Protein AF-A0A3D4GZ70-F1 (afdb_monomer)

Sequence (634 aa):
SQYVESSCAQCHSGVVDLPRADRLNRGVHLIRTLGCHGCHKISKPTLSNLRKVGPDLRKVSGKLDRDWILKWVRDPRGFRPTTKMPKIFDLPNVNSPEDISRNTAAVSAITTYLLKKSDSPEYDAPPLNGDVDRGATLVGKVGCKGCHVVGKDDKVGREFGLRNFGPNLNDVGSKLSAGWLYAWLRNPTDYYPETRMPNLRLTSQESADITAYLLTLRNTEFEERRPAEVDRTVRDEMVFEYLKGRLPVKSAQDKLAEMTDADRDLWLGEKIIGRQGCYGCHLISGFEDATPIGTELTEWGSKDVDKLDFALNPTNIPKTRHDWIYTKLRHPRVFDEGKVKLYDEKLRMPQFNLTVEDAQAVITALLSLKKSHAGIGAQKNLTPEEGEIEKGRWLVYDRNCEGCHIIEGHGGSIREPLIAAYGNDGIPASDAVGFTPPILNGEGKKVQPDWFFNFLKAPAPIRPWLDTRMPTFGLVDQEAIDLVTYFARLDKQQFPYQTLAEKTLSSKEMRGAEILYSEEVYNCFTCHQQGEIKPKGDPASWAPDLTLARSRLKPEWVKAWLWDPQKIQPGTKMPTFFGDEMTYLPEEMAQYLKLPEGAKPEDGILMLPTDVVIEALTDYIVYGLHQGRLSSSR

pLDDT: mean 90.82, std 8.34, range [27.81, 98.81]

Solvent-accessible surface area (backbone atoms only — not comparable to full-atom values): 34898 Å² total; per-residue (Å²): 116,99,55,58,50,19,56,52,49,37,25,46,60,76,61,75,69,56,90,95,26,65,49,27,37,48,7,49,51,46,42,59,68,61,25,49,50,29,31,19,49,31,83,42,87,92,53,40,96,67,78,60,62,42,68,70,36,41,48,36,42,42,54,44,58,71,70,59,46,39,45,40,65,47,39,38,51,79,79,34,80,87,54,74,65,53,42,66,50,74,38,89,76,39,54,49,77,67,37,45,51,47,45,38,28,47,38,50,10,36,44,46,28,45,48,72,56,20,46,66,58,85,56,64,70,56,95,48,89,42,43,44,68,58,9,51,51,44,46,43,40,40,45,52,44,18,28,24,30,61,62,92,85,43,77,57,75,54,86,86,31,55,34,43,66,38,68,67,46,60,37,40,31,67,57,49,49,61,15,50,47,24,48,42,52,62,42,35,45,82,81,35,72,88,54,79,64,52,35,64,80,52,52,74,62,56,27,21,8,35,34,43,28,42,50,68,30,58,45,64,73,64,67,71,56,74,75,77,78,62,56,61,66,57,41,51,51,54,48,39,56,63,35,43,76,79,36,61,66,67,59,20,50,53,53,54,70,72,45,49,74,68,52,50,34,37,52,42,7,50,52,46,40,63,71,63,34,53,54,26,27,24,50,42,68,95,40,84,86,62,75,58,76,43,69,73,44,46,40,49,38,56,62,59,59,89,78,53,86,63,57,76,41,91,81,68,68,59,96,43,65,64,50,48,46,44,43,46,53,63,45,45,40,62,66,46,53,95,58,91,68,57,84,87,70,51,79,67,68,53,40,65,71,57,52,74,68,56,42,53,12,35,44,19,31,46,49,29,22,41,74,75,62,48,59,80,92,60,36,54,75,70,49,74,67,54,48,42,36,32,53,17,54,47,50,39,59,72,68,46,46,35,8,42,22,28,46,90,88,41,62,27,64,24,43,63,60,35,25,53,47,40,38,74,76,72,39,54,63,82,58,26,57,69,62,42,68,61,69,51,64,58,44,30,53,36,40,30,58,70,41,50,35,50,36,56,55,58,58,70,82,66,55,82,86,43,66,47,48,76,57,34,68,72,56,53,70,66,57,32,49,35,42,45,48,16,38,17,53,79,51,74,42,83,72,88,79,73,79,79,78,91,63,84,72,50,76,50,45,48,51,36,31,54,51,50,45,27,84,90,65,62,32,51,54,57,29,25,21,53,74,92,46,71,40,72,78,64,70,82,63,52,42,57,45,46,71,47,29,50,62,37,42,30,66,72,35,48,38,50,42,54,49,40,28,51,82,78,40,74,88,53,88,63,72,69,82,49,91,56,72,60,39,82,42,59,36,75,51,66,80,27,54,85,69,60,92,89,60,63,62,55,98,66,32,24,65,40,54,32,68,56,57,41,48,46,51,34,45,30,46,48,43,32,58,80,70,47,76,83,62,80,78,132

Structure (mmCIF, N/CA/C/O backbone):
data_AF-A0A3D4GZ70-F1
#
_entry.id   AF-A0A3D4GZ70-F1
#
loop_
_atom_site.group_PDB
_atom_site.id
_atom_site.type_symbol
_atom_site.label_atom_id
_atom_site.label_alt_id
_atom_site.label_comp_id
_atom_site.label_asym_id
_atom_site.label_entity_id
_atom_site.label_seq_id
_atom_site.pdbx_PDB_ins_code
_atom_site.Cartn_x
_atom_site.Cartn_y
_atom_site.Cartn_z
_atom_site.occupancy
_atom_site.B_iso_or_equiv
_atom_site.auth_seq_id
_atom_site.auth_comp_id
_atom_site.auth_asym_id
_atom_site.auth_atom_id
_atom_site.pdbx_PDB_model_num
ATOM 1 N N . SER A 1 1 ? 25.210 -7.400 21.731 1.00 70.62 1 SER A N 1
ATOM 2 C CA . SER A 1 1 ? 24.000 -6.847 22.384 1.00 70.62 1 SER A CA 1
ATOM 3 C C . SER A 1 1 ? 22.797 -7.081 21.478 1.00 70.62 1 SER A C 1
ATOM 5 O O . SER A 1 1 ? 22.917 -6.815 20.290 1.00 70.62 1 SER A O 1
ATOM 7 N N . GLN A 1 2 ? 21.671 -7.583 22.004 1.00 83.94 2 GLN A N 1
ATOM 8 C CA . GLN A 1 2 ? 20.464 -7.958 21.234 1.00 83.94 2 GLN A CA 1
ATOM 9 C C . GLN A 1 2 ? 19.834 -6.796 20.443 1.00 83.94 2 GLN A C 1
ATOM 11 O O . GLN A 1 2 ? 19.241 -7.024 19.392 1.00 83.94 2 GLN A O 1
ATOM 16 N N . TYR A 1 3 ? 19.986 -5.560 20.927 1.00 91.75 3 TYR A N 1
ATOM 17 C CA . TYR A 1 3 ? 19.380 -4.354 20.344 1.00 91.75 3 TYR A CA 1
ATOM 18 C C . TYR A 1 3 ? 20.433 -3.352 19.860 1.00 91.75 3 TYR A C 1
ATOM 20 O O . TYR A 1 3 ? 20.199 -2.142 19.891 1.00 91.75 3 TYR A O 1
ATOM 28 N N . VAL A 1 4 ? 21.613 -3.837 19.457 1.00 92.31 4 VAL A N 1
ATOM 29 C CA . VAL A 1 4 ? 22.719 -2.973 19.011 1.00 92.31 4 VAL A CA 1
ATOM 30 C C . VAL A 1 4 ? 22.303 -2.069 17.849 1.00 92.31 4 VAL A C 1
ATOM 32 O O . VAL A 1 4 ? 22.623 -0.890 17.872 1.00 92.31 4 VAL A O 1
ATOM 35 N N . GLU A 1 5 ? 21.481 -2.564 16.920 1.00 94.00 5 GLU A N 1
ATOM 36 C CA . GLU A 1 5 ? 20.998 -1.795 15.765 1.00 94.00 5 GLU A CA 1
ATOM 37 C C . GLU A 1 5 ? 20.200 -0.536 16.152 1.00 94.00 5 GLU A C 1
ATOM 39 O O . GLU A 1 5 ? 20.142 0.420 15.385 1.00 94.00 5 GLU A O 1
ATOM 44 N N . SER A 1 6 ? 19.640 -0.461 17.367 1.00 92.19 6 SER A N 1
ATOM 45 C CA . SER A 1 6 ? 18.952 0.751 17.844 1.00 92.19 6 SER A CA 1
ATOM 46 C C . SER A 1 6 ? 19.870 1.981 17.928 1.00 92.19 6 SER A C 1
ATOM 48 O O . SER A 1 6 ? 19.386 3.116 17.918 1.00 92.19 6 SER A O 1
ATOM 50 N N . SER A 1 7 ? 21.195 1.797 18.003 1.00 90.25 7 SER A N 1
ATOM 51 C CA . SER A 1 7 ? 22.150 2.908 17.981 1.00 90.25 7 SER A CA 1
ATOM 52 C C . SER A 1 7 ? 22.396 3.463 16.576 1.00 90.25 7 SER A C 1
ATOM 54 O O . SER A 1 7 ? 22.785 4.623 16.465 1.00 90.25 7 SER A O 1
ATOM 56 N N . CYS A 1 8 ? 22.117 2.707 15.509 1.00 89.44 8 CYS A N 1
ATOM 57 C CA . CYS A 1 8 ? 22.367 3.141 14.131 1.00 89.44 8 CYS A CA 1
ATOM 58 C C . CYS A 1 8 ? 21.580 4.415 13.784 1.00 89.44 8 CYS A C 1
ATOM 60 O O . CYS A 1 8 ? 22.113 5.332 13.159 1.00 89.44 8 CYS A O 1
ATOM 62 N N . ALA A 1 9 ? 20.343 4.531 14.280 1.00 85.44 9 ALA A N 1
ATOM 63 C CA . ALA A 1 9 ? 19.499 5.709 14.068 1.00 85.44 9 ALA A CA 1
ATOM 64 C C . ALA A 1 9 ? 20.021 6.988 14.756 1.00 85.44 9 ALA A C 1
ATOM 66 O O . ALA A 1 9 ? 19.536 8.074 14.451 1.00 85.44 9 ALA A O 1
ATOM 67 N N . GLN A 1 10 ? 20.988 6.880 15.679 1.00 83.62 10 GLN A N 1
ATOM 68 C CA . GLN A 1 10 ? 21.595 8.048 16.337 1.00 83.62 10 GLN A CA 1
ATOM 69 C C . GLN A 1 10 ? 22.520 8.829 15.407 1.00 83.62 10 GLN A C 1
ATOM 71 O O . GLN A 1 10 ? 22.707 10.027 15.607 1.00 83.62 10 GLN A O 1
ATOM 76 N N . CYS A 1 11 ? 23.102 8.138 14.424 1.00 85.38 11 CYS A N 1
ATOM 77 C CA . CYS A 1 11 ? 24.017 8.710 13.445 1.00 85.38 11 CYS A CA 1
ATOM 78 C C . CYS A 1 11 ? 23.359 8.821 12.069 1.00 85.38 11 CYS A C 1
ATOM 80 O O . CYS A 1 11 ? 23.639 9.766 11.350 1.00 85.38 11 CYS A O 1
ATOM 82 N N . HIS A 1 12 ? 22.479 7.893 11.696 1.00 85.69 12 HIS A N 1
ATOM 83 C CA . HIS A 1 12 ? 21.907 7.831 10.350 1.00 85.69 12 HIS A CA 1
ATOM 84 C C . HIS A 1 12 ? 20.434 8.252 10.296 1.00 85.69 12 HIS A C 1
ATOM 86 O O . HIS A 1 12 ? 19.595 7.587 9.685 1.00 85.69 12 HIS A O 1
ATOM 92 N N . SER A 1 13 ? 20.092 9.351 10.965 1.00 76.69 13 SER A N 1
ATOM 93 C CA . SER A 1 13 ? 18.744 9.911 10.881 1.00 76.69 13 SER A CA 1
ATOM 94 C C . SER A 1 13 ? 18.429 10.369 9.455 1.00 76.69 13 SER A C 1
ATOM 96 O O . SER A 1 13 ? 19.241 11.050 8.838 1.00 76.69 13 SER A O 1
ATOM 98 N N . GLY A 1 14 ? 17.235 10.042 8.957 1.00 75.94 14 GLY A N 1
ATOM 99 C CA . GLY A 1 14 ? 16.766 10.475 7.634 1.00 75.94 14 GLY A CA 1
ATOM 100 C C . GLY A 1 14 ? 16.970 9.456 6.512 1.00 75.94 14 GLY A C 1
ATOM 101 O O . GLY A 1 14 ? 16.408 9.648 5.443 1.00 75.94 14 GLY A O 1
ATOM 102 N N . VAL A 1 15 ? 17.688 8.361 6.768 1.00 85.25 15 VAL A N 1
ATOM 103 C CA . VAL A 1 15 ? 17.777 7.221 5.846 1.00 85.25 15 VAL A CA 1
ATOM 104 C C . VAL A 1 15 ? 16.525 6.345 5.980 1.00 85.25 15 VAL A C 1
ATOM 106 O O . VAL A 1 15 ? 16.067 6.092 7.099 1.00 85.25 15 VAL A O 1
ATOM 109 N N . VAL A 1 16 ? 15.959 5.902 4.855 1.00 84.19 16 VAL A N 1
ATOM 110 C CA . VAL A 1 16 ? 14.771 5.038 4.800 1.00 84.19 16 VAL A CA 1
ATOM 111 C C . VAL A 1 16 ? 15.103 3.644 5.315 1.00 84.19 16 VAL A C 1
ATOM 113 O O . VAL A 1 16 ? 14.432 3.200 6.249 1.00 84.19 16 VAL A O 1
ATOM 116 N N . ASP A 1 17 ? 16.153 3.026 4.763 1.00 86.31 17 ASP A N 1
ATOM 117 C CA . ASP A 1 17 ? 16.671 1.714 5.154 1.00 86.31 17 ASP A CA 1
ATOM 118 C C . ASP A 1 17 ? 18.193 1.739 5.320 1.00 86.31 17 ASP A C 1
ATOM 120 O O . ASP A 1 17 ? 18.951 2.152 4.443 1.00 86.31 17 ASP A O 1
ATOM 124 N N . LEU A 1 18 ? 18.657 1.286 6.482 1.00 88.81 18 LEU A N 1
ATOM 125 C CA . LEU A 1 18 ? 20.065 1.264 6.848 1.00 88.81 18 LEU A CA 1
ATOM 126 C C . LEU A 1 18 ? 20.709 -0.070 6.463 1.00 88.81 18 LEU A C 1
ATOM 128 O O . LEU A 1 18 ? 20.289 -1.110 6.982 1.00 88.81 18 LEU A O 1
ATOM 132 N N . PRO A 1 19 ? 21.757 -0.077 5.620 1.00 86.44 19 PRO A N 1
ATOM 133 C CA . PRO A 1 19 ? 22.454 -1.308 5.277 1.00 86.44 19 PRO A CA 1
ATOM 134 C C . PRO A 1 19 ? 22.942 -2.043 6.530 1.00 86.44 19 PRO A C 1
ATOM 136 O O . PRO A 1 19 ? 23.590 -1.441 7.390 1.00 86.44 19 PRO A O 1
ATOM 139 N N . ARG A 1 20 ? 22.680 -3.355 6.605 1.00 89.25 20 ARG A N 1
ATOM 140 C CA . ARG A 1 20 ? 23.048 -4.245 7.728 1.00 89.25 20 ARG A CA 1
ATOM 141 C C . ARG A 1 20 ? 22.323 -3.971 9.056 1.00 89.25 20 ARG A C 1
ATOM 143 O O . ARG A 1 20 ? 22.747 -4.493 10.084 1.00 89.25 20 ARG A O 1
ATOM 150 N N . ALA A 1 21 ? 21.244 -3.187 9.053 1.00 93.50 21 ALA A N 1
ATOM 151 C CA . ALA A 1 21 ? 20.387 -2.965 10.221 1.00 93.50 21 ALA A CA 1
ATOM 152 C C . ALA A 1 21 ? 18.969 -3.518 9.988 1.00 93.50 21 ALA A C 1
ATOM 154 O O . ALA A 1 21 ? 17.963 -2.827 10.171 1.00 93.50 21 ALA A O 1
ATOM 155 N N . ASP A 1 22 ? 18.890 -4.774 9.543 1.00 92.06 22 ASP A N 1
ATOM 156 C CA . ASP A 1 22 ? 17.653 -5.409 9.079 1.00 92.06 22 ASP A CA 1
ATOM 157 C C . ASP A 1 22 ? 16.546 -5.419 10.142 1.00 92.06 22 ASP A C 1
ATOM 159 O O . ASP A 1 22 ? 15.360 -5.293 9.818 1.00 92.06 22 ASP A O 1
ATOM 163 N N . ARG A 1 23 ? 16.901 -5.550 11.427 1.00 94.56 23 ARG A N 1
ATOM 164 C CA . ARG A 1 23 ? 15.934 -5.549 12.530 1.00 94.56 23 ARG A CA 1
ATOM 165 C C . ARG A 1 23 ? 15.423 -4.139 12.810 1.00 94.56 23 ARG A C 1
ATOM 167 O O . ARG A 1 23 ? 14.224 -3.985 13.050 1.00 94.56 23 ARG A O 1
ATOM 174 N N . LEU A 1 24 ? 16.285 -3.122 12.761 1.00 94.31 24 LEU A N 1
ATOM 175 C CA . LEU A 1 24 ? 15.859 -1.723 12.862 1.00 94.31 24 LEU A CA 1
ATOM 176 C C . LEU A 1 24 ? 14.953 -1.335 11.686 1.00 94.31 24 LEU A C 1
ATOM 178 O O . LEU A 1 24 ? 13.853 -0.833 11.927 1.00 94.31 24 LEU A O 1
ATOM 182 N N . ASN A 1 25 ? 15.368 -1.620 10.449 1.00 92.06 25 ASN A N 1
ATOM 183 C CA . ASN A 1 25 ? 14.595 -1.333 9.234 1.00 92.06 25 ASN A CA 1
ATOM 184 C C . ASN A 1 25 ? 13.218 -1.995 9.303 1.00 92.06 25 ASN A C 1
ATOM 186 O O . ASN A 1 25 ? 12.185 -1.338 9.158 1.00 92.06 25 ASN A O 1
ATOM 190 N N . ARG A 1 26 ? 13.179 -3.283 9.676 1.00 93.00 26 ARG A N 1
ATOM 191 C CA . ARG A 1 26 ? 11.924 -4.005 9.909 1.00 93.00 26 ARG A CA 1
ATOM 192 C C . ARG A 1 26 ? 11.058 -3.336 10.976 1.00 93.00 26 ARG A C 1
ATOM 194 O O . ARG A 1 26 ? 9.847 -3.240 10.798 1.00 93.00 26 ARG A O 1
ATOM 201 N N . GLY A 1 27 ? 11.644 -2.899 12.086 1.00 95.00 27 GLY A N 1
ATOM 202 C CA . GLY A 1 27 ? 10.909 -2.249 13.169 1.00 95.00 27 GLY A CA 1
ATOM 203 C C . GLY A 1 27 ? 10.261 -0.941 12.729 1.00 95.00 27 GLY A C 1
ATOM 204 O O . GLY A 1 27 ? 9.082 -0.712 12.996 1.00 95.00 27 GLY A O 1
ATOM 205 N N . VAL A 1 28 ? 11.011 -0.110 12.004 1.00 93.06 28 VAL A N 1
ATOM 206 C CA . VAL A 1 28 ? 10.516 1.149 11.435 1.00 93.06 28 VAL A CA 1
ATOM 207 C C . VAL A 1 28 ? 9.411 0.875 10.408 1.00 93.06 28 VAL A C 1
ATOM 209 O O . VAL A 1 28 ? 8.348 1.495 10.472 1.00 93.06 28 VAL A O 1
ATOM 212 N N . HIS A 1 29 ? 9.604 -0.110 9.526 1.00 91.50 29 HIS A N 1
ATOM 213 C CA . HIS A 1 29 ? 8.597 -0.580 8.568 1.00 91.50 29 HIS A CA 1
ATOM 214 C C . HIS A 1 29 ? 7.284 -1.002 9.243 1.00 91.50 29 HIS A C 1
ATOM 216 O O . HIS A 1 29 ? 6.197 -0.605 8.816 1.00 91.50 29 HIS A O 1
ATOM 222 N N . LEU A 1 30 ? 7.367 -1.766 10.334 1.00 94.19 30 LEU A N 1
ATOM 223 C CA . LEU A 1 30 ? 6.199 -2.208 11.099 1.00 94.19 30 LEU A CA 1
ATOM 224 C C . LEU A 1 30 ? 5.475 -1.039 11.772 1.00 94.19 30 LEU A C 1
ATOM 226 O O . LEU A 1 30 ? 4.253 -0.966 11.684 1.00 94.19 30 LEU A O 1
ATOM 230 N N . ILE A 1 31 ? 6.201 -0.093 12.381 1.00 95.19 31 ILE A N 1
ATOM 231 C CA . ILE A 1 31 ? 5.607 1.115 12.984 1.00 95.19 31 ILE A CA 1
ATOM 232 C C . ILE A 1 31 ? 4.776 1.890 11.948 1.00 95.19 31 ILE A C 1
ATOM 234 O O . ILE A 1 31 ? 3.675 2.352 12.263 1.00 95.19 31 ILE A O 1
ATOM 238 N N . ARG A 1 32 ? 5.274 1.996 10.708 1.00 91.69 32 ARG A N 1
ATOM 239 C CA . ARG A 1 32 ? 4.561 2.627 9.586 1.00 91.69 32 ARG A CA 1
ATOM 240 C C . ARG A 1 32 ? 3.368 1.795 9.131 1.00 91.69 32 ARG A C 1
ATOM 242 O O . ARG A 1 32 ? 2.266 2.311 9.018 1.00 91.69 32 ARG A O 1
ATOM 249 N N . THR A 1 33 ? 3.572 0.505 8.877 1.00 91.06 33 THR A N 1
ATOM 250 C CA . THR A 1 33 ? 2.557 -0.379 8.281 1.00 91.06 33 THR A CA 1
ATOM 251 C C . THR A 1 33 ? 1.383 -0.653 9.219 1.00 91.06 33 THR A C 1
ATOM 253 O O . THR A 1 33 ? 0.248 -0.777 8.760 1.00 91.06 33 THR A O 1
ATOM 256 N N . LEU A 1 34 ? 1.641 -0.728 10.525 1.00 94.12 34 LEU A N 1
ATOM 257 C CA . LEU A 1 34 ? 0.624 -0.940 11.557 1.00 94.12 34 LEU A CA 1
ATOM 258 C C . LEU A 1 34 ? -0.022 0.370 12.028 1.00 94.12 34 LEU A C 1
ATOM 260 O O . LEU A 1 34 ? -0.960 0.336 12.820 1.00 94.12 34 LEU A O 1
ATOM 264 N N . GLY A 1 35 ? 0.466 1.521 11.552 1.00 94.56 35 GLY A N 1
ATOM 265 C CA . GLY A 1 35 ? -0.107 2.829 11.860 1.00 94.56 35 GLY A CA 1
ATOM 266 C C . GLY A 1 35 ? 0.099 3.272 13.302 1.00 94.56 35 GLY A C 1
ATOM 267 O O . GLY A 1 35 ? -0.734 4.002 13.837 1.00 94.56 35 GLY A O 1
ATOM 268 N N . CYS A 1 36 ? 1.196 2.870 13.955 1.00 95.62 36 CYS A N 1
ATOM 269 C CA . CYS A 1 36 ? 1.465 3.280 15.337 1.00 95.62 36 CYS A CA 1
ATOM 270 C C . CYS A 1 36 ? 1.480 4.813 15.477 1.00 95.62 36 CYS A C 1
ATOM 272 O O . CYS A 1 36 ? 0.998 5.335 16.480 1.00 95.62 36 CYS A O 1
ATOM 274 N N . HIS A 1 37 ? 1.956 5.522 14.446 1.00 94.12 37 HIS A N 1
ATOM 275 C CA . HIS A 1 37 ? 1.979 6.987 14.363 1.00 94.12 37 HIS A CA 1
ATOM 276 C C . HIS A 1 37 ? 0.583 7.646 14.360 1.00 94.12 37 HIS A C 1
ATOM 278 O O . HIS A 1 37 ? 0.464 8.841 14.616 1.00 94.12 37 HIS A O 1
ATOM 284 N N . GLY A 1 38 ? -0.479 6.895 14.047 1.00 93.88 38 GLY A N 1
ATOM 285 C CA . GLY A 1 38 ? -1.851 7.405 14.027 1.00 93.88 38 GLY A CA 1
ATOM 286 C C . GLY A 1 38 ? -2.426 7.612 15.428 1.00 93.88 38 GLY A C 1
ATOM 287 O O . GLY A 1 38 ? -3.172 8.558 15.671 1.00 93.88 38 GLY A O 1
ATOM 288 N N . CYS A 1 39 ? -2.039 6.749 16.371 1.00 95.25 39 CYS A N 1
ATOM 289 C CA . CYS A 1 39 ? -2.419 6.872 17.779 1.00 95.25 39 CYS A CA 1
ATOM 290 C C . CYS A 1 39 ? -1.331 7.548 18.613 1.00 95.25 39 CYS A C 1
ATOM 292 O O . CYS A 1 39 ? -1.647 8.250 19.566 1.00 95.25 39 CYS A O 1
ATOM 294 N N . HIS A 1 40 ? -0.060 7.332 18.280 1.00 96.19 40 HIS A N 1
ATOM 295 C CA . HIS A 1 40 ? 1.080 7.871 19.005 1.00 96.19 40 HIS A CA 1
ATOM 296 C C . HIS A 1 40 ? 1.749 8.976 18.199 1.00 96.19 40 HIS A C 1
ATOM 298 O O . HIS A 1 40 ? 2.177 8.742 17.076 1.00 96.19 40 HIS A O 1
ATOM 304 N N . LYS A 1 41 ? 1.942 10.156 18.787 1.00 94.94 41 LYS A N 1
ATOM 305 C CA . LYS A 1 41 ? 2.763 11.191 18.150 1.00 94.94 41 LYS A CA 1
ATOM 306 C C . LYS A 1 41 ? 4.222 10.723 18.052 1.00 94.94 41 LYS A C 1
ATOM 308 O O . LYS A 1 41 ? 4.809 10.324 19.062 1.00 94.94 41 LYS A O 1
ATOM 313 N N . ILE A 1 42 ? 4.802 10.778 16.851 1.00 93.69 42 ILE A N 1
ATOM 314 C CA . ILE A 1 42 ? 6.212 10.451 16.586 1.00 93.69 42 ILE A CA 1
ATOM 315 C C . ILE A 1 42 ? 6.819 11.539 15.699 1.00 93.69 42 ILE A C 1
ATOM 317 O O . ILE A 1 42 ? 6.652 11.537 14.482 1.00 93.69 42 ILE A O 1
ATOM 321 N N . SER A 1 43 ? 7.548 12.473 16.305 1.00 90.06 43 SER A N 1
ATOM 322 C CA . SER A 1 43 ? 8.142 13.610 15.589 1.00 90.06 43 SER A CA 1
ATOM 323 C C . SER A 1 43 ? 9.527 13.245 15.040 1.00 90.06 43 SER A C 1
ATOM 325 O O . SER A 1 43 ? 10.549 13.741 15.512 1.00 90.06 43 SER A O 1
ATOM 327 N N . LYS A 1 44 ? 9.576 12.312 14.081 1.00 85.69 44 LYS A N 1
ATOM 328 C CA . LYS A 1 44 ? 10.800 11.931 13.351 1.00 85.69 44 LYS A CA 1
ATOM 329 C C . LYS A 1 44 ? 10.543 12.000 11.842 1.00 85.69 44 LYS A C 1
ATOM 331 O O . LYS A 1 44 ? 9.475 11.549 11.437 1.00 85.69 44 LYS A O 1
ATOM 336 N N . PRO A 1 45 ? 11.510 12.452 11.016 1.00 78.75 45 PRO A N 1
ATOM 337 C CA . PRO A 1 45 ? 11.289 12.711 9.588 1.00 78.75 45 PRO A CA 1
ATOM 338 C C . PRO A 1 45 ? 10.603 11.576 8.823 1.00 78.75 45 PRO A C 1
ATOM 340 O O . PRO A 1 45 ? 9.726 11.822 8.008 1.00 78.75 45 PRO A O 1
ATOM 343 N N . THR A 1 46 ? 10.951 10.324 9.127 1.00 79.44 46 THR A N 1
ATOM 344 C CA . THR A 1 46 ? 10.445 9.155 8.397 1.00 79.44 46 THR A CA 1
ATOM 345 C C . THR A 1 46 ? 9.222 8.482 9.049 1.00 79.44 46 THR A C 1
ATOM 347 O O . THR A 1 46 ? 8.808 7.401 8.622 1.00 79.44 46 THR A O 1
ATOM 350 N N . LEU A 1 47 ? 8.664 9.083 10.111 1.00 87.56 47 LEU A N 1
ATOM 351 C CA . LEU A 1 47 ? 7.517 8.580 10.888 1.00 87.56 47 LEU A CA 1
ATOM 352 C C . LEU A 1 47 ? 6.450 9.653 11.190 1.00 87.56 47 LEU A C 1
ATOM 354 O O . LEU A 1 47 ? 5.426 9.336 11.794 1.00 87.56 47 LEU A O 1
ATOM 358 N N . SER A 1 48 ? 6.674 10.902 10.778 1.00 86.50 48 SER A N 1
ATOM 359 C CA . SER A 1 48 ? 5.735 12.021 10.914 1.00 86.50 48 SER A CA 1
ATOM 360 C C . SER A 1 48 ? 4.918 12.240 9.641 1.00 86.50 48 SER A C 1
ATOM 362 O O . SER A 1 48 ? 5.400 11.952 8.551 1.00 86.50 48 SER A O 1
ATOM 364 N N . ASN A 1 49 ? 3.716 12.816 9.773 1.00 83.94 49 ASN A N 1
ATOM 365 C CA . ASN A 1 49 ? 2.855 13.229 8.649 1.00 83.94 49 ASN A CA 1
ATOM 366 C C . ASN A 1 49 ? 2.540 12.109 7.642 1.00 83.94 49 ASN A C 1
ATOM 368 O O . ASN A 1 49 ? 2.353 12.350 6.453 1.00 83.94 49 ASN A O 1
ATOM 372 N N . LEU A 1 50 ? 2.486 10.869 8.123 1.00 88.31 50 LEU A N 1
ATOM 373 C CA . LEU A 1 50 ? 2.131 9.712 7.314 1.00 88.31 50 LEU A CA 1
ATOM 374 C C . LEU A 1 50 ? 0.611 9.607 7.168 1.00 88.31 50 LEU A C 1
ATOM 376 O O . LEU A 1 50 ? -0.131 9.857 8.124 1.00 88.31 50 LEU A O 1
ATOM 380 N N . ARG A 1 51 ? 0.153 9.171 5.989 1.00 89.00 51 ARG A N 1
ATOM 381 C CA . ARG A 1 51 ? -1.269 8.901 5.739 1.00 89.00 51 ARG A CA 1
ATOM 382 C C . ARG A 1 51 ? -1.825 7.884 6.737 1.00 89.00 51 ARG A C 1
ATOM 384 O O . ARG A 1 51 ? -1.110 7.010 7.235 1.00 89.00 51 ARG A O 1
ATOM 391 N N . LYS A 1 52 ? -3.133 7.935 6.967 1.00 91.81 52 LYS A N 1
ATOM 392 C CA . LYS A 1 52 ? -3.827 6.934 7.782 1.00 91.81 52 LYS A CA 1
ATOM 393 C C . LYS A 1 52 ? -3.756 5.552 7.111 1.00 91.81 52 LYS A C 1
ATOM 395 O O . LYS A 1 52 ? -3.976 5.417 5.909 1.00 91.81 52 LYS A O 1
ATOM 400 N N . VAL A 1 53 ? -3.410 4.515 7.879 1.00 92.69 53 VAL A N 1
ATOM 401 C CA . VAL A 1 53 ? -3.153 3.165 7.329 1.00 92.69 53 VAL A CA 1
ATOM 402 C C . VAL A 1 53 ? -4.417 2.359 7.041 1.00 92.69 53 VAL A C 1
ATOM 404 O O . VAL A 1 53 ? -4.400 1.467 6.192 1.00 92.69 53 VAL A O 1
ATOM 407 N N . GLY A 1 54 ? -5.500 2.644 7.757 1.00 93.88 54 GLY A N 1
ATOM 408 C CA . GLY A 1 54 ? -6.797 2.010 7.588 1.00 93.88 54 GLY A CA 1
ATOM 409 C C . GLY A 1 54 ? -7.556 2.576 6.383 1.00 93.88 54 GLY A C 1
ATOM 410 O O . GLY A 1 54 ? -7.266 3.678 5.921 1.00 93.88 54 GLY A O 1
ATOM 411 N N . PRO A 1 55 ? -8.527 1.820 5.843 1.00 93.50 55 PRO A N 1
ATOM 412 C CA . PRO A 1 55 ? -9.383 2.293 4.760 1.00 93.50 55 PRO A CA 1
ATOM 413 C C . PRO A 1 55 ? -10.225 3.503 5.172 1.00 93.50 55 PRO A C 1
ATOM 415 O O . PRO A 1 55 ? -10.593 3.644 6.342 1.00 93.50 55 PRO A O 1
ATOM 418 N N . ASP A 1 56 ? -10.594 4.308 4.176 1.00 95.75 56 ASP A N 1
ATOM 419 C CA . ASP A 1 56 ? -11.599 5.359 4.307 1.00 95.75 56 ASP A CA 1
ATOM 420 C C . ASP A 1 56 ? -12.982 4.755 4.605 1.00 95.75 56 ASP A C 1
ATOM 422 O O . ASP A 1 56 ? -13.483 3.904 3.854 1.00 95.75 56 ASP A O 1
ATOM 426 N N . LEU A 1 57 ? -13.570 5.163 5.733 1.00 97.44 57 LEU A N 1
ATOM 427 C CA . LEU A 1 57 ? -14.868 4.691 6.213 1.00 97.44 57 LEU A CA 1
ATOM 428 C C . LEU A 1 57 ? -15.999 5.687 5.932 1.00 97.44 57 LEU A C 1
ATOM 430 O O . LEU A 1 57 ? -17.152 5.373 6.215 1.00 97.44 57 LEU A O 1
ATOM 434 N N . ARG A 1 58 ? -15.713 6.850 5.330 1.00 97.12 58 ARG A N 1
ATOM 435 C CA . ARG A 1 58 ? -16.730 7.869 5.017 1.00 97.12 58 ARG A CA 1
ATOM 436 C C . ARG A 1 58 ? -17.784 7.395 4.015 1.00 97.12 58 ARG A C 1
ATOM 438 O O . ARG A 1 58 ? -18.855 7.974 3.976 1.00 97.12 58 ARG A O 1
ATOM 445 N N . LYS A 1 59 ? -17.517 6.328 3.251 1.00 97.00 59 LYS A N 1
ATOM 446 C CA . LYS A 1 59 ? -18.448 5.713 2.279 1.00 97.00 59 LYS A CA 1
ATOM 447 C C . LYS A 1 59 ? -18.821 4.261 2.620 1.00 97.00 59 LYS A C 1
ATOM 449 O O . LYS A 1 59 ? -19.175 3.477 1.740 1.00 97.00 59 LYS A O 1
ATOM 454 N N . VAL A 1 60 ? -18.642 3.844 3.879 1.00 97.06 60 VAL A N 1
ATOM 455 C CA . VAL A 1 60 ? -18.684 2.418 4.242 1.00 97.06 60 VAL A CA 1
ATOM 456 C C . VAL A 1 60 ? -20.064 1.775 4.067 1.00 97.06 60 VAL A C 1
ATOM 458 O O . VAL A 1 60 ? -20.113 0.596 3.716 1.00 97.06 60 VAL A O 1
ATOM 461 N N . SER A 1 61 ? -21.166 2.519 4.231 1.00 96.00 61 SER A N 1
ATOM 462 C CA . SER A 1 61 ? -22.522 1.978 4.040 1.00 96.00 61 SER A CA 1
ATOM 463 C C . SER A 1 61 ? -22.823 1.575 2.597 1.00 96.00 61 SER A C 1
ATOM 465 O O . SER A 1 61 ? -23.583 0.638 2.388 1.00 96.00 61 SER A O 1
ATOM 467 N N . GLY A 1 62 ? -22.189 2.210 1.603 1.00 94.62 62 GLY A N 1
ATOM 468 C CA . GLY A 1 62 ? -22.289 1.787 0.198 1.00 94.62 62 GLY A CA 1
ATOM 469 C C . GLY A 1 62 ? -21.476 0.527 -0.130 1.00 94.62 62 GLY A C 1
ATOM 470 O O . GLY A 1 62 ? -21.529 0.021 -1.248 1.00 94.62 62 GLY A O 1
ATOM 471 N N . LYS A 1 63 ? -20.678 0.022 0.820 1.00 95.69 63 LYS A N 1
ATOM 472 C CA . LYS A 1 63 ? -19.742 -1.091 0.609 1.00 95.69 63 LYS A CA 1
ATOM 473 C C . LYS A 1 63 ? -20.062 -2.329 1.437 1.00 95.69 63 LYS A C 1
ATOM 475 O O . LYS A 1 63 ? -19.835 -3.436 0.957 1.00 95.69 63 LYS A O 1
ATOM 480 N N . LEU A 1 64 ? -20.454 -2.147 2.696 1.00 96.06 64 LEU A N 1
ATOM 481 C CA . LEU A 1 64 ? -20.556 -3.217 3.687 1.00 96.06 64 LEU A CA 1
ATOM 482 C C . LEU A 1 64 ? -21.898 -3.149 4.403 1.00 96.06 64 LEU A C 1
ATOM 484 O O . LEU A 1 64 ? -22.351 -2.069 4.782 1.00 96.06 64 LEU A O 1
ATOM 488 N N . ASP A 1 65 ? -22.487 -4.312 4.650 1.00 93.62 65 ASP A N 1
ATOM 489 C CA . ASP A 1 65 ? -23.683 -4.426 5.470 1.00 93.62 65 ASP A CA 1
ATOM 490 C C . ASP A 1 65 ? -23.362 -4.377 6.978 1.00 93.62 65 ASP A C 1
ATOM 492 O O . ASP A 1 65 ? -22.215 -4.497 7.428 1.00 93.62 65 ASP A O 1
ATOM 496 N N . ARG A 1 66 ? -24.415 -4.186 7.780 1.00 96.25 66 ARG A N 1
ATOM 497 C CA . ARG A 1 66 ? -24.323 -4.083 9.241 1.00 96.25 66 ARG A CA 1
ATOM 498 C C . ARG A 1 66 ? -23.742 -5.341 9.884 1.00 96.25 66 ARG A C 1
ATOM 500 O O . ARG A 1 66 ? -22.924 -5.219 10.794 1.00 96.25 66 ARG A O 1
ATOM 507 N N . ASP A 1 67 ? -24.182 -6.516 9.449 1.00 96.38 67 ASP A N 1
ATOM 508 C CA . ASP A 1 67 ? -23.811 -7.801 10.042 1.00 96.38 67 ASP A CA 1
ATOM 509 C C . ASP A 1 67 ? -22.306 -8.060 9.883 1.00 96.38 67 ASP A C 1
ATOM 511 O O . ASP A 1 67 ? -21.607 -8.363 10.856 1.00 96.38 67 ASP A O 1
ATOM 515 N N . TRP A 1 68 ? -21.778 -7.797 8.686 1.00 96.75 68 TRP A N 1
ATOM 516 C CA . TRP A 1 68 ? -20.352 -7.889 8.404 1.00 96.75 68 TRP A CA 1
ATOM 517 C C . TRP A 1 68 ? -19.528 -6.941 9.288 1.00 96.75 68 TRP A C 1
ATOM 519 O O . TRP A 1 68 ? -18.514 -7.352 9.861 1.00 96.75 68 TRP A O 1
ATOM 529 N N . ILE A 1 69 ? -19.954 -5.677 9.442 1.00 97.69 69 ILE A N 1
ATOM 530 C CA . ILE A 1 69 ? -19.231 -4.690 10.265 1.00 97.69 69 ILE A CA 1
ATOM 531 C C . ILE A 1 69 ? -19.220 -5.111 11.741 1.00 97.69 69 ILE A C 1
ATOM 533 O O . ILE A 1 69 ? -18.163 -5.035 12.371 1.00 97.69 69 ILE A O 1
ATOM 537 N N . LEU A 1 70 ? -20.341 -5.608 12.280 1.00 98.00 70 LEU A N 1
ATOM 538 C CA . LEU A 1 70 ? -20.422 -6.099 13.664 1.00 98.00 70 LEU A CA 1
ATOM 539 C C . LEU A 1 70 ? -19.382 -7.197 13.927 1.00 98.00 70 LEU A C 1
ATOM 541 O O . LEU A 1 70 ? -18.627 -7.130 14.901 1.00 98.00 70 LEU A O 1
ATOM 545 N N . LYS A 1 71 ? -19.307 -8.188 13.033 1.00 97.12 71 LYS A N 1
ATOM 546 C CA . LYS A 1 71 ? -18.347 -9.296 13.127 1.00 97.12 71 LYS A CA 1
ATOM 547 C C . LYS A 1 71 ? -16.906 -8.801 12.999 1.00 97.12 71 LYS A C 1
ATOM 549 O O . LYS A 1 71 ? -16.059 -9.150 13.819 1.00 97.12 71 LYS A O 1
ATOM 554 N N . TRP A 1 72 ? -16.634 -7.953 12.004 1.00 96.81 72 TRP A N 1
ATOM 555 C CA . TRP A 1 72 ? -15.291 -7.443 11.727 1.00 96.81 72 TRP A CA 1
ATOM 556 C C . TRP A 1 72 ? -14.740 -6.571 12.854 1.00 96.81 72 TRP A C 1
ATOM 558 O O . TRP A 1 72 ? -13.584 -6.725 13.230 1.00 96.81 72 TRP A O 1
ATOM 568 N N . VAL A 1 73 ? -15.541 -5.651 13.399 1.00 97.50 73 VAL A N 1
ATOM 569 C CA . VAL A 1 73 ? -15.097 -4.750 14.475 1.00 97.50 73 VAL A CA 1
ATOM 570 C C . VAL A 1 73 ? -14.822 -5.531 15.763 1.00 97.50 73 VAL A C 1
ATOM 572 O O . VAL A 1 73 ? -13.895 -5.181 16.498 1.00 97.50 73 VAL A O 1
ATOM 575 N N . ARG A 1 74 ? -15.583 -6.602 16.026 1.00 96.44 74 ARG A N 1
ATOM 576 C CA . ARG A 1 74 ? -15.376 -7.464 17.194 1.00 96.44 74 ARG A CA 1
ATOM 577 C C . ARG A 1 74 ? -14.133 -8.344 17.063 1.00 96.44 74 ARG A C 1
ATOM 579 O O . ARG A 1 74 ? -13.296 -8.347 17.966 1.00 96.44 74 ARG A O 1
ATOM 586 N N . ASP A 1 75 ? -14.006 -9.068 15.950 1.00 95.31 75 ASP A N 1
ATOM 587 C CA . ASP A 1 75 ? -12.896 -9.993 15.704 1.00 95.31 75 ASP A CA 1
ATOM 588 C C . ASP A 1 75 ? -12.403 -9.957 14.242 1.00 95.31 75 ASP A C 1
ATOM 590 O O . ASP A 1 75 ? -12.778 -10.798 13.418 1.00 95.31 75 ASP A O 1
ATOM 594 N N . PRO A 1 76 ? -11.502 -9.014 13.903 1.00 95.38 76 PRO A N 1
ATOM 595 C CA . PRO A 1 76 ? -10.957 -8.904 12.551 1.00 95.38 76 PRO A CA 1
ATOM 596 C C . PRO A 1 76 ? -10.221 -10.168 12.080 1.00 95.38 76 PRO A C 1
ATOM 598 O O . PRO A 1 76 ? -10.240 -10.500 10.891 1.00 95.38 76 PRO A O 1
ATOM 601 N N . ARG A 1 77 ? -9.543 -10.875 12.998 1.00 92.75 77 ARG A N 1
ATOM 602 C CA . ARG A 1 77 ? -8.736 -12.061 12.667 1.00 92.75 77 ARG A CA 1
ATOM 603 C C . ARG A 1 77 ? -9.570 -13.319 12.492 1.00 92.75 77 ARG A C 1
ATOM 605 O O . ARG A 1 77 ? -9.140 -14.196 11.750 1.00 92.75 77 ARG A O 1
ATOM 612 N N . GLY A 1 78 ? -10.768 -13.351 13.069 1.00 91.38 78 GLY A N 1
ATOM 613 C CA . GLY A 1 78 ? -11.776 -14.369 12.788 1.00 91.38 78 GLY A CA 1
ATOM 614 C C . GLY A 1 78 ? -12.266 -14.378 11.334 1.00 91.38 78 GLY A C 1
ATOM 615 O O . GLY A 1 78 ? -12.827 -15.388 10.918 1.00 91.38 78 GLY A O 1
ATOM 616 N N . PHE A 1 79 ? -12.047 -13.294 10.574 1.00 92.56 79 PHE A N 1
ATOM 617 C CA . PHE A 1 79 ? -12.262 -13.232 9.119 1.00 92.56 79 PHE A CA 1
ATOM 618 C C . PHE A 1 79 ? -10.948 -13.289 8.334 1.00 92.56 79 PHE A C 1
ATOM 620 O O . PHE A 1 79 ? -10.839 -14.003 7.347 1.00 92.56 79 PHE A O 1
ATOM 627 N N . ARG A 1 80 ? -9.937 -12.511 8.747 1.00 90.75 80 ARG A N 1
ATOM 628 C CA . ARG A 1 80 ? -8.650 -12.409 8.040 1.00 90.75 80 ARG A CA 1
ATOM 629 C C . ARG A 1 80 ? -7.481 -12.599 9.000 1.00 90.75 80 ARG A C 1
ATOM 631 O O . ARG A 1 80 ? -7.079 -11.624 9.640 1.00 90.75 80 ARG A O 1
ATOM 638 N N . PRO A 1 81 ? -6.859 -13.789 9.041 1.00 87.12 81 PRO A N 1
ATOM 639 C CA . PRO A 1 81 ? -5.761 -14.076 9.966 1.00 87.12 81 PRO A CA 1
ATOM 640 C C . PRO A 1 81 ? -4.582 -13.094 9.872 1.00 87.12 81 PRO A C 1
ATOM 642 O O . PRO A 1 81 ? -4.010 -12.722 10.894 1.00 87.12 81 PRO A O 1
ATOM 645 N N . THR A 1 82 ? -4.263 -12.616 8.663 1.00 86.69 82 THR A N 1
ATOM 646 C CA . THR A 1 82 ? -3.132 -11.710 8.378 1.00 86.69 82 THR A CA 1
ATOM 647 C C . THR A 1 82 ? -3.511 -10.222 8.359 1.00 86.69 82 THR A C 1
ATOM 649 O O . THR A 1 82 ? -2.777 -9.391 7.815 1.00 86.69 82 THR A O 1
ATOM 652 N N . THR A 1 83 ? -4.681 -9.855 8.897 1.00 90.81 83 THR A N 1
ATOM 653 C CA . THR A 1 83 ? -5.143 -8.459 8.916 1.00 90.81 83 THR A CA 1
ATOM 654 C C . THR A 1 83 ? -4.249 -7.549 9.760 1.00 90.81 83 THR A C 1
ATOM 656 O O . THR A 1 83 ? -3.785 -7.915 10.841 1.00 90.81 83 THR A O 1
ATOM 659 N N . LYS A 1 84 ? -4.079 -6.312 9.278 1.00 92.44 84 LYS A N 1
ATOM 660 C CA . LYS A 1 84 ? -3.418 -5.208 9.992 1.00 92.44 84 LYS A CA 1
ATOM 661 C C . LYS A 1 84 ? -4.342 -4.541 11.025 1.00 92.44 84 LYS A C 1
ATOM 663 O O . LYS A 1 84 ? -3.852 -3.807 11.875 1.00 92.44 84 LYS A O 1
ATOM 668 N N . MET A 1 85 ? -5.659 -4.779 10.958 1.00 95.19 85 MET A N 1
ATOM 669 C CA . MET A 1 85 ? -6.623 -4.260 11.938 1.00 95.19 85 MET A CA 1
ATOM 670 C C . MET A 1 85 ? -6.441 -4.996 13.276 1.00 95.19 85 MET A C 1
ATOM 672 O O . MET A 1 85 ? -6.644 -6.212 13.318 1.00 95.19 85 MET A O 1
ATOM 676 N N . PRO A 1 86 ? -6.057 -4.309 14.364 1.00 95.88 86 PRO A N 1
ATOM 677 C CA . PRO A 1 86 ? -5.785 -4.974 15.630 1.00 95.88 86 PRO A CA 1
ATOM 678 C C . PRO A 1 86 ? -7.083 -5.345 16.359 1.00 95.88 86 PRO A C 1
ATOM 680 O O . PRO A 1 86 ? -8.136 -4.746 16.137 1.00 95.88 86 PRO A O 1
ATOM 683 N N . LYS A 1 87 ? -7.002 -6.311 17.280 1.00 96.56 87 LYS A N 1
ATOM 684 C CA . LYS A 1 87 ? -8.128 -6.670 18.154 1.00 96.56 87 LYS A CA 1
ATOM 685 C C . LYS A 1 87 ? -8.271 -5.628 19.266 1.00 96.56 87 LYS A C 1
ATOM 687 O O . LYS A 1 87 ? -7.293 -5.316 19.948 1.00 96.56 87 LYS A O 1
ATOM 692 N N . ILE A 1 88 ? -9.475 -5.085 19.441 1.00 95.88 88 ILE A N 1
ATOM 693 C CA . ILE A 1 88 ? -9.770 -4.025 20.425 1.00 95.88 88 ILE A CA 1
ATOM 694 C C . ILE A 1 88 ? -10.595 -4.569 21.598 1.00 95.88 88 ILE A C 1
ATOM 696 O O . ILE A 1 88 ? -10.314 -4.234 22.752 1.00 95.88 88 ILE A O 1
ATOM 700 N N . PHE A 1 89 ? -11.595 -5.395 21.287 1.00 96.00 89 PHE A N 1
ATOM 701 C CA . PHE A 1 89 ? -12.580 -5.934 22.224 1.00 96.00 89 PHE A CA 1
ATOM 702 C C . PHE A 1 89 ? -12.218 -7.342 22.688 1.00 96.00 89 PHE A C 1
ATOM 704 O O . PHE A 1 89 ? -11.373 -8.003 22.081 1.00 96.00 89 PHE A O 1
ATOM 711 N N . ASP A 1 90 ? -12.857 -7.788 23.772 1.00 94.50 90 ASP A N 1
ATOM 712 C CA . ASP A 1 90 ? -12.694 -9.130 24.346 1.00 94.50 90 ASP A CA 1
ATOM 713 C C . ASP A 1 90 ? -11.214 -9.465 24.648 1.00 94.50 90 ASP A C 1
ATOM 715 O O . ASP A 1 90 ? -10.732 -10.582 24.445 1.00 94.50 90 ASP A O 1
ATOM 719 N N . LEU A 1 91 ? -10.458 -8.443 25.068 1.00 95.19 91 LEU A N 1
ATOM 720 C CA . LEU A 1 91 ? -9.086 -8.555 25.570 1.00 95.19 91 LEU A CA 1
ATOM 721 C C . LEU A 1 91 ? -9.102 -8.797 27.086 1.00 95.19 91 LEU A C 1
ATOM 723 O O . LEU A 1 91 ? -10.086 -8.442 27.727 1.00 95.19 91 LEU A O 1
ATOM 727 N N . PRO A 1 92 ? -8.019 -9.317 27.698 1.00 92.94 92 PRO A N 1
ATOM 728 C CA . PRO A 1 92 ? -8.049 -9.795 29.086 1.00 92.94 92 PRO A CA 1
ATOM 729 C C . PRO A 1 92 ? -8.613 -8.813 30.126 1.00 92.94 92 PRO A C 1
ATOM 731 O O . PRO A 1 92 ? -9.303 -9.238 31.045 1.00 92.94 92 PRO A O 1
ATOM 734 N N . ASN A 1 93 ? -8.383 -7.501 29.971 1.00 93.62 93 ASN A N 1
ATOM 735 C CA . ASN A 1 93 ? -8.897 -6.494 30.908 1.00 93.62 93 ASN A CA 1
ATOM 736 C C . ASN A 1 93 ? -10.394 -6.164 30.728 1.00 93.62 93 ASN A C 1
ATOM 738 O O . ASN A 1 93 ? -10.978 -5.512 31.588 1.00 93.62 93 ASN A O 1
ATOM 742 N N . VAL A 1 94 ? -11.014 -6.593 29.629 1.00 93.69 94 VAL A N 1
ATOM 743 C CA . VAL A 1 94 ? -12.409 -6.318 29.240 1.00 93.69 94 VAL A CA 1
ATOM 744 C C . VAL A 1 94 ? -13.100 -7.592 28.727 1.00 93.69 94 VAL A C 1
ATOM 746 O O . VAL A 1 94 ? -13.712 -7.581 27.661 1.00 93.69 94 VAL A O 1
ATOM 749 N N . ASN A 1 95 ? -12.970 -8.704 29.460 1.00 93.81 95 ASN A N 1
ATOM 750 C CA . ASN A 1 95 ? -13.488 -10.022 29.056 1.00 93.81 95 ASN A CA 1
ATOM 751 C C . ASN A 1 95 ? -14.329 -10.735 30.138 1.00 93.81 95 ASN A C 1
ATOM 753 O O . ASN A 1 95 ? -14.601 -11.927 30.025 1.00 93.81 95 ASN A O 1
ATOM 757 N N . SER A 1 96 ? -14.729 -10.040 31.208 1.00 93.38 96 SER A N 1
ATOM 758 C CA . SER A 1 96 ? -15.745 -10.578 32.128 1.00 93.38 96 SER A CA 1
ATOM 759 C C . SER A 1 96 ? -17.109 -10.685 31.421 1.00 93.38 96 SER A C 1
ATOM 761 O O . SER A 1 96 ? -17.311 -9.993 30.423 1.00 93.38 96 SER A O 1
ATOM 763 N N . PRO A 1 97 ? -18.077 -11.482 31.916 1.00 93.75 97 PRO A N 1
ATOM 764 C CA . PRO A 1 97 ? -19.416 -11.548 31.317 1.00 93.75 97 PRO A CA 1
ATOM 765 C C . PRO A 1 97 ? -20.069 -10.171 31.122 1.00 93.75 97 PRO A C 1
ATOM 767 O O . PRO A 1 97 ? -20.665 -9.897 30.082 1.00 93.75 97 PRO A O 1
ATOM 770 N N . GLU A 1 98 ? -19.884 -9.266 32.082 1.00 92.62 98 GLU A N 1
ATOM 771 C CA . GLU A 1 98 ? -20.414 -7.907 31.996 1.00 92.62 98 GLU A CA 1
ATOM 772 C C . GLU A 1 98 ? -19.642 -7.037 30.994 1.00 92.62 98 GLU A C 1
ATOM 774 O O . GLU A 1 98 ? -20.244 -6.297 30.215 1.00 92.62 98 GLU A O 1
ATOM 779 N N . ASP A 1 99 ? -18.309 -7.159 30.942 1.00 94.50 99 ASP A N 1
ATOM 780 C CA . ASP A 1 99 ? -17.507 -6.488 29.912 1.00 94.50 99 ASP A CA 1
ATOM 781 C C . ASP A 1 99 ? -17.847 -7.003 28.504 1.00 94.50 99 ASP A C 1
ATOM 783 O O . ASP A 1 99 ? -17.871 -6.217 27.564 1.00 94.50 99 ASP A O 1
ATOM 787 N N . ILE A 1 100 ? -18.149 -8.294 28.337 1.00 95.69 100 ILE A N 1
ATOM 788 C CA . ILE A 1 100 ? -18.577 -8.882 27.058 1.00 95.69 100 ILE A CA 1
ATOM 789 C C . ILE A 1 100 ? -19.899 -8.254 26.598 1.00 95.69 100 ILE A C 1
ATOM 791 O O . ILE A 1 100 ? -20.049 -7.947 25.409 1.00 95.69 100 ILE A O 1
ATOM 795 N N . SER A 1 101 ? -20.840 -8.012 27.518 1.00 96.62 101 SER A N 1
ATOM 796 C CA . SER A 1 101 ? -22.083 -7.294 27.208 1.00 96.62 101 SER A CA 1
ATOM 797 C C . SER A 1 101 ? -21.803 -5.837 26.807 1.00 96.62 101 SER A C 1
ATOM 799 O O . SER A 1 101 ? -22.243 -5.389 25.744 1.00 96.62 101 SER A O 1
ATOM 801 N N . ARG A 1 102 ? -20.939 -5.129 27.556 1.00 96.69 102 ARG A N 1
ATOM 802 C CA . ARG A 1 102 ? -20.485 -3.766 27.204 1.00 96.69 102 ARG A CA 1
ATOM 803 C C . ARG A 1 102 ? -19.784 -3.708 25.846 1.00 96.69 102 ARG A C 1
ATOM 805 O O . ARG A 1 102 ? -20.038 -2.797 25.060 1.00 96.69 102 ARG A O 1
ATOM 812 N N . ASN A 1 103 ? -18.928 -4.679 25.537 1.00 96.88 103 ASN A N 1
ATOM 813 C CA . ASN A 1 103 ? -18.250 -4.793 24.247 1.00 96.88 103 ASN A CA 1
ATOM 814 C C . ASN A 1 103 ? -19.265 -4.993 23.115 1.00 96.88 103 ASN A C 1
ATOM 816 O O . ASN A 1 103 ? -19.124 -4.390 22.056 1.00 96.88 103 ASN A O 1
ATOM 820 N N . THR A 1 104 ? -20.313 -5.789 23.343 1.00 98.00 104 THR A N 1
ATOM 821 C CA . THR A 1 104 ? -21.388 -6.010 22.363 1.00 98.00 104 THR A CA 1
ATOM 822 C C . THR A 1 104 ? -22.142 -4.714 22.063 1.00 98.00 104 THR A C 1
ATOM 824 O O . THR A 1 104 ? -22.280 -4.341 20.895 1.00 98.00 104 THR A O 1
ATOM 827 N N . ALA A 1 105 ? -22.541 -3.970 23.100 1.00 98.06 105 ALA A N 1
ATOM 828 C CA . ALA A 1 105 ? -23.155 -2.652 22.945 1.00 98.06 105 ALA A CA 1
ATOM 829 C C . ALA A 1 105 ? -22.211 -1.660 22.238 1.00 98.06 105 ALA A C 1
ATOM 831 O O . ALA A 1 105 ? -22.626 -0.966 21.311 1.00 98.06 105 ALA A O 1
ATOM 832 N N . ALA A 1 106 ? -20.924 -1.642 22.600 1.00 98.00 106 ALA A N 1
ATOM 833 C CA . ALA A 1 106 ? -19.911 -0.784 21.988 1.00 98.00 106 ALA A CA 1
ATOM 834 C C . ALA A 1 106 ? -19.718 -1.064 20.486 1.00 98.00 106 ALA A C 1
ATOM 836 O O . ALA A 1 106 ? -19.704 -0.132 19.683 1.00 98.00 106 ALA A O 1
ATOM 837 N N . VAL A 1 107 ? -19.592 -2.337 20.097 1.00 98.44 107 VAL A N 1
ATOM 838 C CA . VAL A 1 107 ? -19.452 -2.765 18.694 1.00 98.44 107 VAL A CA 1
ATOM 839 C C . VAL A 1 107 ? -20.698 -2.398 17.885 1.00 98.44 107 VAL A C 1
ATOM 841 O O . VAL A 1 107 ? -20.581 -1.869 16.774 1.00 98.44 107 VAL A O 1
ATOM 844 N N . SER A 1 108 ? -21.889 -2.618 18.450 1.00 98.56 108 SER A N 1
ATOM 845 C CA . SER A 1 108 ? -23.153 -2.231 17.817 1.00 98.56 108 SER A CA 1
ATOM 846 C C . SER A 1 108 ? -23.259 -0.722 17.616 1.00 98.56 108 SER A C 1
ATOM 848 O O . SER A 1 108 ? -23.588 -0.269 16.519 1.00 98.56 108 SER A O 1
ATOM 850 N N . ALA A 1 109 ? -22.896 0.059 18.632 1.00 98.69 109 ALA A N 1
ATOM 851 C CA . ALA A 1 109 ? -22.931 1.513 18.590 1.00 98.69 109 ALA A CA 1
ATOM 852 C C . ALA A 1 109 ? -21.925 2.091 17.576 1.00 98.69 109 ALA A C 1
ATOM 854 O O . ALA A 1 109 ? -22.296 2.944 16.769 1.00 98.69 109 ALA A O 1
ATOM 855 N N . ILE A 1 110 ? -20.682 1.581 17.533 1.00 98.75 110 ILE A N 1
ATOM 856 C CA . ILE A 1 110 ? -19.704 1.931 16.481 1.00 98.75 110 ILE A CA 1
ATOM 857 C C . ILE A 1 110 ? -20.307 1.664 15.101 1.00 98.75 110 ILE A C 1
ATOM 859 O O . ILE A 1 110 ? -20.259 2.528 14.231 1.00 98.75 110 ILE A O 1
ATOM 863 N N . THR A 1 111 ? -20.885 0.478 14.903 1.00 98.62 111 THR A N 1
ATOM 864 C CA . THR A 1 111 ? -21.469 0.083 13.616 1.00 98.62 111 THR A CA 1
ATOM 865 C C . THR A 1 111 ? -22.607 1.018 13.211 1.00 98.62 111 THR A C 1
ATOM 867 O O . THR A 1 111 ? -22.656 1.472 12.069 1.00 98.62 111 THR A O 1
ATOM 870 N N . THR A 1 112 ? -23.493 1.361 14.151 1.00 98.50 112 THR A N 1
ATOM 871 C CA . THR A 1 112 ? -24.566 2.337 13.933 1.00 98.50 112 THR A CA 1
ATOM 872 C C . THR A 1 112 ? -24.008 3.700 13.532 1.00 98.50 112 THR A C 1
ATOM 874 O O . THR A 1 112 ? -24.484 4.275 12.555 1.00 98.50 112 THR A O 1
ATOM 877 N N . TYR A 1 113 ? -22.984 4.202 14.227 1.00 98.75 113 TYR A N 1
ATOM 878 C CA . TYR A 1 113 ? -22.364 5.482 13.884 1.00 98.75 113 TYR A CA 1
ATOM 879 C C . TYR A 1 113 ? -21.762 5.465 12.480 1.00 98.75 113 TYR A C 1
ATOM 881 O O . TYR A 1 113 ? -22.063 6.347 11.680 1.00 98.75 113 TYR A O 1
ATOM 889 N N . LEU A 1 114 ? -20.959 4.443 12.167 1.00 98.44 114 LEU A N 1
ATOM 890 C CA . LEU A 1 114 ? -20.301 4.311 10.869 1.00 98.44 114 LEU A CA 1
ATOM 891 C C . LEU A 1 114 ? -21.312 4.301 9.720 1.00 98.44 114 LEU A C 1
ATOM 893 O O . LEU A 1 114 ? -21.128 5.046 8.768 1.00 98.44 114 LEU A O 1
ATOM 897 N N . LEU A 1 115 ? -22.393 3.524 9.836 1.00 97.94 115 LEU A N 1
ATOM 898 C CA . LEU A 1 115 ? -23.428 3.445 8.801 1.00 97.94 115 LEU A CA 1
ATOM 899 C C . LEU A 1 115 ? -24.266 4.723 8.692 1.00 97.94 115 LEU A C 1
ATOM 901 O O . LEU A 1 115 ? -24.686 5.093 7.602 1.00 97.94 115 LEU A O 1
ATOM 905 N N . LYS A 1 116 ? -24.547 5.396 9.814 1.00 97.50 116 LYS A N 1
ATOM 906 C CA . LYS A 1 116 ? -25.405 6.590 9.826 1.00 97.50 116 LYS A CA 1
ATOM 907 C C . LYS A 1 116 ? -24.671 7.855 9.378 1.00 97.50 116 LYS A C 1
ATOM 909 O O . LYS A 1 116 ? -25.323 8.802 8.943 1.00 97.50 116 LYS A O 1
ATOM 914 N N . LYS A 1 117 ? -23.346 7.896 9.542 1.00 97.62 117 LYS A N 1
ATOM 915 C CA . LYS A 1 117 ? -22.488 9.043 9.203 1.00 97.62 117 LYS A CA 1
ATOM 916 C C . LYS A 1 117 ? -21.709 8.866 7.902 1.00 97.62 117 LYS A C 1
ATOM 918 O O . LYS A 1 117 ? -20.975 9.781 7.529 1.00 97.62 117 LYS A O 1
ATOM 923 N N . SER A 1 118 ? -21.848 7.727 7.228 1.00 96.44 118 SER A N 1
ATOM 924 C CA . SER A 1 118 ? -21.259 7.518 5.912 1.00 96.44 118 SER A CA 1
ATOM 925 C C . SER A 1 118 ? -22.192 7.934 4.783 1.00 96.44 118 SER A C 1
ATOM 927 O O . SER A 1 118 ? -23.407 7.756 4.864 1.00 96.44 118 SER A O 1
ATOM 929 N N . ASP A 1 119 ? -21.594 8.396 3.693 1.00 95.94 119 ASP A N 1
ATOM 930 C CA . ASP A 1 119 ? -22.248 8.436 2.395 1.00 95.94 119 ASP A CA 1
ATOM 931 C C . ASP A 1 119 ? -22.550 7.006 1.939 1.00 95.94 119 ASP A C 1
ATOM 933 O O . ASP A 1 119 ? -21.773 6.074 2.182 1.00 95.94 119 ASP A O 1
ATOM 937 N N . SER A 1 120 ? -23.662 6.841 1.227 1.00 93.75 120 SER A N 1
ATOM 938 C CA . SER A 1 120 ? -24.131 5.539 0.759 1.00 93.75 120 SER A CA 1
ATOM 939 C C . SER A 1 120 ? -24.217 5.498 -0.767 1.00 93.75 120 SER A C 1
ATOM 941 O O . SER A 1 120 ? -25.320 5.466 -1.306 1.00 93.75 120 SER A O 1
ATOM 943 N N . PRO A 1 121 ? -23.076 5.553 -1.482 1.00 94.81 121 PRO A N 1
ATOM 944 C CA . PRO A 1 121 ? -23.084 5.418 -2.932 1.00 94.81 121 PRO A CA 1
ATOM 945 C C . PRO A 1 121 ? -23.645 4.053 -3.339 1.00 94.81 121 PRO A C 1
ATOM 947 O O . PRO A 1 121 ? -23.343 3.036 -2.709 1.00 94.81 121 PRO A O 1
ATOM 950 N N . GLU A 1 122 ? -24.434 4.043 -4.407 1.00 94.44 122 GLU A N 1
ATOM 951 C CA . GLU A 1 122 ? -24.937 2.823 -5.030 1.00 94.44 122 GLU A CA 1
ATOM 952 C C . GLU A 1 122 ? -23.972 2.348 -6.119 1.00 94.44 122 GLU A C 1
ATOM 954 O O . GLU A 1 122 ? -23.292 3.147 -6.768 1.00 94.44 122 GLU A O 1
ATOM 959 N N . TYR A 1 123 ? -23.898 1.029 -6.296 1.00 94.94 123 TYR A N 1
ATOM 960 C CA . TYR A 1 123 ? -23.033 0.397 -7.283 1.00 94.94 123 TYR A CA 1
ATOM 961 C C . TYR A 1 123 ? -23.843 -0.571 -8.129 1.00 94.94 123 TYR A C 1
ATOM 963 O O . TYR A 1 123 ? -24.269 -1.621 -7.639 1.00 94.94 123 TYR A O 1
ATOM 971 N N . ASP A 1 124 ? -24.009 -0.222 -9.401 1.00 95.12 124 ASP A N 1
ATOM 972 C CA . ASP A 1 124 ? -24.701 -1.057 -10.374 1.00 95.12 124 ASP A CA 1
ATOM 973 C C . ASP A 1 124 ? -24.012 -2.410 -10.547 1.00 95.12 124 ASP A C 1
ATOM 975 O O . ASP A 1 124 ? -22.796 -2.550 -10.378 1.00 95.12 124 ASP A O 1
ATOM 979 N N . ALA A 1 125 ? -24.796 -3.419 -10.923 1.00 94.50 125 ALA A N 1
ATOM 980 C CA . ALA A 1 125 ? -24.247 -4.709 -11.308 1.00 94.50 125 ALA A CA 1
ATOM 981 C C . ALA A 1 125 ? -23.245 -4.551 -12.471 1.00 94.50 125 ALA A C 1
ATOM 983 O O . ALA A 1 125 ? -23.402 -3.652 -13.304 1.00 94.50 125 ALA A O 1
ATOM 984 N N . PRO A 1 126 ? -22.226 -5.429 -12.567 1.00 95.69 126 PRO A N 1
ATOM 985 C CA . PRO A 1 126 ? -21.316 -5.417 -13.704 1.00 95.69 126 PRO A CA 1
ATOM 986 C C . PRO A 1 126 ? -22.105 -5.460 -15.026 1.00 95.69 126 PRO A C 1
ATOM 988 O O . PRO A 1 126 ? -22.995 -6.298 -15.170 1.00 95.69 126 PRO A O 1
ATOM 991 N N . PRO A 1 127 ? -21.786 -4.599 -16.008 1.00 92.44 127 PRO A N 1
ATOM 992 C CA . PRO A 1 127 ? -22.541 -4.510 -17.261 1.00 92.44 127 PRO A CA 1
ATOM 993 C C . PRO A 1 127 ? -22.331 -5.721 -18.183 1.00 92.44 127 PRO A C 1
ATOM 995 O O . PRO A 1 127 ? -23.004 -5.844 -19.203 1.00 92.44 127 PRO A O 1
ATOM 998 N N . LEU A 1 128 ? -21.371 -6.590 -17.857 1.00 94.44 128 LEU A N 1
ATOM 999 C CA . LEU A 1 128 ? -20.989 -7.773 -18.618 1.00 94.44 128 LEU A CA 1
ATOM 1000 C C . LEU A 1 128 ? -20.948 -8.982 -17.683 1.00 94.44 128 LEU A C 1
ATOM 1002 O O . LEU A 1 128 ? -20.575 -8.857 -16.514 1.00 94.44 128 LEU A O 1
ATOM 1006 N N . ASN A 1 129 ? -21.267 -10.159 -18.219 1.00 94.69 129 ASN A N 1
ATOM 1007 C CA . ASN A 1 129 ? -21.094 -11.413 -17.494 1.00 94.69 129 ASN A CA 1
ATOM 1008 C C . ASN A 1 129 ? -19.605 -11.755 -17.404 1.00 94.69 129 ASN A C 1
ATOM 1010 O O . ASN A 1 129 ? -18.905 -11.768 -18.419 1.00 94.69 129 ASN A O 1
ATOM 1014 N N . GLY A 1 130 ? -19.137 -12.028 -16.189 1.00 97.25 130 GLY A N 1
ATOM 1015 C CA . GLY A 1 130 ? -17.766 -12.450 -15.938 1.00 97.25 130 GLY A CA 1
ATOM 1016 C C . GLY A 1 130 ? -17.584 -13.960 -16.074 1.00 97.25 130 GLY A C 1
ATOM 1017 O O . GLY A 1 130 ? -18.479 -14.737 -15.748 1.00 97.25 130 GLY A O 1
ATOM 1018 N N . ASP A 1 131 ? -16.401 -14.362 -16.516 1.00 98.44 131 ASP A N 1
ATOM 1019 C CA . ASP A 1 131 ? -15.935 -15.747 -16.566 1.00 98.44 131 ASP A CA 1
ATOM 1020 C C . ASP A 1 131 ? -14.940 -16.011 -15.431 1.00 98.44 131 ASP A C 1
ATOM 1022 O O . ASP A 1 131 ? -13.956 -15.286 -15.261 1.00 98.44 131 ASP A O 1
ATOM 1026 N N . VAL A 1 132 ? -15.218 -17.045 -14.637 1.00 98.06 132 VAL A N 1
ATOM 1027 C CA . VAL A 1 132 ? -14.451 -17.384 -13.432 1.00 98.06 132 VAL A CA 1
ATOM 1028 C C . VAL A 1 132 ? -13.036 -17.860 -13.772 1.00 98.06 132 VAL A C 1
ATOM 1030 O O . VAL A 1 132 ? -12.087 -17.449 -13.102 1.00 98.06 132 VAL A O 1
ATOM 1033 N N . ASP A 1 133 ? -12.867 -18.672 -14.815 1.00 96.88 133 ASP A N 1
ATOM 1034 C CA . ASP A 1 133 ? -11.573 -19.261 -15.174 1.00 96.88 133 ASP A CA 1
ATOM 1035 C C . ASP A 1 133 ? -10.659 -18.211 -15.817 1.00 96.88 133 ASP A C 1
ATOM 1037 O O . ASP A 1 133 ? -9.469 -18.098 -15.482 1.00 96.88 133 ASP A O 1
ATOM 1041 N N . ARG A 1 134 ? -11.229 -17.345 -16.668 1.00 97.12 134 ARG A N 1
ATOM 1042 C CA . ARG A 1 134 ? -10.503 -16.165 -17.162 1.00 97.12 134 ARG A CA 1
ATOM 1043 C C . ARG A 1 134 ? -10.153 -15.214 -16.025 1.00 97.12 134 ARG A C 1
ATOM 1045 O O . ARG A 1 134 ? -9.032 -14.715 -15.980 1.00 97.12 134 ARG A O 1
ATOM 1052 N N . GLY A 1 135 ? -11.066 -14.995 -15.079 1.00 97.62 135 GLY A N 1
ATOM 1053 C CA . GLY A 1 135 ? -10.826 -14.165 -13.900 1.00 97.62 135 GLY A CA 1
ATOM 1054 C C . GLY A 1 135 ? -9.659 -14.667 -13.051 1.00 97.62 135 GLY A C 1
ATOM 1055 O O . GLY A 1 135 ? -8.788 -13.879 -12.673 1.00 97.62 135 GLY A O 1
ATOM 1056 N N . ALA A 1 136 ? -9.592 -15.979 -12.812 1.00 95.81 136 ALA A N 1
ATOM 1057 C CA . ALA A 1 136 ? -8.487 -16.621 -12.104 1.00 95.81 136 ALA A CA 1
ATOM 1058 C C . ALA A 1 136 ? -7.149 -16.423 -12.835 1.00 95.81 136 ALA A C 1
ATOM 1060 O O . ALA A 1 136 ? -6.147 -16.042 -12.220 1.00 95.81 136 ALA A O 1
ATOM 1061 N N . THR A 1 137 ? -7.151 -16.610 -14.159 1.00 95.56 137 THR A N 1
ATOM 1062 C CA . THR A 1 137 ? -5.976 -16.400 -15.019 1.00 95.56 137 THR A CA 1
ATOM 1063 C C . THR A 1 137 ? -5.499 -14.949 -14.963 1.00 95.56 137 THR A C 1
ATOM 1065 O O . THR A 1 137 ? -4.318 -14.685 -14.720 1.00 95.56 137 THR A O 1
ATOM 1068 N N . LEU A 1 138 ? -6.419 -13.991 -15.107 1.00 96.75 138 LEU A N 1
ATOM 1069 C CA . LEU A 1 138 ? -6.117 -12.562 -15.053 1.00 96.75 138 LEU A CA 1
ATOM 1070 C C . LEU A 1 138 ? -5.497 -12.177 -13.708 1.00 96.75 138 LEU A C 1
ATOM 1072 O O . LEU A 1 138 ? -4.445 -11.541 -13.692 1.00 96.75 138 LEU A O 1
ATOM 1076 N N . VAL A 1 139 ? -6.066 -12.616 -12.579 1.00 96.12 139 VAL A N 1
ATOM 1077 C CA . VAL A 1 139 ? -5.493 -12.358 -11.244 1.00 96.12 139 VAL A CA 1
ATOM 1078 C C . VAL A 1 139 ? -4.046 -12.856 -11.129 1.00 96.12 139 VAL A C 1
ATOM 1080 O O . VAL A 1 139 ? -3.218 -12.203 -10.485 1.00 96.12 139 VAL A O 1
ATOM 1083 N N . GLY A 1 140 ? -3.723 -13.986 -11.761 1.00 94.12 140 GLY A N 1
ATOM 1084 C CA . GLY A 1 140 ? -2.369 -14.536 -11.797 1.00 94.12 140 GLY A CA 1
ATOM 1085 C C . GLY A 1 140 ? -1.374 -13.699 -12.605 1.00 94.12 140 GLY A C 1
ATOM 1086 O O . GLY A 1 140 ? -0.201 -13.645 -12.233 1.00 94.12 140 GLY A O 1
ATOM 1087 N N . LYS A 1 141 ? -1.828 -13.019 -13.665 1.00 94.44 141 LYS A N 1
ATOM 1088 C CA . LYS A 1 141 ? -0.936 -12.451 -14.687 1.00 94.44 141 LYS A CA 1
ATOM 1089 C C . LYS A 1 141 ? -0.912 -10.930 -14.791 1.00 94.44 141 LYS A C 1
ATOM 1091 O O . LYS A 1 141 ? 0.144 -10.367 -15.072 1.00 94.44 141 LYS A O 1
ATOM 1096 N N . VAL A 1 142 ? -2.016 -10.230 -14.520 1.00 95.44 142 VAL A N 1
ATOM 1097 C CA . VAL A 1 142 ? -2.108 -8.776 -14.786 1.00 95.44 142 VAL A CA 1
ATOM 1098 C C . VAL A 1 142 ? -1.378 -7.899 -13.764 1.00 95.44 142 VAL A C 1
ATOM 1100 O O . VAL A 1 142 ? -1.148 -6.718 -14.021 1.00 95.44 142 VAL A O 1
ATOM 1103 N N . GLY A 1 143 ? -0.979 -8.468 -12.621 1.00 94.50 143 GLY A N 1
ATOM 1104 C CA . GLY A 1 143 ? -0.193 -7.772 -11.594 1.00 94.50 143 GLY A CA 1
ATOM 1105 C C . GLY A 1 143 ? -0.725 -7.893 -10.163 1.00 94.50 143 GLY A C 1
ATOM 1106 O O . GLY A 1 143 ? -0.035 -7.489 -9.227 1.00 94.50 143 GLY A O 1
ATOM 1107 N N . CYS A 1 144 ? -1.919 -8.465 -9.951 1.00 95.38 144 CYS A N 1
ATOM 1108 C CA . CYS A 1 144 ? -2.568 -8.503 -8.632 1.00 95.38 144 CYS A CA 1
ATOM 1109 C C . CYS A 1 144 ? -1.677 -9.143 -7.553 1.00 95.38 144 CYS A C 1
ATOM 1111 O O . CYS A 1 144 ? -1.575 -8.622 -6.440 1.00 95.38 144 CYS A O 1
ATOM 1113 N N . LYS A 1 145 ? -0.970 -10.228 -7.900 1.00 93.88 145 LYS A N 1
ATOM 1114 C CA . LYS A 1 145 ? -0.112 -10.989 -6.975 1.00 93.88 145 LYS A CA 1
ATOM 1115 C C . LYS A 1 145 ? 1.180 -10.285 -6.532 1.00 93.88 145 LYS A C 1
ATOM 1117 O O . LYS A 1 145 ? 1.875 -10.810 -5.661 1.00 93.88 145 LYS A O 1
ATOM 1122 N N . GLY A 1 146 ? 1.485 -9.101 -7.074 1.00 92.81 146 GLY A N 1
ATOM 1123 C CA . GLY A 1 146 ? 2.585 -8.254 -6.593 1.00 92.81 146 GLY A CA 1
ATOM 1124 C C . GLY A 1 146 ? 2.272 -7.541 -5.276 1.00 92.81 146 GLY A C 1
ATOM 1125 O O . GLY A 1 146 ? 3.185 -7.232 -4.516 1.00 92.81 146 GLY A O 1
ATOM 1126 N N . CYS A 1 147 ? 0.985 -7.333 -4.978 1.00 93.75 147 CYS A N 1
ATOM 1127 C CA . CYS A 1 147 ? 0.521 -6.688 -3.745 1.00 93.75 147 CYS A CA 1
ATOM 1128 C C . CYS A 1 147 ? -0.427 -7.565 -2.923 1.00 93.75 147 CYS A C 1
ATOM 1130 O O . CYS A 1 147 ? -0.567 -7.319 -1.725 1.00 93.75 147 CYS A O 1
ATOM 1132 N N . HIS A 1 148 ? -1.109 -8.519 -3.560 1.00 94.19 148 HIS A N 1
ATOM 1133 C CA . HIS A 1 148 ? -2.134 -9.355 -2.949 1.00 94.19 148 HIS A CA 1
ATOM 1134 C C . HIS A 1 148 ? -1.729 -10.828 -2.900 1.00 94.19 148 HIS A C 1
ATOM 1136 O O . HIS A 1 148 ? -1.034 -11.347 -3.775 1.00 94.19 148 HIS A O 1
ATOM 1142 N N . VAL A 1 149 ? -2.268 -11.512 -1.899 1.00 92.38 149 VAL A N 1
ATOM 1143 C CA . VAL A 1 149 ? -2.313 -12.973 -1.827 1.00 92.38 149 VAL A CA 1
ATOM 1144 C C . VAL A 1 1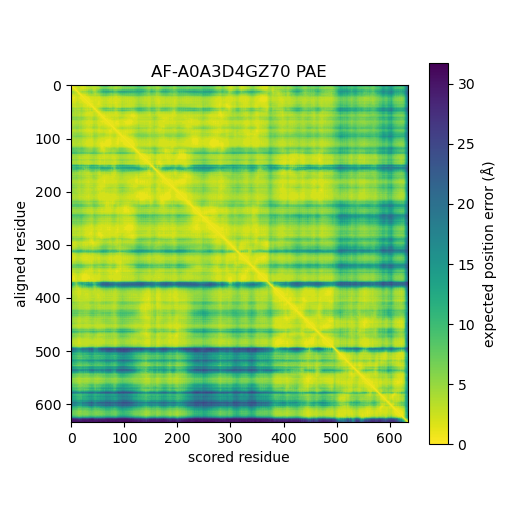49 ? -3.706 -13.413 -2.254 1.00 92.38 149 VAL A C 1
ATOM 1146 O O . VAL A 1 149 ? -4.691 -12.853 -1.757 1.00 92.38 149 VAL A O 1
ATOM 1149 N N . VAL A 1 150 ? -3.788 -14.360 -3.192 1.00 92.38 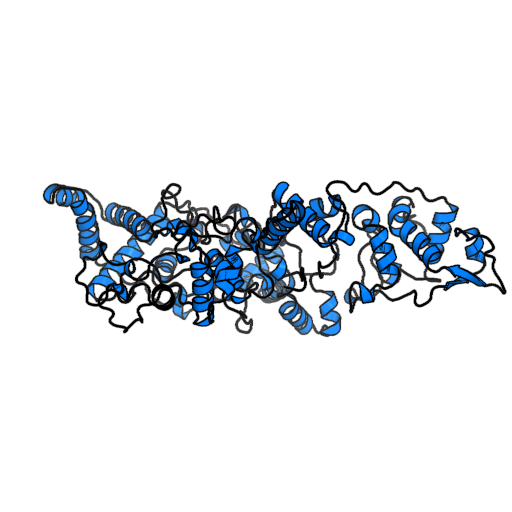150 VAL A N 1
ATOM 1150 C CA . VAL A 1 150 ? -5.059 -14.858 -3.738 1.00 92.38 150 VAL A CA 1
ATOM 1151 C C . VAL A 1 150 ? -4.973 -16.353 -4.037 1.00 92.38 150 VAL A C 1
ATOM 1153 O O . VAL A 1 150 ? -4.115 -16.790 -4.807 1.00 92.38 150 VAL A O 1
ATOM 1156 N N . GLY A 1 151 ? -5.921 -17.113 -3.499 1.00 85.25 151 GLY A N 1
ATOM 1157 C CA . GLY A 1 151 ? -5.991 -18.566 -3.603 1.00 85.25 151 GLY A CA 1
ATOM 1158 C C . GLY A 1 151 ? -5.495 -19.258 -2.332 1.00 85.25 151 GLY A C 1
ATOM 1159 O O . GLY A 1 151 ? -4.794 -18.667 -1.507 1.00 85.25 151 GLY A O 1
ATOM 1160 N N . LYS A 1 152 ? -5.879 -20.528 -2.160 1.00 77.44 152 LYS A N 1
ATOM 1161 C CA . LYS A 1 152 ? -5.508 -21.336 -0.983 1.00 77.44 152 LYS A CA 1
ATOM 1162 C C . LYS A 1 152 ? -4.025 -21.711 -0.973 1.00 77.44 152 LYS A C 1
ATOM 1164 O O . LYS A 1 152 ? -3.408 -21.710 0.086 1.00 77.44 152 LYS A O 1
ATOM 1169 N N . ASP A 1 153 ? -3.456 -21.955 -2.150 1.00 80.50 153 ASP A N 1
ATOM 1170 C CA . ASP A 1 153 ? -2.056 -22.371 -2.307 1.00 80.50 153 ASP A CA 1
ATOM 1171 C C . ASP A 1 153 ? -1.084 -21.188 -2.411 1.00 80.50 153 ASP A C 1
ATOM 1173 O O . ASP A 1 153 ? 0.136 -21.364 -2.448 1.00 80.50 153 ASP A O 1
ATOM 1177 N N . ASP A 1 154 ? -1.608 -19.960 -2.446 1.00 82.75 154 ASP A N 1
ATOM 1178 C CA . ASP A 1 154 ? -0.793 -18.760 -2.544 1.00 82.75 154 ASP A CA 1
ATOM 1179 C C . ASP A 1 154 ? -0.223 -18.380 -1.174 1.00 82.75 154 ASP A C 1
ATOM 1181 O O . ASP A 1 154 ? -0.920 -17.912 -0.268 1.00 82.75 154 ASP A O 1
ATOM 1185 N N . LYS A 1 155 ? 1.080 -18.603 -1.005 1.00 78.44 155 LYS A N 1
ATOM 1186 C CA . LYS A 1 155 ? 1.770 -18.345 0.258 1.00 78.44 155 LYS A CA 1
ATOM 1187 C C . LYS A 1 155 ? 1.949 -16.843 0.465 1.00 78.44 155 LYS A C 1
ATOM 1189 O O . LYS A 1 155 ? 2.549 -16.151 -0.354 1.00 78.44 155 LYS A O 1
ATOM 1194 N N . VAL A 1 156 ? 1.532 -16.360 1.635 1.00 72.75 156 VAL A N 1
ATOM 1195 C CA . VAL A 1 156 ? 1.708 -14.958 2.059 1.00 72.75 156 VAL A CA 1
ATOM 1196 C C . VAL A 1 156 ? 3.177 -14.529 2.180 1.00 72.75 156 VAL A C 1
ATOM 1198 O O . VAL A 1 156 ? 3.481 -13.338 2.135 1.00 72.75 156 VAL A O 1
ATOM 1201 N N . GLY A 1 157 ? 4.096 -15.488 2.320 1.00 76.06 157 GLY A N 1
ATOM 1202 C CA . GLY A 1 157 ? 5.495 -15.217 2.633 1.00 76.06 157 GLY A CA 1
ATOM 1203 C C . GLY A 1 157 ? 5.633 -14.657 4.049 1.00 76.06 157 GLY A C 1
ATOM 1204 O O . GLY A 1 157 ? 5.023 -15.163 4.990 1.00 76.06 157 GLY A O 1
ATOM 1205 N N . ARG A 1 158 ? 6.437 -13.604 4.216 1.00 72.00 158 ARG A N 1
ATOM 1206 C CA . ARG A 1 158 ? 6.589 -12.914 5.504 1.00 72.00 158 ARG A CA 1
ATOM 1207 C C . ARG A 1 158 ? 5.368 -12.031 5.788 1.00 72.00 158 ARG A C 1
ATOM 1209 O O . ARG A 1 158 ? 4.978 -11.228 4.939 1.00 72.00 158 ARG A O 1
ATOM 1216 N N . GLU A 1 159 ? 4.804 -12.118 6.996 1.00 73.62 159 GLU A N 1
ATOM 1217 C CA . GLU A 1 159 ? 3.722 -11.221 7.434 1.00 73.62 159 GLU A CA 1
ATOM 1218 C C . GLU A 1 159 ? 4.154 -9.750 7.264 1.00 73.62 159 GLU A C 1
ATOM 1220 O O . GLU A 1 159 ? 5.322 -9.407 7.449 1.00 73.62 159 GLU A O 1
ATOM 1225 N N . PHE A 1 160 ? 3.244 -8.870 6.836 1.00 78.81 160 PHE A N 1
ATOM 1226 C CA . PHE A 1 160 ? 3.551 -7.467 6.499 1.00 78.81 160 PHE A CA 1
ATOM 1227 C C . PHE A 1 160 ? 4.690 -7.270 5.465 1.00 78.81 160 PHE A C 1
ATOM 1229 O O . PHE A 1 160 ? 5.386 -6.253 5.509 1.00 78.81 160 PHE A O 1
ATOM 1236 N N . GLY A 1 161 ? 4.928 -8.243 4.578 1.00 81.81 161 GLY A N 1
ATOM 1237 C CA . GLY A 1 161 ? 5.863 -8.142 3.447 1.00 81.81 161 GLY A CA 1
ATOM 1238 C C . GLY A 1 161 ? 5.241 -7.550 2.172 1.00 81.81 161 GLY A C 1
ATOM 1239 O O . GLY A 1 161 ? 4.064 -7.190 2.159 1.00 81.81 161 GLY A O 1
ATOM 1240 N N . LEU A 1 162 ? 6.025 -7.498 1.086 1.00 85.88 162 LEU A N 1
ATOM 1241 C CA . LEU A 1 162 ? 5.663 -6.867 -0.200 1.00 85.88 162 LEU A CA 1
ATOM 1242 C C . LEU A 1 162 ? 4.394 -7.462 -0.848 1.00 85.88 162 LEU A C 1
ATOM 1244 O O . LEU A 1 162 ? 3.564 -6.728 -1.377 1.00 85.88 162 LEU A O 1
ATOM 1248 N N . ARG A 1 163 ? 4.183 -8.782 -0.726 1.00 86.81 163 ARG A N 1
ATOM 1249 C CA . ARG A 1 163 ? 2.975 -9.476 -1.221 1.00 86.81 163 ARG A CA 1
ATOM 1250 C C . ARG A 1 163 ? 1.752 -9.367 -0.303 1.00 86.81 163 ARG A C 1
ATOM 1252 O O . ARG A 1 163 ? 0.655 -9.731 -0.705 1.00 86.81 163 ARG A O 1
ATOM 1259 N N . ASN A 1 164 ? 1.934 -8.872 0.923 1.00 85.50 164 ASN A N 1
ATOM 1260 C CA . ASN A 1 164 ? 0.860 -8.547 1.873 1.00 85.50 164 ASN A CA 1
ATOM 1261 C C . ASN A 1 164 ? 0.763 -7.020 2.074 1.00 85.50 164 ASN A C 1
ATOM 1263 O O . ASN A 1 164 ? 0.413 -6.500 3.147 1.00 85.50 164 ASN A O 1
ATOM 1267 N N . PHE A 1 165 ? 1.153 -6.276 1.036 1.00 89.94 165 PHE A N 1
ATOM 1268 C CA . PHE A 1 165 ? 1.002 -4.834 0.988 1.00 89.94 165 PHE A CA 1
ATOM 1269 C C . PHE A 1 165 ? -0.480 -4.472 0.873 1.00 89.94 165 PHE A C 1
ATOM 1271 O O . PHE A 1 165 ? -1.009 -3.749 1.728 1.00 89.94 165 PHE A O 1
ATOM 1278 N N . GLY A 1 166 ? -1.151 -5.058 -0.121 1.00 90.88 166 GLY A N 1
ATOM 1279 C CA . GLY A 1 166 ? -2.600 -5.116 -0.234 1.00 90.88 166 GLY A CA 1
ATOM 1280 C C . GLY A 1 166 ? -3.196 -6.183 0.694 1.00 90.88 166 GLY A C 1
ATOM 1281 O O . GLY A 1 166 ? -2.488 -7.072 1.168 1.00 90.88 166 GLY A O 1
ATOM 1282 N N . PRO A 1 167 ? -4.500 -6.101 1.005 1.00 90.19 167 PRO A N 1
ATOM 1283 C CA . PRO A 1 167 ? -5.166 -7.126 1.798 1.00 90.19 167 PRO A CA 1
ATOM 1284 C C . PRO A 1 167 ? -5.160 -8.478 1.077 1.00 90.19 167 PRO A C 1
ATOM 1286 O O . PRO A 1 167 ? -5.315 -8.529 -0.143 1.00 90.19 167 PRO A O 1
ATOM 1289 N N . ASN A 1 168 ? -5.085 -9.563 1.848 1.00 91.75 168 ASN A N 1
ATOM 1290 C CA . ASN A 1 168 ? -5.418 -10.896 1.352 1.00 91.75 168 ASN A CA 1
ATOM 1291 C C . ASN A 1 168 ? -6.836 -10.877 0.746 1.00 91.75 168 ASN A C 1
ATOM 1293 O O . ASN A 1 168 ? -7.764 -10.325 1.354 1.00 91.75 168 ASN A O 1
ATOM 1297 N N . LEU A 1 169 ? -6.959 -11.412 -0.471 1.00 94.38 169 LEU A N 1
ATOM 1298 C CA . LEU A 1 169 ? -8.202 -11.432 -1.236 1.00 94.38 169 LEU A CA 1
ATOM 1299 C C . LEU A 1 169 ? -8.958 -12.760 -1.121 1.00 94.38 169 LEU A C 1
ATOM 1301 O O . LEU A 1 169 ? -10.038 -12.884 -1.687 1.00 94.38 169 LEU A O 1
ATOM 1305 N N . ASN A 1 170 ? -8.451 -13.722 -0.353 1.00 91.25 170 ASN A N 1
ATOM 1306 C CA . ASN A 1 170 ? -9.260 -14.849 0.088 1.00 91.25 170 ASN A CA 1
ATOM 1307 C C . ASN A 1 170 ? -10.481 -14.318 0.861 1.00 91.25 170 ASN A C 1
ATOM 1309 O O . ASN A 1 170 ? -10.409 -13.300 1.561 1.00 91.25 170 ASN A O 1
ATOM 1313 N N . ASP A 1 171 ? -11.614 -14.987 0.674 1.00 93.81 171 ASP A N 1
ATOM 1314 C CA . ASP A 1 171 ? -12.890 -14.712 1.345 1.00 93.81 171 ASP A CA 1
ATOM 1315 C C . ASP A 1 171 ? -13.558 -13.372 0.978 1.00 93.81 171 ASP A C 1
ATOM 1317 O O . ASP A 1 171 ? -14.542 -12.966 1.599 1.00 93.81 171 ASP A O 1
ATOM 1321 N N . VAL A 1 172 ? -13.061 -12.638 -0.027 1.00 95.00 172 VAL A N 1
ATOM 1322 C CA . VAL A 1 172 ? -13.657 -11.345 -0.424 1.00 95.00 172 VAL A CA 1
ATOM 1323 C C . VAL A 1 172 ? -15.087 -11.468 -0.946 1.00 95.00 172 VAL A C 1
ATOM 1325 O O . VAL A 1 172 ? -15.844 -10.505 -0.806 1.00 95.00 172 VAL A O 1
ATOM 1328 N N . GLY A 1 173 ? -15.478 -12.633 -1.466 1.00 95.94 173 GLY A N 1
ATOM 1329 C CA . GLY A 1 173 ? -16.851 -12.938 -1.865 1.00 95.94 173 GLY A CA 1
ATOM 1330 C C . GLY A 1 173 ? -17.845 -12.953 -0.702 1.00 95.94 173 GLY A C 1
ATOM 1331 O O . GLY A 1 173 ? -19.032 -12.729 -0.918 1.00 95.94 173 GLY A O 1
ATOM 1332 N N . SER A 1 174 ? -17.367 -13.121 0.534 1.00 95.25 174 SER A N 1
ATOM 1333 C CA . SER A 1 174 ? -18.170 -13.000 1.764 1.00 95.25 174 SER A CA 1
ATOM 1334 C C . SER A 1 174 ? -18.276 -11.565 2.286 1.00 95.25 174 SER A C 1
ATOM 1336 O O . SER A 1 174 ? -18.846 -11.331 3.349 1.00 95.25 174 SER A O 1
ATOM 1338 N N . LYS A 1 175 ? -17.654 -10.601 1.598 1.00 94.56 175 LYS A N 1
ATOM 1339 C CA . LYS A 1 175 ? -17.541 -9.208 2.047 1.00 94.56 175 LYS A CA 1
ATOM 1340 C C . LYS A 1 175 ? -18.115 -8.201 1.056 1.00 94.56 175 LYS A C 1
ATOM 1342 O O . LYS A 1 175 ? -18.590 -7.154 1.480 1.00 94.56 175 LYS A O 1
ATOM 1347 N N . LEU A 1 176 ? -17.941 -8.432 -0.242 1.00 95.75 176 LEU A N 1
ATOM 1348 C CA . LEU A 1 176 ? -18.158 -7.416 -1.271 1.00 95.75 176 LEU A CA 1
ATOM 1349 C C . LEU A 1 176 ? -19.290 -7.818 -2.212 1.00 95.75 176 LEU A C 1
ATOM 1351 O O . LEU A 1 176 ? -19.431 -8.989 -2.556 1.00 95.75 176 LEU A O 1
ATOM 1355 N N . SER A 1 177 ? -20.049 -6.829 -2.680 1.00 96.19 177 SER A N 1
ATOM 1356 C CA . SER A 1 177 ? -20.983 -7.007 -3.790 1.00 96.19 177 SER A CA 1
ATOM 1357 C C . SER A 1 177 ? -20.252 -6.977 -5.137 1.00 96.19 177 SER A C 1
ATOM 1359 O O . SER A 1 177 ? -19.164 -6.403 -5.265 1.00 96.19 177 SER A O 1
ATOM 1361 N N . ALA A 1 178 ? -20.872 -7.566 -6.165 1.00 97.50 178 ALA A N 1
ATOM 1362 C CA . ALA A 1 178 ? -20.336 -7.565 -7.525 1.00 97.50 178 ALA A CA 1
ATOM 1363 C C . ALA A 1 178 ? -20.154 -6.147 -8.078 1.00 97.50 178 ALA A C 1
ATOM 1365 O O . ALA A 1 178 ? -19.091 -5.830 -8.607 1.00 97.50 178 ALA A O 1
ATOM 1366 N N . GLY A 1 179 ? -21.161 -5.285 -7.902 1.00 97.69 179 GLY A N 1
ATOM 1367 C CA . GLY A 1 179 ? -21.109 -3.904 -8.375 1.00 97.69 179 GLY A CA 1
ATOM 1368 C C . GLY A 1 179 ? -19.983 -3.102 -7.731 1.00 97.69 179 GLY A C 1
ATOM 1369 O O . GLY A 1 179 ? -19.204 -2.451 -8.428 1.00 97.69 179 GLY A O 1
ATOM 1370 N N . TRP A 1 180 ? -19.826 -3.215 -6.405 1.00 97.94 180 TRP A N 1
ATOM 1371 C CA . TRP A 1 180 ? -18.754 -2.517 -5.694 1.00 97.94 180 TRP A CA 1
ATOM 1372 C C . TRP A 1 180 ? -17.374 -2.984 -6.162 1.00 97.94 180 TRP A C 1
ATOM 1374 O O . TRP A 1 180 ? -16.495 -2.165 -6.434 1.00 97.94 180 TRP A O 1
ATOM 1384 N N . LEU A 1 181 ? -17.170 -4.304 -6.262 1.00 97.94 181 LEU A N 1
ATOM 1385 C CA . LEU A 1 181 ? -15.880 -4.871 -6.651 1.00 97.94 181 LEU A CA 1
ATOM 1386 C C . LEU A 1 181 ? -15.512 -4.504 -8.093 1.00 97.94 181 LEU A C 1
ATOM 1388 O O . LEU A 1 181 ? -14.379 -4.093 -8.341 1.00 97.94 181 LEU A O 1
ATOM 1392 N N . TYR A 1 182 ? -16.473 -4.568 -9.014 1.00 98.50 182 TYR A N 1
ATOM 1393 C CA . TYR A 1 182 ? -16.288 -4.139 -10.397 1.00 98.50 182 TYR A CA 1
ATOM 1394 C C . TYR A 1 182 ? -15.904 -2.656 -10.489 1.00 98.50 182 TYR A C 1
ATOM 1396 O O . TYR A 1 182 ? -14.911 -2.316 -11.138 1.00 98.50 182 TYR A O 1
ATOM 1404 N N . ALA A 1 183 ? -16.630 -1.774 -9.794 1.00 97.81 183 ALA A N 1
ATOM 1405 C CA . ALA A 1 183 ? -16.329 -0.343 -9.773 1.00 97.81 183 ALA A CA 1
ATOM 1406 C C . ALA A 1 183 ? -14.936 -0.057 -9.181 1.00 97.81 183 ALA A C 1
ATOM 1408 O O . ALA A 1 183 ? -14.165 0.717 -9.750 1.00 97.81 183 ALA A O 1
ATOM 1409 N N . TRP A 1 184 ? -14.572 -0.739 -8.088 1.00 97.50 184 TRP A N 1
ATOM 1410 C CA . TRP A 1 184 ? -13.254 -0.615 -7.460 1.00 97.50 184 TRP A CA 1
ATOM 1411 C C . TRP A 1 184 ? -12.109 -1.034 -8.390 1.00 97.50 184 TRP A C 1
ATOM 1413 O O . TRP A 1 184 ? -11.077 -0.367 -8.427 1.00 97.50 184 TRP A O 1
ATOM 1423 N N . LEU A 1 185 ? -12.276 -2.123 -9.148 1.00 97.62 185 LEU A N 1
ATOM 1424 C CA . LEU A 1 185 ? -11.271 -2.599 -10.107 1.00 97.62 185 LEU A CA 1
ATOM 1425 C C . LEU A 1 185 ? -11.101 -1.646 -11.298 1.00 97.62 185 LEU A C 1
ATOM 1427 O O . LEU A 1 185 ? -9.994 -1.513 -11.823 1.00 97.62 185 LEU A O 1
ATOM 1431 N N . ARG A 1 186 ? -12.178 -0.967 -11.706 1.00 96.69 186 ARG A N 1
ATOM 1432 C CA . ARG A 1 186 ? -12.167 0.012 -12.799 1.00 96.69 186 ARG A CA 1
ATOM 1433 C C . ARG A 1 186 ? -11.519 1.333 -12.394 1.00 96.69 186 ARG A C 1
ATOM 1435 O O . ARG A 1 186 ? -10.726 1.870 -13.172 1.00 96.69 186 ARG A O 1
ATOM 1442 N N . ASN A 1 187 ? -11.852 1.855 -11.212 1.00 95.81 187 ASN A N 1
ATOM 1443 C CA . ASN A 1 187 ? -11.312 3.122 -10.728 1.00 95.81 187 ASN A CA 1
ATOM 1444 C C . ASN A 1 187 ? -11.308 3.234 -9.184 1.00 95.81 187 ASN A C 1
ATOM 1446 O O . ASN A 1 187 ? -12.251 3.756 -8.585 1.00 95.81 187 ASN A O 1
ATOM 1450 N N . PRO A 1 188 ? -10.246 2.775 -8.498 1.00 95.81 188 PRO A N 1
ATOM 1451 C CA . PRO A 1 188 ? -10.225 2.728 -7.033 1.00 95.81 188 PRO A CA 1
ATOM 1452 C C . PRO A 1 188 ? -10.186 4.121 -6.373 1.00 95.81 188 PRO A C 1
ATOM 1454 O O . PRO A 1 188 ? -10.653 4.275 -5.238 1.00 95.81 188 PRO A O 1
ATOM 1457 N N . THR A 1 189 ? -9.672 5.145 -7.067 1.00 94.31 189 THR A N 1
ATOM 1458 C CA . THR A 1 189 ? -9.574 6.521 -6.546 1.00 94.31 189 THR A CA 1
ATOM 1459 C C . THR A 1 189 ? -10.929 7.217 -6.411 1.00 94.31 189 THR A C 1
ATOM 1461 O O . THR A 1 189 ? -11.050 8.124 -5.591 1.00 94.31 189 THR A O 1
ATOM 1464 N N . ASP A 1 190 ? -11.969 6.757 -7.116 1.00 93.94 190 ASP A N 1
ATOM 1465 C CA . ASP A 1 190 ? -13.333 7.295 -6.967 1.00 93.94 190 ASP A CA 1
ATOM 1466 C C . ASP A 1 190 ? -13.919 6.978 -5.583 1.00 93.94 190 ASP A C 1
ATOM 1468 O O . ASP A 1 190 ? -14.637 7.781 -4.974 1.00 93.94 190 ASP A O 1
ATOM 1472 N N . TYR A 1 191 ? -13.586 5.801 -5.043 1.00 94.12 191 TYR A N 1
ATOM 1473 C CA . TYR A 1 191 ? -13.970 5.430 -3.684 1.00 94.12 191 TYR A CA 1
ATOM 1474 C C . TYR A 1 191 ? -13.037 6.073 -2.654 1.00 94.12 191 TYR A C 1
ATOM 1476 O O . TYR A 1 191 ? -13.524 6.715 -1.725 1.00 94.12 191 TYR A O 1
ATOM 1484 N N . TYR A 1 192 ? -11.717 5.918 -2.818 1.00 93.38 192 TYR A N 1
ATOM 1485 C CA . TYR A 1 192 ? -10.716 6.448 -1.888 1.00 93.38 192 TYR A CA 1
ATOM 1486 C C . TYR A 1 192 ? -9.571 7.138 -2.653 1.00 93.38 192 TYR A C 1
ATOM 1488 O O . TYR A 1 192 ? -8.677 6.441 -3.129 1.00 93.38 192 TYR A O 1
ATOM 1496 N N . PRO A 1 193 ? -9.550 8.483 -2.740 1.00 90.56 193 PRO A N 1
ATOM 1497 C CA . PRO A 1 193 ? -8.563 9.219 -3.540 1.00 90.56 193 PRO A CA 1
ATOM 1498 C C . PRO A 1 193 ? -7.097 8.948 -3.177 1.00 90.56 193 PRO A C 1
ATOM 1500 O O . PRO A 1 193 ? -6.254 8.882 -4.061 1.00 90.56 193 PRO A O 1
ATOM 1503 N N . GLU A 1 194 ? -6.789 8.728 -1.894 1.00 89.25 194 GLU A N 1
ATOM 1504 C CA . GLU A 1 194 ? -5.428 8.416 -1.417 1.00 89.25 194 GLU A CA 1
ATOM 1505 C C . GLU A 1 194 ? -5.153 6.900 -1.335 1.00 89.25 194 GLU A C 1
ATOM 1507 O O . GLU A 1 194 ? -4.260 6.441 -0.612 1.00 89.25 194 GLU A O 1
ATOM 1512 N N . THR A 1 195 ? -5.961 6.080 -2.013 1.00 92.56 195 THR A N 1
ATOM 1513 C CA . THR A 1 195 ? -5.754 4.633 -2.050 1.00 92.56 195 THR A CA 1
ATOM 1514 C C . THR A 1 195 ? -4.397 4.285 -2.648 1.00 92.56 195 THR A C 1
ATOM 1516 O O . THR A 1 195 ? -3.964 4.846 -3.649 1.00 92.56 195 THR A O 1
ATOM 1519 N N . ARG A 1 196 ? -3.739 3.280 -2.066 1.00 92.50 196 ARG A N 1
ATOM 1520 C CA . ARG A 1 196 ? -2.532 2.695 -2.659 1.00 92.50 196 ARG A CA 1
ATOM 1521 C C . ARG A 1 196 ? -2.833 1.618 -3.703 1.00 92.50 196 ARG A C 1
ATOM 1523 O O . ARG A 1 196 ? -1.894 1.093 -4.285 1.00 92.50 196 ARG A O 1
ATOM 1530 N N . MET A 1 197 ? -4.102 1.240 -3.896 1.00 94.94 197 MET A N 1
ATOM 1531 C CA . MET A 1 197 ? -4.489 0.346 -4.990 1.00 94.94 197 MET A CA 1
ATOM 1532 C C . MET A 1 197 ? -4.421 1.140 -6.298 1.00 94.94 197 MET A C 1
ATOM 1534 O O . MET A 1 197 ? -5.237 2.043 -6.476 1.00 94.94 197 MET A O 1
ATOM 1538 N N . PRO A 1 198 ? -3.480 0.840 -7.202 1.00 95.31 198 PRO A N 1
ATOM 1539 C CA . PRO A 1 198 ? -3.351 1.596 -8.435 1.00 95.31 198 PRO A CA 1
ATOM 1540 C C . PRO A 1 198 ? -4.414 1.183 -9.456 1.00 95.31 198 PRO A C 1
ATOM 1542 O O . PRO A 1 198 ? -5.019 0.112 -9.361 1.00 95.31 198 PRO A O 1
ATOM 1545 N N . ASN A 1 199 ? -4.589 2.003 -10.489 1.00 95.56 199 ASN A N 1
ATOM 1546 C CA . ASN A 1 199 ? -5.397 1.633 -11.642 1.00 95.56 199 ASN A CA 1
ATOM 1547 C C . ASN A 1 199 ? -4.571 0.736 -12.587 1.00 95.56 199 ASN A C 1
ATOM 1549 O O . ASN A 1 199 ? -3.549 1.158 -13.133 1.00 95.56 199 ASN A O 1
ATOM 1553 N N . LEU A 1 200 ? -5.012 -0.511 -12.778 1.00 94.88 200 LEU A N 1
ATOM 1554 C CA . LEU A 1 200 ? -4.379 -1.486 -13.682 1.00 94.88 200 LEU A CA 1
ATOM 1555 C C . LEU A 1 200 ? -4.873 -1.376 -15.134 1.00 94.88 200 LEU A C 1
ATOM 1557 O O . LEU A 1 200 ? -4.487 -2.177 -15.983 1.00 94.88 200 LEU A O 1
ATOM 1561 N N . ARG A 1 201 ? -5.726 -0.390 -15.429 1.00 94.44 201 ARG A N 1
ATOM 1562 C CA . ARG A 1 201 ? -6.315 -0.123 -16.747 1.00 94.44 201 ARG A CA 1
ATOM 1563 C C . ARG A 1 201 ? -7.035 -1.351 -17.312 1.00 94.44 201 ARG A C 1
ATOM 1565 O O . ARG A 1 201 ? -6.933 -1.646 -18.496 1.00 94.44 201 ARG A O 1
ATOM 1572 N N . LEU A 1 202 ? -7.722 -2.091 -16.437 1.00 96.19 202 LEU A N 1
ATOM 1573 C CA . LEU A 1 202 ? -8.503 -3.278 -16.792 1.00 96.19 202 LEU A CA 1
ATOM 1574 C C . LEU A 1 202 ? -9.659 -2.893 -17.705 1.00 96.19 202 LEU A C 1
ATOM 1576 O O . LEU A 1 202 ? -10.331 -1.902 -17.436 1.00 96.19 202 LEU A O 1
ATOM 1580 N N . THR A 1 203 ? -9.936 -3.672 -18.744 1.00 96.75 203 THR A N 1
ATOM 1581 C CA . THR A 1 203 ? -11.141 -3.485 -19.562 1.00 96.75 203 THR A CA 1
ATOM 1582 C C . THR A 1 203 ? -12.407 -3.799 -18.754 1.00 96.75 203 THR A C 1
ATOM 1584 O O . THR A 1 203 ? -12.347 -4.345 -17.647 1.00 96.75 203 THR A O 1
ATOM 1587 N N . SER A 1 204 ? -13.581 -3.461 -19.293 1.00 98.00 204 SER A N 1
ATOM 1588 C CA . SER A 1 204 ? -14.856 -3.850 -18.677 1.00 98.00 204 SER A CA 1
ATOM 1589 C C . SER A 1 204 ? -14.992 -5.369 -18.561 1.00 98.00 204 SER A C 1
ATOM 1591 O O . SER A 1 204 ? -15.401 -5.853 -17.511 1.00 98.00 204 SER A O 1
ATOM 1593 N N . GLN A 1 205 ? -14.587 -6.129 -19.584 1.00 98.44 205 GLN A N 1
ATOM 1594 C CA . GLN A 1 205 ? -14.665 -7.590 -19.529 1.00 98.44 205 GLN A CA 1
ATOM 1595 C C . GLN A 1 205 ? -13.677 -8.173 -18.513 1.00 98.44 205 GLN A C 1
ATOM 1597 O O . GLN A 1 205 ? -14.071 -8.992 -17.692 1.00 98.44 205 GLN A O 1
ATOM 1602 N N . GLU A 1 206 ? -12.427 -7.699 -18.491 1.00 98.25 206 GLU A N 1
ATOM 1603 C CA . GLU A 1 206 ? -11.433 -8.150 -17.504 1.00 98.25 206 GLU A CA 1
ATOM 1604 C C . GLU A 1 206 ? -11.895 -7.871 -16.070 1.00 98.25 206 GLU A C 1
ATOM 1606 O O . GLU A 1 206 ? -11.740 -8.703 -15.179 1.00 98.25 206 GLU A O 1
ATOM 1611 N N . SER A 1 207 ? -12.498 -6.700 -15.848 1.00 98.50 207 SER A N 1
ATOM 1612 C CA . SER A 1 207 ? -13.028 -6.318 -14.539 1.00 98.50 207 SER A CA 1
ATOM 1613 C C . SER A 1 207 ? -14.211 -7.202 -14.132 1.00 98.50 207 SER A C 1
ATOM 1615 O O . SER A 1 207 ? -14.314 -7.571 -12.961 1.00 98.50 207 SER A O 1
ATOM 1617 N N . ALA A 1 208 ? -15.084 -7.569 -15.077 1.00 98.62 208 ALA A N 1
ATOM 1618 C CA . ALA A 1 208 ? -16.190 -8.498 -14.845 1.00 98.62 208 ALA A CA 1
ATOM 1619 C C . ALA A 1 208 ? -15.686 -9.916 -14.522 1.00 98.62 208 ALA A C 1
ATOM 1621 O O . ALA A 1 208 ? -16.147 -10.514 -13.552 1.00 98.62 208 ALA A O 1
ATOM 1622 N N . ASP A 1 209 ? -14.698 -10.418 -15.265 1.00 98.81 209 ASP A N 1
ATOM 1623 C CA . ASP A 1 209 ? -14.095 -11.745 -15.070 1.00 98.81 209 ASP A CA 1
ATOM 1624 C C . ASP A 1 209 ? -13.414 -11.862 -13.703 1.00 98.81 209 ASP A C 1
ATOM 1626 O O . ASP A 1 209 ? -13.698 -12.773 -12.924 1.00 98.81 209 ASP A O 1
ATOM 1630 N N . ILE A 1 210 ? -12.564 -10.889 -13.355 1.00 98.56 210 ILE A N 1
ATOM 1631 C CA . ILE A 1 210 ? -11.902 -10.842 -12.043 1.00 98.56 210 ILE A CA 1
ATOM 1632 C C . ILE A 1 210 ? -12.943 -10.739 -10.922 1.00 98.56 210 ILE A C 1
ATOM 1634 O O . ILE A 1 210 ? -12.795 -11.394 -9.890 1.00 98.56 210 ILE A O 1
ATOM 1638 N N . THR A 1 211 ? -14.007 -9.951 -11.115 1.00 98.62 211 THR A N 1
ATOM 1639 C CA . THR A 1 211 ? -15.111 -9.858 -10.147 1.00 98.62 211 THR A CA 1
ATOM 1640 C C . THR A 1 211 ? -15.778 -11.217 -9.952 1.00 98.62 211 THR A C 1
ATOM 1642 O O . THR A 1 211 ? -15.915 -11.659 -8.812 1.00 98.62 211 THR A O 1
ATOM 1645 N N . ALA A 1 212 ? -16.139 -11.905 -11.040 1.00 98.50 212 ALA A N 1
ATOM 1646 C CA . ALA A 1 212 ? -16.759 -13.225 -10.989 1.00 98.50 212 ALA A CA 1
ATOM 1647 C C . ALA A 1 212 ? -15.882 -14.228 -10.227 1.00 98.50 212 ALA A C 1
ATOM 1649 O O . ALA A 1 212 ? -16.370 -14.876 -9.303 1.00 98.50 212 ALA A O 1
ATOM 1650 N N . TYR A 1 213 ? -14.582 -14.287 -10.533 1.00 98.31 213 TYR A N 1
ATOM 1651 C CA . TYR A 1 213 ? -13.634 -15.147 -9.824 1.00 98.31 213 TYR A CA 1
ATOM 1652 C C . TYR A 1 213 ? -13.526 -14.814 -8.332 1.00 98.31 213 TYR A C 1
ATOM 1654 O O . TYR A 1 213 ? -13.692 -15.693 -7.486 1.00 98.31 213 TYR A O 1
ATOM 1662 N N . LEU A 1 214 ? -13.281 -13.552 -7.977 1.00 97.94 214 LEU A N 1
ATOM 1663 C CA . LEU A 1 214 ? -13.084 -13.150 -6.582 1.00 97.94 214 LEU A CA 1
ATOM 1664 C C . LEU A 1 214 ? -14.334 -13.379 -5.716 1.00 97.94 214 LEU A C 1
ATOM 1666 O O . LEU A 1 214 ? -14.203 -13.676 -4.529 1.00 97.94 214 LEU A O 1
ATOM 1670 N N . LEU A 1 215 ? -15.537 -13.300 -6.293 1.00 97.44 215 LEU A N 1
ATOM 1671 C CA . LEU A 1 215 ? -16.783 -13.608 -5.584 1.00 97.44 215 LEU A CA 1
ATOM 1672 C C . LEU A 1 215 ? -16.961 -15.101 -5.269 1.00 97.44 215 LEU A C 1
ATOM 1674 O O . LEU A 1 215 ? -17.726 -15.431 -4.360 1.00 97.44 215 LEU A O 1
ATOM 1678 N N . THR A 1 216 ? -16.238 -15.995 -5.953 1.00 97.12 216 THR A N 1
ATOM 1679 C CA . THR A 1 216 ? -16.205 -17.427 -5.598 1.00 97.12 216 THR A CA 1
ATOM 1680 C C . THR A 1 216 ? -15.422 -17.696 -4.311 1.00 97.12 216 THR A C 1
ATOM 1682 O O . THR A 1 216 ? -15.637 -18.714 -3.653 1.00 97.12 216 THR A O 1
ATOM 1685 N N . LEU A 1 217 ? -14.530 -16.779 -3.918 1.00 95.88 217 LEU A N 1
ATOM 1686 C CA . LEU A 1 217 ? -13.709 -16.909 -2.719 1.00 95.88 217 LEU A CA 1
ATOM 1687 C C . LEU A 1 217 ? -14.549 -16.530 -1.497 1.00 95.88 217 LEU A C 1
ATOM 1689 O O . LEU A 1 217 ? -14.633 -15.354 -1.136 1.00 95.88 217 LEU A O 1
ATOM 1693 N N . ARG A 1 218 ? -15.191 -17.527 -0.882 1.00 94.75 218 ARG A N 1
ATOM 1694 C CA . ARG A 1 218 ? -16.104 -17.361 0.256 1.00 94.75 218 ARG A CA 1
ATOM 1695 C C . ARG A 1 218 ? -15.655 -18.140 1.490 1.00 94.75 218 ARG A C 1
ATOM 1697 O O . ARG A 1 218 ? -15.073 -19.217 1.386 1.00 94.75 218 ARG A O 1
ATOM 1704 N N . ASN A 1 219 ? -16.035 -17.614 2.647 1.00 93.38 219 ASN A N 1
ATOM 1705 C CA . ASN A 1 219 ? -15.898 -18.209 3.965 1.00 93.38 219 ASN A CA 1
ATOM 1706 C C . ASN A 1 219 ? -17.293 -18.416 4.574 1.00 93.38 219 ASN A C 1
ATOM 1708 O O . ASN A 1 219 ? -17.841 -17.530 5.231 1.00 93.38 219 ASN A O 1
ATOM 1712 N N . THR A 1 220 ? -17.866 -19.596 4.339 1.00 93.19 220 THR A N 1
ATOM 1713 C CA . THR A 1 220 ? -19.213 -19.954 4.813 1.00 93.19 220 THR A CA 1
ATOM 1714 C C . THR A 1 220 ? -19.301 -19.972 6.337 1.00 93.19 220 THR A C 1
ATOM 1716 O O . THR A 1 220 ? -20.285 -19.500 6.896 1.00 93.19 220 THR A O 1
ATOM 1719 N N . GLU A 1 221 ? -18.240 -20.409 7.024 1.00 92.56 221 GLU A N 1
ATOM 1720 C CA . GLU A 1 221 ? -18.185 -20.405 8.489 1.00 92.56 221 GLU A CA 1
ATOM 1721 C C . GLU A 1 221 ? -18.348 -18.983 9.054 1.00 92.56 221 GLU A C 1
ATOM 1723 O O . GLU A 1 221 ? -19.061 -18.773 10.032 1.00 92.56 221 GLU A O 1
ATOM 1728 N N . PHE A 1 222 ? -17.723 -17.977 8.435 1.00 93.62 222 PHE A N 1
ATOM 1729 C CA . PHE A 1 222 ? -17.881 -16.580 8.843 1.00 93.62 222 PHE A CA 1
ATOM 1730 C C . PHE A 1 222 ? -19.278 -16.019 8.526 1.00 93.62 222 PHE A C 1
ATOM 1732 O O . PHE A 1 222 ? -19.828 -15.241 9.314 1.00 93.62 222 PHE A O 1
ATOM 1739 N N . GLU A 1 223 ? -19.850 -16.398 7.383 1.00 93.88 223 GLU A N 1
ATOM 1740 C CA . GLU A 1 223 ? -21.195 -15.982 6.969 1.00 93.88 223 GLU A CA 1
ATOM 1741 C C . GLU A 1 223 ? -22.263 -16.482 7.952 1.00 93.88 223 GLU A C 1
ATOM 1743 O O . GLU A 1 223 ? -23.124 -15.707 8.365 1.00 93.88 223 GLU A O 1
ATOM 1748 N N . GLU A 1 224 ? -22.148 -17.730 8.409 1.00 94.38 224 GLU A N 1
ATOM 1749 C CA . GLU A 1 224 ? -23.109 -18.381 9.309 1.00 94.38 224 GLU A CA 1
ATOM 1750 C C . GLU A 1 224 ? -23.044 -17.895 10.766 1.00 94.38 224 GLU A C 1
ATOM 1752 O O . GLU A 1 224 ? -24.023 -18.026 11.511 1.00 94.38 224 GLU A O 1
ATOM 1757 N N . ARG A 1 225 ? -21.918 -17.309 11.199 1.00 93.56 225 ARG A N 1
ATOM 1758 C CA . ARG A 1 225 ? -21.800 -16.724 12.547 1.00 93.56 225 ARG A CA 1
ATOM 1759 C C . ARG A 1 225 ? -22.868 -15.647 12.737 1.00 93.56 225 ARG A C 1
ATOM 1761 O O . ARG A 1 225 ? -23.081 -14.825 11.857 1.00 93.56 225 ARG A O 1
ATOM 1768 N N . ARG A 1 226 ? -23.507 -15.589 13.905 1.00 93.88 226 ARG A N 1
ATOM 1769 C CA . ARG A 1 226 ? -24.461 -14.519 14.242 1.00 93.88 226 ARG A CA 1
ATOM 1770 C C . ARG A 1 226 ? -23.816 -13.522 15.204 1.00 93.88 226 ARG A C 1
ATOM 1772 O O . ARG A 1 226 ? -23.200 -13.962 16.178 1.00 93.88 226 ARG A O 1
ATOM 1779 N N . PRO A 1 227 ? -23.924 -12.203 14.968 1.00 93.44 227 PRO A N 1
ATOM 1780 C CA . PRO A 1 227 ? -23.521 -11.213 15.953 1.00 93.44 227 PRO A CA 1
ATOM 1781 C C . PRO A 1 227 ? -24.311 -11.391 17.248 1.00 93.44 227 PRO A C 1
ATOM 1783 O O . PRO A 1 227 ? -25.484 -11.756 17.227 1.00 93.44 227 PRO A O 1
ATOM 1786 N N . ALA A 1 228 ? -23.663 -11.104 18.374 1.00 92.19 228 ALA A N 1
ATOM 1787 C CA . ALA A 1 228 ? -24.333 -11.098 19.666 1.00 92.19 228 ALA A CA 1
ATOM 1788 C C . ALA A 1 228 ? -25.384 -9.977 19.733 1.00 92.19 228 ALA A C 1
ATOM 1790 O O . ALA A 1 228 ? -25.163 -8.874 19.221 1.00 92.19 228 ALA A O 1
ATOM 1791 N N . GLU A 1 229 ? -26.508 -10.260 20.388 1.00 93.88 229 GLU A N 1
ATOM 1792 C CA . GLU A 1 229 ? -27.563 -9.277 20.620 1.00 93.88 229 GLU A CA 1
ATOM 1793 C C . GLU A 1 229 ? -27.156 -8.268 21.697 1.00 93.88 229 GLU A C 1
ATOM 1795 O O . GLU A 1 229 ? -26.449 -8.586 22.654 1.00 93.88 229 GLU A O 1
ATOM 1800 N N . VAL A 1 230 ? -27.601 -7.024 21.525 1.00 96.56 230 VAL A N 1
ATOM 1801 C CA . VAL A 1 230 ? -27.323 -5.947 22.476 1.00 96.56 230 VAL A CA 1
ATOM 1802 C C . VAL A 1 230 ? -28.319 -6.009 23.623 1.00 96.56 230 VAL A C 1
ATOM 1804 O O . VAL A 1 230 ? -29.522 -5.859 23.409 1.00 96.56 230 VAL A O 1
ATOM 1807 N N . ASP A 1 231 ? -27.808 -6.115 24.846 1.00 97.25 231 ASP A N 1
ATOM 1808 C CA . ASP A 1 231 ? -28.584 -5.797 26.039 1.00 97.25 231 ASP A CA 1
ATOM 1809 C C . ASP A 1 231 ? -28.777 -4.275 26.128 1.00 97.25 231 ASP A C 1
ATOM 1811 O O . ASP A 1 231 ? -27.826 -3.509 26.326 1.00 97.25 231 ASP A O 1
ATOM 1815 N N . ARG A 1 232 ? -30.024 -3.825 25.946 1.00 96.88 232 ARG A N 1
ATOM 1816 C CA . ARG A 1 232 ? -30.368 -2.396 25.962 1.00 96.88 232 ARG A CA 1
ATOM 1817 C C . ARG A 1 232 ? -30.139 -1.757 27.325 1.00 96.88 232 ARG A C 1
ATOM 1819 O O . ARG A 1 232 ? -29.799 -0.579 27.362 1.00 96.88 232 ARG A O 1
ATOM 1826 N N . THR A 1 233 ? -30.265 -2.523 28.406 1.00 97.38 233 THR A N 1
ATOM 1827 C CA . THR A 1 233 ? -30.003 -2.045 29.768 1.00 97.38 233 THR A CA 1
ATOM 1828 C C . THR A 1 233 ? -28.535 -1.663 29.897 1.00 97.38 233 THR A C 1
ATOM 1830 O O . THR A 1 233 ? -28.219 -0.535 30.259 1.00 97.38 233 THR A O 1
ATOM 1833 N N . VAL A 1 234 ? -27.632 -2.547 29.459 1.00 96.94 234 VAL A N 1
ATOM 1834 C CA . VAL A 1 234 ? -26.184 -2.279 29.459 1.00 96.94 234 VAL A CA 1
ATOM 1835 C C . VAL A 1 234 ? -25.832 -1.112 28.533 1.00 96.94 234 VAL A C 1
ATOM 1837 O O . VAL A 1 234 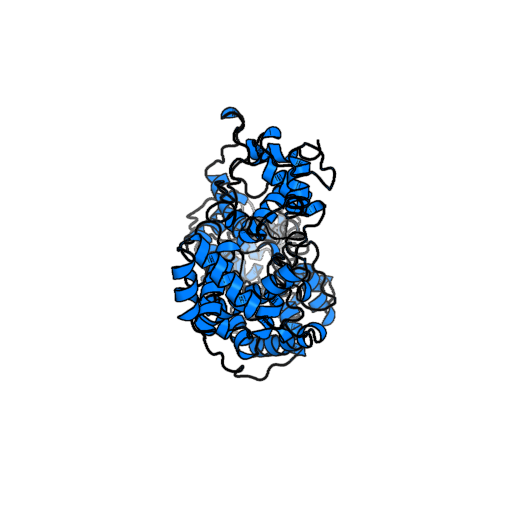? -25.009 -0.266 28.883 1.00 96.94 234 VAL A O 1
ATOM 1840 N N . ARG A 1 235 ? -26.467 -1.016 27.358 1.00 97.12 235 ARG A N 1
ATOM 1841 C CA . ARG A 1 235 ? -26.293 0.124 26.440 1.00 97.12 235 ARG A CA 1
ATOM 1842 C C . ARG A 1 235 ? -26.708 1.445 27.096 1.00 97.12 235 ARG A C 1
ATOM 1844 O O . ARG A 1 235 ? -25.963 2.421 27.007 1.00 97.12 235 ARG A O 1
ATOM 1851 N N . ASP A 1 236 ? -27.863 1.478 27.756 1.00 97.94 236 ASP A N 1
ATOM 1852 C CA . ASP A 1 236 ? -28.384 2.662 28.448 1.00 97.94 236 ASP A CA 1
ATOM 1853 C C . ASP A 1 236 ? -27.493 3.061 29.630 1.00 97.94 236 ASP A C 1
ATOM 1855 O O . ASP A 1 236 ? -27.159 4.237 29.778 1.00 97.94 236 ASP A O 1
ATOM 1859 N N . GLU A 1 237 ? -27.030 2.087 30.418 1.00 96.25 237 GLU A N 1
ATOM 1860 C CA . GLU A 1 237 ? -26.067 2.297 31.502 1.00 96.25 237 GLU A CA 1
ATOM 1861 C C . GLU A 1 237 ? -24.756 2.895 30.988 1.00 96.25 237 GLU A C 1
ATOM 1863 O O . GLU A 1 237 ? -24.237 3.848 31.565 1.00 96.25 237 GLU A O 1
ATOM 1868 N N . MET A 1 238 ? -24.228 2.402 29.866 1.00 96.44 238 MET A N 1
ATOM 1869 C CA . MET A 1 238 ? -23.019 2.971 29.266 1.00 96.44 238 MET A CA 1
ATOM 1870 C C . MET A 1 238 ? -23.217 4.433 28.855 1.00 96.44 238 MET A C 1
ATOM 1872 O O . MET A 1 238 ? -22.342 5.262 29.115 1.00 96.44 238 MET A O 1
ATOM 1876 N N . VAL A 1 239 ? -24.351 4.771 28.229 1.00 97.56 239 VAL A N 1
ATOM 1877 C CA . VAL A 1 239 ? -24.673 6.167 27.884 1.00 97.56 239 VAL A CA 1
ATOM 1878 C C . VAL A 1 239 ? -24.763 7.016 29.149 1.00 97.56 239 VAL A C 1
ATOM 1880 O O . VAL A 1 239 ? -24.165 8.092 29.217 1.00 97.56 239 VAL A O 1
ATOM 1883 N N . PHE A 1 240 ? -25.455 6.510 30.167 1.00 96.75 240 PHE A N 1
ATOM 1884 C CA . PHE A 1 240 ? -25.615 7.180 31.447 1.00 96.75 240 PHE A CA 1
ATOM 1885 C C . PHE A 1 240 ? -24.280 7.480 32.134 1.00 96.75 240 PHE A C 1
ATOM 1887 O O . PHE A 1 240 ? -24.064 8.614 32.560 1.00 96.75 240 PHE A O 1
ATOM 1894 N N . GLU A 1 241 ? -23.358 6.515 32.196 1.00 93.62 241 GLU A N 1
ATOM 1895 C CA . GLU A 1 241 ? -22.043 6.711 32.819 1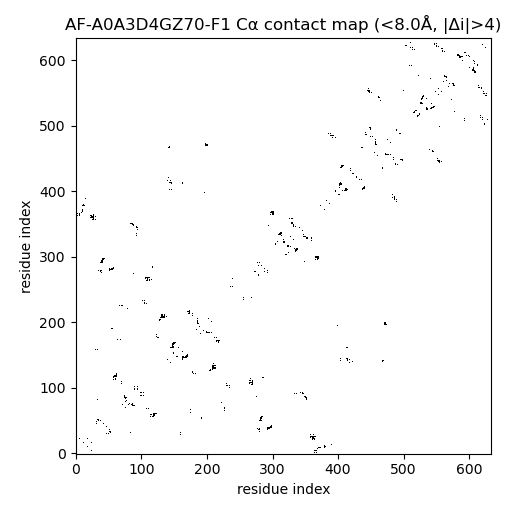.00 93.62 241 GLU A CA 1
ATOM 1896 C C . GLU A 1 241 ? -21.222 7.789 32.097 1.00 93.62 241 GLU A C 1
ATOM 1898 O O . GLU A 1 241 ? -20.633 8.665 32.737 1.00 93.62 241 GLU A O 1
ATOM 1903 N N . TYR A 1 242 ? -21.255 7.826 30.762 1.00 94.00 242 TYR A N 1
ATOM 1904 C CA . TYR A 1 242 ? -20.607 8.910 30.020 1.00 94.00 242 TYR A CA 1
ATOM 1905 C C . TYR A 1 242 ? -21.258 10.283 30.256 1.00 94.00 242 TYR A C 1
ATOM 1907 O O . TYR A 1 242 ? -20.550 11.296 30.257 1.00 94.00 242 TYR A O 1
ATOM 1915 N N . LEU A 1 243 ? -22.586 10.345 30.415 1.00 95.69 243 LEU A N 1
ATOM 1916 C CA . LEU A 1 243 ? -23.299 11.587 30.730 1.00 95.69 243 LEU A CA 1
ATOM 1917 C C . LEU A 1 243 ? -22.966 12.068 32.147 1.00 95.69 243 LEU A C 1
ATOM 1919 O O . LEU A 1 243 ? -22.652 13.245 32.328 1.00 95.69 243 LEU A O 1
ATOM 1923 N N . LYS A 1 244 ? -22.946 11.163 33.131 1.00 94.19 244 LYS A N 1
ATOM 1924 C CA . LYS A 1 244 ? -22.562 11.447 34.524 1.00 94.19 244 LYS A CA 1
ATOM 1925 C C . LYS A 1 244 ? -21.148 12.000 34.663 1.00 94.19 244 LYS A C 1
ATOM 1927 O O . LYS A 1 244 ? -20.905 12.815 35.545 1.00 94.19 244 LYS A O 1
ATOM 1932 N N . GLY A 1 245 ? -20.228 11.615 33.779 1.00 89.12 245 GLY A N 1
ATOM 1933 C CA . GLY A 1 245 ? -18.877 12.183 33.754 1.00 89.12 245 GLY A CA 1
ATOM 1934 C C . GLY A 1 245 ? -18.827 13.689 33.447 1.00 89.12 245 GLY A C 1
ATOM 1935 O O . GLY A 1 245 ? -17.773 14.302 33.596 1.00 89.12 245 GLY A O 1
ATOM 1936 N N . ARG A 1 246 ? -19.936 14.296 32.991 1.00 91.06 246 ARG A N 1
ATOM 1937 C CA . ARG A 1 246 ? -20.020 15.726 32.634 1.00 91.06 246 ARG A CA 1
ATOM 1938 C C . ARG A 1 246 ? -21.220 16.466 33.223 1.00 91.06 246 ARG A C 1
ATOM 1940 O O . ARG A 1 246 ? -21.205 17.692 33.248 1.00 91.06 246 ARG A O 1
ATOM 1947 N N . LEU A 1 247 ? -22.259 15.752 33.644 1.00 95.38 247 LEU A N 1
ATOM 1948 C CA . LEU A 1 247 ? -23.523 16.316 34.110 1.00 95.38 247 LEU A CA 1
ATOM 1949 C C . LEU A 1 247 ? -23.845 15.823 35.526 1.00 95.38 247 LEU A C 1
ATOM 1951 O O . LEU A 1 247 ? -23.527 14.678 35.856 1.00 95.38 247 LEU A O 1
ATOM 1955 N N . PRO A 1 248 ? -24.544 16.628 36.350 1.00 96.81 248 PRO A N 1
ATOM 1956 C CA . PRO A 1 248 ? -25.148 16.134 37.582 1.00 96.81 248 PRO A CA 1
ATOM 1957 C C . PRO A 1 248 ? -26.040 14.919 37.308 1.00 96.81 248 PRO A C 1
ATOM 1959 O O . PRO A 1 248 ? -26.712 14.858 36.277 1.00 96.81 248 PRO A O 1
ATOM 1962 N N . VAL A 1 249 ? -26.091 13.979 38.256 1.00 96.19 249 VAL A N 1
ATOM 1963 C CA . VAL A 1 249 ? -26.794 12.689 38.106 1.00 96.19 249 VAL A CA 1
ATOM 1964 C C . VAL A 1 249 ? -28.223 12.864 37.590 1.00 96.19 249 VAL A C 1
ATOM 1966 O O . VAL A 1 249 ? -28.610 12.193 36.637 1.00 96.19 249 VAL A O 1
ATOM 1969 N N . LYS A 1 250 ? -28.986 13.803 38.164 1.00 96.44 250 LYS A N 1
ATOM 1970 C CA . LYS A 1 250 ? -30.374 14.052 37.757 1.00 96.44 250 LYS A CA 1
ATOM 1971 C C . LYS A 1 250 ? -30.473 14.527 36.303 1.00 96.44 250 LYS A C 1
ATOM 1973 O O . LYS A 1 250 ? -31.233 13.959 35.530 1.00 96.44 250 LYS A O 1
ATOM 1978 N N . SER A 1 251 ? -29.634 15.480 35.901 1.00 97.25 251 SER A N 1
ATOM 1979 C CA . SER A 1 251 ? -29.579 15.965 34.517 1.00 97.25 251 SER A CA 1
ATOM 1980 C C . SER A 1 251 ? -29.133 14.883 33.529 1.00 97.25 251 SER A C 1
ATOM 1982 O O . SER A 1 251 ? -29.617 14.853 32.404 1.00 97.25 251 SER A O 1
ATOM 1984 N N . ALA A 1 252 ? -28.235 13.977 33.931 1.00 96.75 252 ALA A N 1
ATOM 1985 C CA . ALA A 1 252 ? -27.844 12.832 33.109 1.00 96.75 252 ALA A CA 1
ATOM 1986 C C . ALA A 1 252 ? -29.005 11.839 32.912 1.00 96.75 252 ALA A C 1
ATOM 1988 O O . ALA A 1 252 ? -29.193 11.345 31.802 1.00 96.75 252 ALA A O 1
ATOM 1989 N N . GLN A 1 253 ? -29.798 11.576 33.960 1.00 96.94 253 GLN A N 1
ATOM 1990 C CA . GLN A 1 253 ? -30.999 10.732 33.874 1.00 96.94 253 GLN A CA 1
ATOM 1991 C C . GLN A 1 253 ? -32.049 11.353 32.956 1.00 96.94 253 GLN A C 1
ATOM 1993 O O . GLN A 1 253 ? -32.558 10.678 32.064 1.00 96.94 253 GLN A O 1
ATOM 1998 N N . ASP A 1 254 ? -32.335 12.642 33.150 1.00 97.19 254 ASP A N 1
ATOM 1999 C CA . ASP A 1 254 ? -33.310 13.367 32.339 1.00 97.19 254 ASP A CA 1
ATOM 2000 C C . ASP A 1 254 ? -32.856 13.384 30.871 1.00 97.19 254 ASP A C 1
ATOM 2002 O O . ASP A 1 254 ? -33.636 13.067 29.974 1.00 97.19 254 ASP A O 1
ATOM 2006 N N . LYS A 1 255 ? -31.556 13.610 30.618 1.00 96.94 255 LYS A N 1
ATOM 2007 C CA . LYS A 1 255 ? -31.020 13.592 29.256 1.00 96.94 255 LYS A CA 1
ATOM 2008 C C . LYS A 1 255 ? -31.107 12.220 28.593 1.00 96.94 255 LYS A C 1
ATOM 2010 O O . LYS A 1 255 ? -31.440 12.139 27.416 1.00 96.94 255 LYS A O 1
ATOM 2015 N N . LEU A 1 256 ? -30.811 11.148 29.325 1.00 97.06 256 LEU A N 1
ATOM 2016 C CA . LEU A 1 256 ? -30.956 9.784 28.816 1.00 97.06 256 LEU A CA 1
ATOM 2017 C C . LEU A 1 256 ? -32.418 9.469 28.467 1.00 97.06 256 LEU A C 1
ATOM 2019 O O . LEU A 1 256 ? -32.681 8.858 27.430 1.00 97.06 256 LEU A O 1
ATOM 2023 N N . ALA A 1 257 ? -33.360 9.901 29.312 1.00 96.94 257 ALA A N 1
ATOM 2024 C CA . ALA A 1 257 ? -34.791 9.694 29.108 1.00 96.94 257 ALA A CA 1
ATOM 2025 C C . ALA A 1 257 ? -35.328 10.433 27.869 1.00 96.94 257 ALA A C 1
ATOM 2027 O O . ALA A 1 257 ? -36.217 9.915 27.200 1.00 96.94 257 ALA A O 1
ATOM 2028 N N . GLU A 1 258 ? -34.761 11.595 27.529 1.00 97.69 258 GLU A N 1
ATOM 2029 C CA . GLU A 1 258 ? -35.076 12.330 26.293 1.00 97.69 258 GLU A CA 1
ATOM 2030 C C . GLU A 1 258 ? -34.579 11.631 25.016 1.00 97.69 258 GLU A C 1
ATOM 2032 O O . GLU A 1 258 ? -35.130 11.854 23.939 1.00 97.69 258 GLU A O 1
ATOM 2037 N N . MET A 1 259 ? -33.511 10.831 25.101 1.00 97.94 259 MET A N 1
ATOM 2038 C CA . MET A 1 259 ? -32.896 10.200 23.932 1.00 97.94 259 MET A CA 1
ATOM 2039 C C . MET A 1 259 ? -33.685 8.970 23.486 1.00 97.94 259 MET A C 1
ATOM 2041 O O . MET A 1 259 ? -33.954 8.076 24.295 1.00 97.94 259 MET A O 1
ATOM 2045 N N . THR A 1 260 ? -33.964 8.870 22.184 1.00 97.94 260 THR A N 1
ATOM 2046 C CA . THR A 1 260 ? -34.482 7.632 21.584 1.00 97.94 260 THR A CA 1
ATOM 2047 C C . THR A 1 260 ? -33.408 6.541 21.561 1.00 97.94 260 THR A C 1
ATOM 2049 O O . THR A 1 260 ? -32.215 6.824 21.680 1.00 97.94 260 THR A O 1
ATOM 2052 N N . ASP A 1 261 ? -33.799 5.284 21.333 1.00 96.38 261 ASP A N 1
ATOM 2053 C CA . ASP A 1 261 ? -32.833 4.188 21.173 1.00 96.38 261 ASP A CA 1
ATOM 2054 C C . ASP A 1 261 ? -31.812 4.467 20.058 1.00 96.38 261 ASP A C 1
ATOM 2056 O O . ASP A 1 261 ? -30.624 4.194 20.223 1.00 96.38 261 ASP A O 1
ATOM 2060 N N . ALA A 1 262 ? -32.256 5.063 18.949 1.00 96.25 262 ALA A N 1
ATOM 2061 C CA . ALA A 1 262 ? -31.376 5.427 17.846 1.00 96.25 262 ALA A CA 1
ATOM 2062 C C . ALA A 1 262 ? -30.385 6.535 18.243 1.00 96.25 262 ALA A C 1
ATOM 2064 O O . ALA A 1 262 ? -29.209 6.460 17.880 1.00 96.25 262 ALA A O 1
ATOM 2065 N N . ASP A 1 263 ? -30.833 7.529 19.017 1.00 97.88 263 ASP A N 1
ATOM 2066 C CA . ASP A 1 263 ? -29.963 8.600 19.517 1.00 97.88 263 ASP A CA 1
ATOM 2067 C C . ASP A 1 263 ? -28.914 8.055 20.486 1.00 97.88 263 ASP A C 1
ATOM 2069 O O . ASP A 1 263 ? -27.749 8.447 20.421 1.00 97.88 263 ASP A O 1
ATOM 2073 N N . ARG A 1 264 ? -29.308 7.124 21.364 1.00 98.31 264 ARG A N 1
ATOM 2074 C CA . ARG A 1 264 ? -28.404 6.466 22.318 1.00 98.31 264 ARG A CA 1
ATOM 2075 C C . ARG A 1 264 ? -27.327 5.670 21.598 1.00 98.31 264 ARG A C 1
ATOM 2077 O O . ARG A 1 264 ? -26.153 5.831 21.920 1.00 98.31 264 ARG A O 1
ATOM 2084 N N . ASP A 1 265 ? -27.696 4.876 20.596 1.00 98.00 265 ASP A N 1
ATOM 2085 C CA . ASP A 1 265 ? -26.739 4.081 19.822 1.00 98.00 265 ASP A CA 1
ATOM 2086 C C . ASP A 1 265 ? -25.782 4.963 19.016 1.00 98.00 265 ASP A C 1
ATOM 2088 O O . ASP A 1 265 ? -24.572 4.725 19.005 1.00 98.00 265 ASP A O 1
ATOM 2092 N N . LEU A 1 266 ? -26.307 6.004 18.361 1.00 98.31 266 LEU A N 1
ATOM 2093 C CA . LEU A 1 266 ? -25.498 6.936 17.582 1.00 98.31 266 LEU A CA 1
ATOM 2094 C C . LEU A 1 266 ? -24.515 7.698 18.478 1.00 98.31 266 LEU A C 1
ATOM 2096 O O . LEU A 1 266 ? -23.321 7.757 18.181 1.00 98.31 266 LEU A O 1
ATOM 2100 N N . TRP A 1 267 ? -25.000 8.248 19.591 1.00 98.25 267 TRP A N 1
ATOM 2101 C CA . TRP A 1 267 ? -24.176 9.001 20.529 1.00 98.25 267 TRP A CA 1
ATOM 2102 C C . TRP A 1 267 ? -23.129 8.114 21.203 1.00 98.25 267 TRP A C 1
ATOM 2104 O O . TRP A 1 267 ? -21.958 8.493 21.281 1.00 98.25 267 TRP A O 1
ATOM 2114 N N . LEU A 1 268 ? -23.512 6.910 21.643 1.00 98.38 268 LEU A N 1
ATOM 2115 C CA . LEU A 1 268 ? -22.571 5.956 22.224 1.00 98.38 268 LEU A CA 1
ATOM 2116 C C . LEU A 1 268 ? -21.493 5.578 21.206 1.00 98.38 268 LEU A C 1
ATOM 2118 O O . LEU A 1 268 ? -20.315 5.542 21.554 1.00 98.38 268 LEU A O 1
ATOM 2122 N N . GLY A 1 269 ? -21.869 5.363 19.944 1.00 98.44 269 GLY A N 1
ATOM 2123 C CA . GLY A 1 269 ? -20.941 5.027 18.868 1.00 98.44 269 GLY A CA 1
ATOM 2124 C C . GLY A 1 269 ? -19.867 6.089 18.685 1.00 98.44 269 GLY A C 1
ATOM 2125 O O . GLY A 1 269 ? -18.680 5.765 18.656 1.00 98.44 269 GLY A O 1
ATOM 2126 N N . GLU A 1 270 ? -20.267 7.361 18.682 1.00 98.44 270 GLU A N 1
ATOM 2127 C CA . GLU A 1 270 ? -19.343 8.496 18.669 1.00 98.44 270 GLU A CA 1
ATOM 2128 C C . GLU A 1 270 ? -18.371 8.442 19.862 1.00 98.44 270 GLU A C 1
ATOM 2130 O O . GLU A 1 270 ? -17.153 8.546 19.694 1.00 98.44 270 GLU A O 1
ATOM 2135 N N . LYS A 1 271 ? -18.876 8.223 21.085 1.00 97.25 271 LYS A N 1
ATOM 2136 C CA . LYS A 1 271 ? -18.024 8.198 22.288 1.00 97.25 271 LYS A CA 1
ATOM 2137 C C . LYS A 1 271 ? -17.066 7.016 22.304 1.00 97.25 271 LYS A C 1
ATOM 2139 O O . LYS A 1 271 ? -15.917 7.180 22.723 1.00 97.25 271 LYS A O 1
ATOM 2144 N N . ILE A 1 272 ? -17.485 5.853 21.815 1.00 97.69 272 ILE A N 1
ATOM 2145 C CA . ILE A 1 272 ? -16.619 4.678 21.723 1.00 97.69 272 ILE A CA 1
ATOM 2146 C C . ILE A 1 272 ? -15.563 4.860 20.625 1.00 97.69 272 ILE A C 1
ATOM 2148 O O . ILE A 1 272 ? -14.396 4.568 20.888 1.00 97.69 272 ILE A O 1
ATOM 2152 N N . ILE A 1 273 ? -15.907 5.391 19.444 1.00 98.38 273 ILE A N 1
ATOM 2153 C CA . ILE A 1 273 ? -14.921 5.716 18.391 1.00 98.38 273 ILE A CA 1
ATOM 2154 C C . ILE A 1 273 ? -13.870 6.688 18.935 1.00 98.38 273 ILE A C 1
ATOM 2156 O O . ILE A 1 273 ? -12.669 6.442 18.789 1.00 98.38 273 ILE A O 1
ATOM 2160 N N . GLY A 1 274 ? -14.319 7.733 19.637 1.00 96.88 274 GLY A N 1
ATOM 2161 C CA . GLY A 1 274 ? -13.463 8.684 20.341 1.00 96.88 274 GLY A CA 1
ATOM 2162 C C . GLY A 1 274 ? -12.537 8.005 21.353 1.00 96.88 274 GLY A C 1
ATOM 2163 O O . GLY A 1 274 ? -11.326 8.221 21.366 1.00 96.88 274 GLY A O 1
ATOM 2164 N N . ARG A 1 275 ? -13.099 7.125 22.189 1.00 95.25 275 ARG A N 1
ATOM 2165 C CA . ARG A 1 275 ? -12.363 6.412 23.238 1.00 95.25 275 ARG A CA 1
ATOM 2166 C C . ARG A 1 275 ? -11.312 5.460 22.680 1.00 95.25 275 ARG A C 1
ATOM 2168 O O . ARG A 1 275 ? -10.219 5.422 23.243 1.00 95.25 275 ARG A O 1
ATOM 2175 N N . GLN A 1 276 ? -11.653 4.681 21.654 1.00 96.38 276 GLN A N 1
ATOM 2176 C CA . GLN A 1 276 ? -10.775 3.664 21.064 1.00 96.38 276 GLN A CA 1
ATOM 2177 C C . GLN A 1 276 ? -9.811 4.244 20.022 1.00 96.38 276 GLN A C 1
ATOM 2179 O O . GLN A 1 276 ? -8.860 3.570 19.636 1.00 96.38 276 GLN A O 1
ATOM 2184 N N . GLY A 1 277 ? -10.020 5.493 19.593 1.00 96.62 277 GLY A N 1
ATOM 2185 C CA . GLY A 1 277 ? -9.139 6.181 18.656 1.00 96.62 277 GLY A CA 1
ATOM 2186 C C . GLY A 1 277 ? -9.159 5.572 17.258 1.00 96.62 277 GLY A C 1
ATOM 2187 O O . GLY A 1 277 ? -8.128 5.569 16.592 1.00 96.62 277 GLY A O 1
ATOM 2188 N N . CYS A 1 278 ? -10.304 5.048 16.797 1.00 97.62 278 CYS A N 1
ATOM 2189 C CA . CYS A 1 278 ? -10.409 4.414 15.473 1.00 97.62 278 CYS A CA 1
ATOM 2190 C C . CYS A 1 278 ? -9.970 5.371 14.350 1.00 97.62 278 CYS A C 1
ATOM 2192 O O . CYS A 1 278 ? -9.360 4.952 13.366 1.00 97.62 278 CYS A O 1
ATOM 2194 N N . TYR A 1 279 ? -10.212 6.670 14.541 1.00 96.94 279 TYR A N 1
ATOM 2195 C CA . TYR A 1 279 ? -9.796 7.745 13.645 1.00 96.94 279 TYR A CA 1
ATOM 2196 C C . TYR A 1 279 ? -8.271 7.916 13.549 1.00 96.94 279 TYR A C 1
ATOM 2198 O O . TYR A 1 279 ? -7.789 8.552 12.620 1.00 96.94 279 TYR A O 1
ATOM 2206 N N . GLY A 1 280 ? -7.476 7.346 14.461 1.00 95.25 280 GLY A N 1
ATOM 2207 C CA . GLY A 1 280 ? -6.015 7.321 14.336 1.00 95.25 280 GLY A CA 1
ATOM 2208 C C . GLY A 1 280 ? -5.569 6.555 13.087 1.00 95.25 280 GLY A C 1
ATOM 2209 O O . GLY A 1 280 ? -4.627 6.960 12.409 1.00 95.25 280 GLY A O 1
ATOM 2210 N N . CYS A 1 281 ? -6.308 5.500 12.729 1.00 95.62 281 CYS A N 1
ATOM 2211 C CA . CYS A 1 281 ? -6.036 4.676 11.553 1.00 95.62 281 CYS A CA 1
ATOM 2212 C C . CYS A 1 281 ? -7.027 4.894 10.407 1.00 95.62 281 CYS A C 1
ATOM 2214 O O . CYS A 1 281 ? -6.675 4.581 9.280 1.00 95.62 281 CYS A O 1
ATOM 2216 N N . HIS A 1 282 ? -8.237 5.394 10.654 1.00 96.88 282 HIS A N 1
ATOM 2217 C CA . HIS A 1 282 ? -9.291 5.517 9.643 1.00 96.88 282 HIS A CA 1
ATOM 2218 C C . HIS A 1 282 ? -9.697 6.971 9.391 1.00 96.88 282 HIS A C 1
ATOM 2220 O O . HIS A 1 282 ? -9.687 7.789 10.307 1.00 96.88 282 HIS A O 1
ATOM 2226 N N . LEU A 1 283 ? -10.111 7.279 8.160 1.00 96.25 283 LEU A N 1
ATOM 2227 C CA . LEU A 1 283 ? -10.896 8.484 7.878 1.00 96.25 283 LEU A CA 1
ATOM 2228 C C . LEU A 1 283 ? -12.358 8.185 8.233 1.00 96.25 283 LEU A C 1
ATOM 2230 O O . LEU A 1 283 ? -12.930 7.228 7.711 1.00 96.25 283 LEU A O 1
ATOM 2234 N N . ILE A 1 284 ? -12.929 8.953 9.161 1.00 97.69 284 ILE A N 1
ATOM 2235 C CA . ILE A 1 284 ? -14.288 8.770 9.686 1.00 97.69 284 ILE A CA 1
ATOM 2236 C C . ILE A 1 284 ? -14.947 10.147 9.755 1.00 97.69 284 ILE A C 1
ATOM 2238 O O . ILE A 1 284 ? -14.380 11.044 10.377 1.00 97.69 284 ILE A O 1
ATOM 2242 N N . SER A 1 285 ? -16.135 10.282 9.160 1.00 97.62 285 SER A N 1
ATOM 2243 C CA . SER A 1 285 ? -16.919 11.519 9.182 1.00 97.62 285 SER A CA 1
ATOM 2244 C C . SER A 1 285 ? -17.153 11.991 10.619 1.00 97.62 285 SER A C 1
ATOM 2246 O O . SER A 1 285 ? -17.684 11.228 11.429 1.00 97.62 285 SER A O 1
ATOM 2248 N N . GLY A 1 286 ? -16.779 13.232 10.935 1.00 97.06 286 GLY A N 1
ATOM 2249 C CA . GLY A 1 286 ? -16.920 13.831 12.268 1.00 97.06 286 GLY A CA 1
ATOM 2250 C C . GLY A 1 286 ? -15.709 13.649 13.193 1.00 97.06 286 GLY A C 1
ATOM 2251 O O . GLY A 1 286 ? -15.777 14.041 14.358 1.00 97.06 286 GLY A O 1
ATOM 2252 N N . PHE A 1 287 ? -14.612 13.061 12.704 1.00 97.69 287 PHE A N 1
ATOM 2253 C CA . PHE A 1 287 ? -13.361 12.855 13.449 1.00 97.69 287 PHE A CA 1
ATOM 2254 C C . PHE A 1 287 ? -12.117 13.369 12.707 1.00 97.69 287 PHE A C 1
ATOM 2256 O O . PHE A 1 287 ? -10.994 12.992 13.045 1.00 97.69 287 PHE A O 1
ATOM 2263 N N . GLU A 1 288 ? -12.292 14.215 11.696 1.00 93.19 288 GLU A N 1
ATOM 2264 C CA . GLU A 1 288 ? -11.213 14.745 10.858 1.00 93.19 288 GLU A CA 1
ATOM 2265 C C . GLU A 1 288 ? -10.151 15.490 11.681 1.00 93.19 288 GLU A C 1
ATOM 2267 O O . GLU A 1 288 ? -8.957 15.273 11.476 1.00 93.19 288 GLU A O 1
ATOM 2272 N N . ASP A 1 289 ? -10.588 16.265 12.677 1.00 93.31 289 ASP A N 1
ATOM 2273 C CA . ASP A 1 289 ? -9.728 17.094 13.534 1.00 93.31 289 ASP A CA 1
ATOM 2274 C C . ASP A 1 289 ? -9.354 16.422 14.869 1.00 93.31 289 ASP A C 1
ATOM 2276 O O . ASP A 1 289 ? -8.779 17.044 15.768 1.00 93.31 289 ASP A O 1
ATOM 2280 N N . ALA A 1 290 ? -9.702 15.145 15.048 1.00 94.44 290 ALA A N 1
ATOM 2281 C CA . ALA A 1 290 ? -9.503 14.457 16.315 1.00 94.44 290 ALA A CA 1
ATOM 2282 C C . ALA A 1 290 ? -8.013 14.180 16.596 1.00 94.44 290 ALA A C 1
ATOM 2284 O O . ALA A 1 290 ? -7.259 13.700 15.745 1.00 94.44 290 ALA A O 1
ATOM 2285 N N . THR A 1 291 ? -7.580 14.439 17.833 1.00 91.44 291 THR A N 1
ATOM 2286 C CA . THR A 1 291 ? -6.173 14.307 18.234 1.00 91.44 291 THR A CA 1
ATOM 2287 C C . THR A 1 291 ? -5.797 12.864 18.596 1.00 91.44 291 THR A C 1
ATOM 2289 O O . THR A 1 291 ? -6.640 12.107 19.091 1.00 91.44 291 THR A O 1
ATOM 2292 N N . PRO A 1 292 ? -4.533 12.445 18.383 1.00 91.56 292 PRO A N 1
ATOM 2293 C CA . PRO A 1 292 ? -4.085 11.094 18.723 1.00 91.56 292 PRO A CA 1
ATOM 2294 C C . PRO A 1 292 ? -4.298 10.738 20.206 1.00 91.56 292 PRO A C 1
ATOM 2296 O O . PRO A 1 292 ? -4.055 11.549 21.097 1.00 91.56 292 PRO A O 1
ATOM 2299 N N . ILE A 1 293 ? -4.727 9.500 20.479 1.00 94.50 293 ILE A N 1
ATOM 2300 C CA . ILE A 1 293 ? -5.124 9.038 21.827 1.00 94.50 293 ILE A CA 1
ATOM 2301 C C . ILE A 1 293 ? -4.001 8.407 22.665 1.00 94.50 293 ILE A C 1
ATOM 2303 O O . ILE A 1 293 ? -4.211 8.076 23.840 1.00 94.50 293 ILE A O 1
ATOM 2307 N N . GLY A 1 294 ? -2.866 8.115 22.035 1.00 94.31 294 GLY A N 1
ATOM 2308 C CA . GLY A 1 294 ? -1.737 7.390 22.600 1.00 94.31 294 GLY A CA 1
ATOM 2309 C C . GLY A 1 294 ? -0.664 8.326 23.145 1.00 94.31 294 GLY A C 1
ATOM 2310 O O . GLY A 1 294 ? -0.572 9.493 22.779 1.00 94.31 294 GLY A O 1
ATOM 2311 N N . THR A 1 295 ? 0.188 7.791 24.020 1.00 93.56 295 THR A N 1
ATOM 2312 C CA . THR A 1 295 ? 1.355 8.530 24.526 1.00 93.56 295 THR A CA 1
ATOM 2313 C C . THR A 1 295 ? 2.284 8.937 23.382 1.00 93.56 295 THR A C 1
ATOM 2315 O O . THR A 1 295 ? 2.459 8.180 22.428 1.00 93.56 295 THR A O 1
ATOM 2318 N N . GLU A 1 296 ? 2.939 10.088 23.497 1.00 95.25 296 GLU A N 1
ATOM 2319 C CA . GLU A 1 296 ? 3.998 10.472 22.564 1.00 95.25 296 GLU A CA 1
ATOM 2320 C C . GLU A 1 296 ? 5.174 9.480 22.646 1.00 95.25 296 GLU A C 1
ATOM 2322 O O . GLU A 1 296 ? 5.557 9.050 23.740 1.00 95.25 296 GLU A O 1
ATOM 2327 N N . LEU A 1 297 ? 5.719 9.092 21.485 1.00 95.69 297 LEU A N 1
ATOM 2328 C CA . LEU A 1 297 ? 6.835 8.144 21.372 1.00 95.69 297 LEU A CA 1
ATOM 2329 C C . LEU A 1 297 ? 8.121 8.765 20.804 1.00 95.69 297 LEU A C 1
ATOM 2331 O O . LEU A 1 297 ? 9.131 8.070 20.727 1.00 95.69 297 LEU A O 1
ATOM 2335 N N . THR A 1 298 ? 8.115 10.054 20.441 1.00 93.88 298 THR A N 1
ATOM 2336 C CA . THR A 1 298 ? 9.236 10.775 19.799 1.00 93.88 298 THR A CA 1
ATOM 2337 C C . THR A 1 298 ? 10.607 10.498 20.431 1.00 93.88 298 THR A C 1
ATOM 2339 O O . THR A 1 298 ? 11.597 10.348 19.714 1.00 93.88 298 THR A O 1
ATOM 2342 N N . GLU A 1 299 ? 10.664 10.409 21.761 1.00 93.69 299 GLU A N 1
ATOM 2343 C CA . GLU A 1 299 ? 11.896 10.190 22.534 1.00 93.69 299 GLU A CA 1
ATOM 2344 C C . GLU A 1 299 ? 11.776 9.000 23.501 1.00 93.69 299 GLU A C 1
ATOM 2346 O O . GLU A 1 299 ? 12.455 8.931 24.529 1.00 93.69 299 GLU A O 1
ATOM 2351 N N . TRP A 1 300 ? 10.881 8.051 23.204 1.00 94.00 300 TRP A N 1
ATOM 2352 C CA . TRP A 1 300 ? 10.550 6.971 24.134 1.00 94.00 300 TRP A CA 1
ATOM 2353 C C . TRP A 1 300 ? 11.757 6.092 24.488 1.00 94.00 300 TRP A C 1
ATOM 2355 O O . TRP A 1 300 ? 11.902 5.662 25.632 1.00 94.00 300 TRP A O 1
ATOM 2365 N N . GLY A 1 301 ? 12.681 5.895 23.547 1.00 93.00 301 GLY A N 1
ATOM 2366 C CA . GLY A 1 301 ? 13.940 5.175 23.738 1.00 93.00 301 GLY A CA 1
ATOM 2367 C C . GLY A 1 301 ? 14.895 5.818 24.752 1.00 93.00 301 GLY A C 1
ATOM 2368 O O . GLY A 1 301 ? 15.915 5.212 25.082 1.00 93.00 301 GLY A O 1
ATOM 2369 N N . SER A 1 302 ? 14.579 7.002 25.285 1.00 93.00 302 SER A N 1
ATOM 2370 C CA . SER A 1 302 ? 15.282 7.663 26.395 1.00 93.00 302 SER A CA 1
ATOM 2371 C C . SER A 1 302 ? 14.492 7.686 27.708 1.00 93.00 302 SER A C 1
ATOM 2373 O O . SER A 1 302 ? 14.958 8.281 28.672 1.00 93.00 302 SER A O 1
ATOM 2375 N N . LYS A 1 303 ? 13.320 7.044 27.784 1.00 93.44 303 LYS A N 1
ATOM 2376 C CA . LYS A 1 303 ? 12.522 7.005 29.015 1.00 93.44 303 LYS A CA 1
ATOM 2377 C C . LYS A 1 303 ? 13.227 6.193 30.106 1.00 93.44 303 LYS A C 1
ATOM 2379 O O . LYS A 1 303 ? 13.657 5.071 29.840 1.00 93.44 303 LYS A O 1
ATOM 2384 N N . ASP A 1 304 ? 13.315 6.746 31.314 1.00 93.00 304 ASP A N 1
ATOM 2385 C CA . ASP A 1 304 ? 13.874 6.055 32.483 1.00 93.00 304 ASP A CA 1
ATOM 2386 C C . ASP A 1 304 ? 12.990 4.874 32.897 1.00 93.00 304 ASP A C 1
ATOM 2388 O O . ASP A 1 304 ? 11.760 4.981 32.881 1.00 93.00 304 ASP A O 1
ATOM 2392 N N . VAL A 1 305 ? 13.613 3.761 33.299 1.00 94.62 305 VAL A N 1
ATOM 2393 C CA . VAL A 1 305 ? 12.896 2.550 33.743 1.00 94.62 305 VAL A CA 1
ATOM 2394 C C . VAL A 1 305 ? 12.001 2.848 34.943 1.00 94.62 305 VAL A C 1
ATOM 2396 O O . VAL A 1 305 ? 10.869 2.380 34.978 1.00 94.62 305 VAL A O 1
ATOM 2399 N N . ASP A 1 306 ? 12.457 3.691 35.868 1.00 93.50 306 ASP A N 1
ATOM 2400 C CA . ASP A 1 306 ? 11.708 4.044 37.082 1.00 93.50 306 ASP A CA 1
ATOM 2401 C C . ASP A 1 306 ? 10.437 4.860 36.793 1.00 93.50 306 ASP A C 1
ATOM 2403 O O . ASP A 1 306 ? 9.561 4.984 37.643 1.00 93.50 306 ASP A O 1
ATOM 2407 N N . LYS A 1 307 ? 10.299 5.394 35.570 1.00 92.25 307 LYS A N 1
ATOM 2408 C CA . LYS A 1 307 ? 9.093 6.089 35.086 1.00 92.25 307 LYS A CA 1
ATOM 2409 C C . LYS A 1 307 ? 8.130 5.157 34.340 1.00 92.25 307 LYS A C 1
ATOM 2411 O O . LYS A 1 307 ? 7.181 5.634 33.705 1.00 92.25 307 LYS A O 1
ATOM 2416 N N . LEU A 1 308 ? 8.398 3.851 34.320 1.00 93.00 308 LEU A N 1
ATOM 2417 C CA . LEU A 1 308 ? 7.529 2.847 33.715 1.00 93.00 308 LEU A CA 1
ATOM 2418 C C . LEU A 1 308 ? 6.649 2.201 34.787 1.00 93.00 308 LEU A C 1
ATOM 2420 O O . LEU A 1 308 ? 7.135 1.706 35.799 1.00 93.00 308 LEU A O 1
ATOM 2424 N N . ASP A 1 309 ? 5.342 2.173 34.531 1.00 89.31 309 ASP A N 1
ATOM 2425 C CA . ASP A 1 309 ? 4.396 1.413 35.346 1.00 89.31 309 ASP A CA 1
ATOM 2426 C C . ASP A 1 309 ? 4.500 -0.073 34.971 1.00 89.31 309 ASP A C 1
ATOM 2428 O O . ASP A 1 309 ? 4.090 -0.474 33.878 1.00 89.31 309 ASP A O 1
ATOM 2432 N N . PHE A 1 310 ? 5.063 -0.880 35.871 1.00 90.12 310 PHE A N 1
ATOM 2433 C CA . PHE A 1 310 ? 5.080 -2.348 35.780 1.00 90.12 310 PHE A CA 1
ATOM 2434 C C . PHE A 1 310 ? 3.824 -2.988 36.400 1.00 90.12 310 PHE A C 1
ATOM 2436 O O . PHE A 1 310 ? 3.728 -4.211 36.485 1.00 90.12 310 PHE A O 1
ATOM 2443 N N . ALA A 1 311 ? 2.838 -2.174 36.789 1.00 83.75 311 ALA A N 1
ATOM 2444 C CA . ALA A 1 311 ? 1.598 -2.586 37.426 1.00 83.75 311 ALA A CA 1
ATOM 2445 C C . ALA A 1 311 ? 1.844 -3.453 38.673 1.00 83.75 311 ALA A C 1
ATOM 2447 O O . ALA A 1 311 ? 2.830 -3.263 39.381 1.00 83.75 311 ALA A O 1
ATOM 2448 N N . LEU A 1 312 ? 0.949 -4.407 38.943 1.00 85.56 312 LEU A N 1
ATOM 2449 C CA . LEU A 1 312 ? 1.155 -5.448 39.957 1.00 85.56 312 LEU A CA 1
ATOM 2450 C C . LEU A 1 312 ? 2.071 -6.581 39.461 1.00 85.56 312 LEU A C 1
ATOM 2452 O O . LEU A 1 312 ? 2.261 -7.572 40.154 1.00 85.56 312 LEU A O 1
ATOM 2456 N N . ASN A 1 313 ? 2.636 -6.424 38.261 1.00 81.25 313 ASN A N 1
ATOM 2457 C CA . ASN A 1 313 ? 3.549 -7.345 37.599 1.00 81.25 313 ASN A CA 1
ATOM 2458 C C . ASN A 1 313 ? 3.143 -8.837 37.641 1.00 81.25 313 ASN A C 1
ATOM 2460 O O . ASN A 1 313 ? 3.978 -9.680 37.972 1.00 81.25 313 ASN A O 1
ATOM 2464 N N . PRO A 1 314 ? 1.900 -9.197 37.268 1.00 78.56 314 PRO A N 1
ATOM 2465 C CA . PRO A 1 314 ? 1.394 -10.575 37.375 1.00 78.56 314 PRO A CA 1
ATOM 2466 C C . PRO A 1 314 ? 2.179 -11.583 36.521 1.00 78.56 314 PRO A C 1
ATOM 2468 O O . PRO A 1 314 ? 2.158 -12.781 36.780 1.00 78.56 314 PRO A O 1
ATOM 2471 N N . THR A 1 315 ? 2.897 -11.100 35.506 1.00 82.69 315 THR A N 1
ATOM 2472 C CA . THR A 1 315 ? 3.703 -11.908 34.581 1.00 82.69 315 THR A CA 1
ATOM 2473 C C . THR A 1 315 ? 5.201 -11.875 34.890 1.00 82.69 315 THR A C 1
ATOM 2475 O O . THR A 1 315 ? 5.988 -12.386 34.099 1.00 82.69 315 THR A O 1
ATOM 2478 N N . ASN A 1 316 ? 5.613 -11.301 36.030 1.00 90.56 316 ASN A N 1
ATOM 2479 C CA . ASN A 1 316 ? 7.018 -11.195 36.439 1.00 90.56 316 ASN A CA 1
ATOM 2480 C C . ASN A 1 316 ? 7.923 -10.568 35.360 1.00 90.56 316 ASN A C 1
ATOM 2482 O O . ASN A 1 316 ? 9.036 -11.032 35.114 1.00 90.56 316 ASN A O 1
ATOM 2486 N N . ILE A 1 317 ? 7.454 -9.493 34.722 1.00 91.81 317 ILE A N 1
ATOM 2487 C CA . ILE A 1 317 ? 8.203 -8.719 33.730 1.00 91.81 317 ILE A CA 1
ATOM 2488 C C . ILE A 1 317 ? 9.498 -8.217 34.389 1.00 91.81 317 ILE A C 1
ATOM 2490 O O . ILE A 1 317 ? 9.424 -7.514 35.409 1.00 91.81 317 ILE A O 1
ATOM 2494 N N . PRO A 1 318 ? 10.682 -8.535 33.835 1.00 94.88 318 PRO A N 1
ATOM 2495 C CA . PRO A 1 318 ? 11.928 -7.962 34.316 1.00 94.88 318 PRO A CA 1
ATOM 2496 C C . PRO A 1 318 ? 11.904 -6.434 34.209 1.00 94.88 318 PRO A C 1
ATOM 2498 O O . PRO A 1 318 ? 11.351 -5.867 33.264 1.00 94.88 318 PRO A O 1
ATOM 2501 N N . LYS A 1 319 ? 12.520 -5.743 35.175 1.00 94.06 319 LYS A N 1
ATOM 2502 C CA . LYS A 1 319 ? 12.534 -4.271 35.242 1.00 94.06 319 LYS A CA 1
ATOM 2503 C C . LYS A 1 319 ? 13.521 -3.665 34.243 1.00 94.06 319 LYS A C 1
ATOM 2505 O O . LYS A 1 319 ? 14.493 -3.012 34.611 1.00 94.06 319 LYS A O 1
ATOM 2510 N N . THR A 1 320 ? 13.271 -3.886 32.959 1.00 94.50 320 THR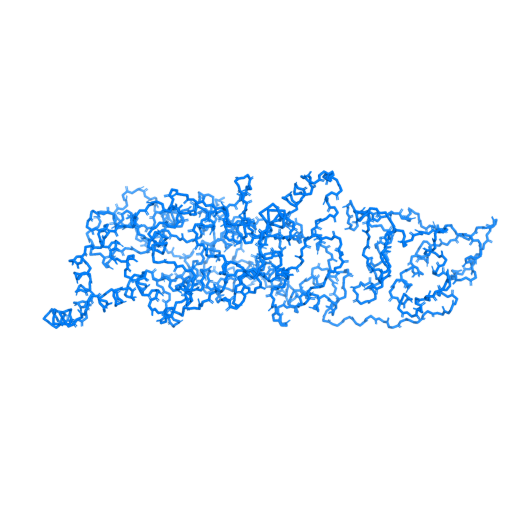 A N 1
ATOM 2511 C CA . THR A 1 320 ? 14.023 -3.297 31.854 1.00 94.50 320 THR A CA 1
ATOM 2512 C C . THR A 1 320 ? 13.068 -2.643 30.856 1.00 94.50 320 THR A C 1
ATOM 2514 O O . THR A 1 320 ? 11.874 -2.940 30.796 1.00 94.50 320 THR A O 1
ATOM 2517 N N . ARG A 1 321 ? 13.597 -1.737 30.027 1.00 94.06 321 ARG A N 1
ATOM 2518 C CA . ARG A 1 321 ? 12.793 -1.050 29.003 1.00 94.06 321 ARG A CA 1
ATOM 2519 C C . ARG A 1 321 ? 12.326 -1.994 27.904 1.00 94.06 321 ARG A C 1
ATOM 2521 O O . ARG A 1 321 ? 11.194 -1.876 27.455 1.00 94.06 321 ARG A O 1
ATOM 2528 N N . HIS A 1 322 ? 13.194 -2.900 27.456 1.00 94.94 322 HIS A N 1
ATOM 2529 C CA . HIS A 1 322 ? 12.873 -3.793 26.345 1.00 94.94 322 HIS A CA 1
ATOM 2530 C C . HIS A 1 322 ? 11.845 -4.849 26.752 1.00 94.94 322 HIS A C 1
ATOM 2532 O O . HIS A 1 322 ? 10.942 -5.113 25.964 1.00 94.94 322 HIS A O 1
ATOM 2538 N N . ASP A 1 323 ? 11.910 -5.362 27.983 1.00 95.50 323 ASP A N 1
ATOM 2539 C CA . ASP A 1 323 ? 10.902 -6.293 28.505 1.00 95.50 323 ASP A CA 1
ATOM 2540 C C . ASP A 1 323 ? 9.546 -5.606 28.698 1.00 95.50 323 ASP A C 1
ATOM 2542 O O . ASP A 1 323 ? 8.503 -6.162 28.348 1.00 95.50 323 ASP A O 1
ATOM 2546 N N . TRP A 1 324 ? 9.548 -4.350 29.163 1.00 96.06 324 TRP A N 1
ATOM 2547 C CA . TRP A 1 324 ? 8.323 -3.555 29.240 1.00 96.06 324 TRP A CA 1
ATOM 2548 C C . TRP A 1 324 ? 7.698 -3.337 27.854 1.00 96.06 324 TRP A C 1
ATOM 2550 O O . TRP A 1 324 ? 6.500 -3.569 27.685 1.00 96.06 324 TRP A O 1
ATOM 2560 N N . ILE A 1 325 ? 8.490 -2.936 26.844 1.00 96.00 325 ILE A N 1
ATOM 2561 C CA . ILE A 1 325 ? 7.993 -2.759 25.467 1.00 96.00 325 ILE A CA 1
ATOM 2562 C C . ILE A 1 325 ? 7.467 -4.085 24.918 1.00 96.00 325 ILE A C 1
ATOM 2564 O O . ILE A 1 325 ? 6.368 -4.112 24.369 1.00 96.00 325 ILE A O 1
ATOM 2568 N N . TYR A 1 326 ? 8.234 -5.170 25.056 1.00 96.38 326 TYR A N 1
ATOM 2569 C CA . TYR A 1 326 ? 7.857 -6.489 24.553 1.00 96.38 326 TYR A CA 1
ATOM 2570 C C . TYR A 1 326 ? 6.484 -6.899 25.084 1.00 96.38 326 TYR A C 1
ATOM 2572 O O . TYR A 1 326 ? 5.576 -7.208 24.306 1.00 96.38 326 TYR A O 1
ATOM 2580 N N . THR A 1 327 ? 6.297 -6.790 26.400 1.00 95.31 327 THR A N 1
ATOM 2581 C CA . THR A 1 327 ? 5.016 -7.082 27.041 1.00 95.31 327 THR A CA 1
ATOM 2582 C C . THR A 1 327 ? 3.927 -6.120 26.582 1.00 95.31 327 THR A C 1
ATOM 2584 O O . THR A 1 327 ? 2.809 -6.552 26.315 1.00 95.31 327 THR A O 1
ATOM 2587 N N . LYS A 1 328 ? 4.225 -4.828 26.400 1.00 95.19 328 LYS A N 1
ATOM 2588 C CA . LYS A 1 328 ? 3.237 -3.858 25.912 1.00 95.19 328 LYS A CA 1
ATOM 2589 C C . LYS A 1 328 ? 2.785 -4.129 24.475 1.00 95.19 328 LYS A C 1
ATOM 2591 O O . LYS A 1 328 ? 1.618 -3.917 24.169 1.00 95.19 328 LYS A O 1
ATOM 2596 N N . LEU A 1 329 ? 3.668 -4.622 23.610 1.00 96.19 329 LEU A N 1
ATOM 2597 C CA . LEU A 1 329 ? 3.343 -4.975 22.226 1.00 96.19 329 LEU A CA 1
ATOM 2598 C C . LEU A 1 329 ? 2.540 -6.279 22.127 1.00 96.19 329 LEU A C 1
ATOM 2600 O O . LEU A 1 329 ? 1.620 -6.378 21.315 1.00 96.19 329 LEU A O 1
ATOM 2604 N N . ARG A 1 330 ? 2.887 -7.282 22.940 1.00 94.56 330 ARG A N 1
ATOM 2605 C CA . ARG A 1 330 ? 2.283 -8.623 22.889 1.00 94.56 330 ARG A CA 1
ATOM 2606 C C . ARG A 1 330 ? 1.023 -8.750 23.741 1.00 94.56 330 ARG A C 1
ATOM 2608 O O . ARG A 1 330 ? 0.069 -9.396 23.320 1.00 94.56 330 ARG A O 1
ATOM 2615 N N . HIS A 1 331 ? 1.010 -8.101 24.901 1.00 93.38 331 HIS A N 1
ATOM 2616 C CA . HIS A 1 331 ? -0.044 -8.175 25.913 1.00 93.38 331 HIS A CA 1
ATOM 2617 C C . HIS A 1 331 ? -0.368 -6.776 26.479 1.00 93.38 331 HIS A C 1
ATOM 2619 O O . HIS A 1 331 ? -0.248 -6.539 27.682 1.00 93.38 331 HIS A O 1
ATOM 2625 N N . PRO A 1 332 ? -0.818 -5.813 25.647 1.00 94.38 332 PRO A N 1
ATOM 2626 C CA . PRO A 1 332 ? -0.950 -4.400 26.031 1.00 94.38 332 PRO A CA 1
ATOM 2627 C C . PRO A 1 332 ? -1.828 -4.131 27.261 1.00 94.38 332 PRO A C 1
ATOM 2629 O O . PRO A 1 332 ? -1.681 -3.080 27.899 1.00 94.38 332 PRO A O 1
ATOM 2632 N N . ARG A 1 333 ? -2.748 -5.053 27.568 1.00 93.50 333 ARG A N 1
ATOM 2633 C CA . ARG A 1 333 ? -3.769 -4.944 28.618 1.00 93.50 333 ARG A CA 1
ATOM 2634 C C . ARG A 1 333 ? -3.412 -5.622 29.941 1.00 93.50 333 ARG A C 1
ATOM 2636 O O . ARG A 1 333 ? -4.099 -5.371 30.921 1.00 93.50 333 ARG A O 1
ATOM 2643 N N . VAL A 1 334 ? -2.327 -6.400 29.999 1.00 92.62 334 VAL A N 1
ATOM 2644 C CA . VAL A 1 334 ? -1.907 -7.116 31.224 1.00 92.62 334 VAL A CA 1
ATOM 2645 C C . VAL A 1 334 ? -1.584 -6.166 32.389 1.00 92.62 334 VAL A C 1
ATOM 2647 O O . VAL A 1 334 ? -1.681 -6.523 33.551 1.00 92.62 334 VAL A O 1
ATOM 2650 N N . PHE A 1 335 ? -1.266 -4.904 32.096 1.00 92.31 335 PHE A N 1
ATOM 2651 C CA . PHE A 1 335 ? -0.946 -3.881 33.100 1.00 92.31 335 PHE A CA 1
ATOM 2652 C C . PHE A 1 335 ? -2.151 -3.396 33.934 1.00 92.31 335 PHE A C 1
ATOM 2654 O O . PHE A 1 335 ? -1.970 -2.596 34.858 1.00 92.31 335 PHE A O 1
ATOM 2661 N N . ASP A 1 336 ? -3.366 -3.835 33.599 1.00 93.81 336 ASP A N 1
ATOM 2662 C CA . ASP A 1 336 ? -4.564 -3.632 34.424 1.00 93.81 336 ASP A CA 1
ATOM 2663 C C . ASP A 1 336 ? -4.867 -4.823 35.339 1.00 93.81 336 ASP A C 1
ATOM 2665 O O . ASP A 1 336 ? -5.713 -4.709 36.220 1.00 93.81 336 ASP A O 1
ATOM 2669 N N . GLU A 1 337 ? -4.210 -5.965 35.148 1.00 89.31 337 GLU A N 1
ATOM 2670 C CA . GLU A 1 337 ? -4.513 -7.174 35.906 1.00 89.31 337 GLU A CA 1
ATOM 2671 C C . GLU A 1 337 ? -4.213 -6.988 37.402 1.00 89.31 337 GLU A C 1
ATOM 2673 O O . GLU A 1 337 ? -3.199 -6.405 37.802 1.00 89.31 337 GLU A O 1
ATOM 2678 N N . GLY A 1 338 ? -5.170 -7.426 38.223 1.00 86.25 338 GLY A N 1
ATOM 2679 C CA . GLY A 1 338 ? -5.199 -7.233 39.673 1.00 86.25 338 GLY A CA 1
ATOM 2680 C C . GLY A 1 338 ? -5.502 -5.799 40.140 1.00 86.25 338 GLY A C 1
ATOM 2681 O O . GLY A 1 338 ? -5.650 -5.584 41.341 1.00 86.25 338 GLY A O 1
ATOM 2682 N N . LYS A 1 339 ? -5.626 -4.810 39.239 1.00 89.06 339 LYS A N 1
ATOM 2683 C CA . LYS A 1 339 ? -6.042 -3.444 39.597 1.00 89.06 339 LYS A CA 1
ATOM 2684 C C . LYS A 1 339 ? -7.568 -3.331 39.565 1.00 89.06 339 LYS A C 1
ATOM 2686 O O . LYS A 1 339 ? -8.208 -3.744 38.601 1.00 89.06 339 LYS A O 1
ATOM 2691 N N . VAL A 1 340 ? -8.148 -2.699 40.585 1.00 88.56 340 VAL A N 1
ATOM 2692 C CA . VAL A 1 340 ? -9.563 -2.299 40.571 1.00 88.56 340 VAL A CA 1
ATOM 2693 C C . VAL A 1 340 ? -9.674 -0.997 39.782 1.00 88.56 340 VAL A C 1
ATOM 2695 O O . VAL A 1 340 ? -9.100 0.014 40.180 1.00 88.56 340 VAL A O 1
ATOM 2698 N N . LYS A 1 341 ? -10.360 -1.042 38.638 1.00 89.62 341 LYS A N 1
ATOM 2699 C CA . LYS A 1 341 ? -10.547 0.095 37.729 1.00 89.62 341 LYS A CA 1
ATOM 2700 C C . LYS A 1 341 ? -11.959 0.118 37.177 1.00 89.62 341 LYS A C 1
ATOM 2702 O O . LYS A 1 341 ? -12.497 -0.937 36.827 1.00 89.62 341 LYS A O 1
ATOM 2707 N N . LEU A 1 342 ? -12.507 1.316 37.015 1.00 86.62 342 LEU A N 1
ATOM 2708 C CA . LEU A 1 342 ? -13.729 1.509 36.247 1.00 86.62 342 LEU A CA 1
ATOM 2709 C C . LEU A 1 342 ? -13.479 1.190 34.767 1.00 86.62 342 LEU A C 1
ATOM 2711 O O . LEU A 1 342 ? -12.351 1.250 34.269 1.00 86.62 342 LEU A O 1
ATOM 2715 N N . TYR A 1 343 ? -14.539 0.834 34.041 1.00 85.50 343 TYR A N 1
ATOM 2716 C CA . TYR A 1 343 ? -14.443 0.440 32.630 1.00 85.50 343 TYR A CA 1
ATOM 2717 C C . TYR A 1 343 ? -13.785 1.523 31.752 1.00 85.50 343 TYR A C 1
ATOM 2719 O O . TYR A 1 343 ? -13.032 1.229 30.816 1.00 85.50 343 TYR A O 1
ATOM 2727 N N . ASP A 1 344 ? -14.029 2.792 32.066 1.00 83.38 344 ASP A N 1
ATOM 2728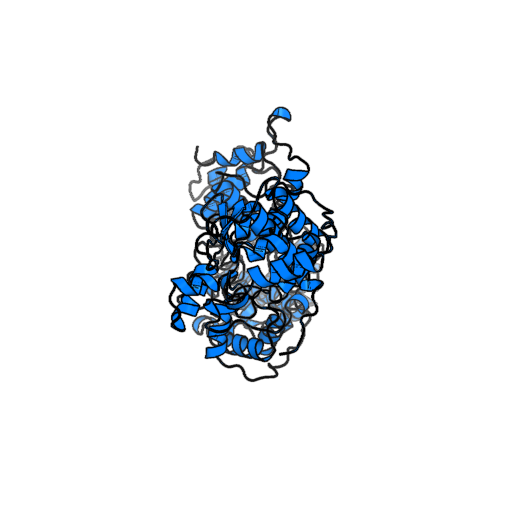 C CA . ASP A 1 344 ? -13.481 3.955 31.379 1.00 83.38 344 ASP A CA 1
ATOM 2729 C C . ASP A 1 344 ? -12.025 4.291 31.778 1.00 83.38 344 ASP A C 1
ATOM 2731 O O . ASP A 1 344 ? -11.310 4.945 31.014 1.00 83.38 344 ASP A O 1
ATOM 2735 N N . GLU A 1 345 ? -11.508 3.733 32.869 1.00 89.25 345 GLU A N 1
ATOM 2736 C CA . GLU A 1 345 ? -10.106 3.874 33.305 1.00 89.25 345 GLU A CA 1
ATOM 2737 C C . GLU A 1 345 ? -9.192 2.751 32.788 1.00 89.25 345 GLU A C 1
ATOM 2739 O O . GLU A 1 345 ? -7.956 2.851 32.823 1.00 89.25 345 GLU A O 1
ATOM 2744 N N . LYS A 1 346 ? -9.795 1.658 32.307 1.00 93.50 346 LYS A N 1
ATOM 2745 C CA . LYS A 1 346 ? -9.082 0.523 31.715 1.00 93.50 346 LYS A CA 1
ATOM 2746 C C . LYS A 1 346 ? -8.259 0.968 30.499 1.00 93.50 346 LYS A C 1
ATOM 2748 O O . LYS A 1 346 ? -8.678 1.803 29.692 1.00 93.50 346 LYS A O 1
ATOM 2753 N N . LEU A 1 347 ? -7.073 0.382 30.353 1.00 94.62 347 LEU A N 1
ATOM 2754 C CA . LEU A 1 347 ? -6.175 0.581 29.218 1.00 94.62 347 LEU A CA 1
ATOM 2755 C C . LEU A 1 347 ? -6.877 0.258 27.907 1.00 94.62 347 LEU A C 1
ATOM 2757 O O . LEU A 1 347 ? -7.735 -0.613 27.878 1.00 94.62 347 LEU A O 1
ATOM 2761 N N . ARG A 1 348 ? -6.451 0.919 26.823 1.00 94.69 348 ARG A N 1
ATOM 2762 C CA . ARG A 1 348 ? -7.105 0.854 25.503 1.00 94.69 348 ARG A CA 1
ATOM 2763 C C . ARG A 1 348 ? -6.207 0.485 24.312 1.00 94.69 348 ARG A C 1
ATOM 2765 O O . ARG A 1 348 ? -6.705 0.315 23.207 1.00 94.69 348 ARG A O 1
ATOM 2772 N N . MET A 1 349 ? -4.897 0.301 24.502 1.00 95.50 349 MET A N 1
ATOM 2773 C CA . MET A 1 349 ? -4.003 -0.082 23.394 1.00 95.50 349 MET A CA 1
ATOM 2774 C C . MET A 1 349 ? -4.414 -1.448 22.809 1.00 95.50 349 MET A C 1
ATOM 2776 O O . MET A 1 349 ? -4.521 -2.405 23.579 1.00 95.50 349 MET A O 1
ATOM 2780 N N . PRO A 1 350 ? -4.685 -1.556 21.499 1.00 96.12 350 PRO A N 1
ATOM 2781 C CA . PRO A 1 350 ? -5.216 -2.780 20.913 1.00 96.12 350 PRO A CA 1
ATOM 2782 C C . PRO A 1 350 ? -4.114 -3.823 20.677 1.00 96.12 350 PRO A C 1
ATOM 2784 O O . PRO A 1 350 ? -2.923 -3.509 20.708 1.00 96.12 350 PRO A O 1
ATOM 2787 N N . GLN A 1 351 ? -4.508 -5.075 20.457 1.00 95.69 351 GLN A N 1
ATOM 2788 C CA . GLN A 1 351 ? -3.590 -6.194 20.257 1.00 95.69 351 GLN A CA 1
ATOM 2789 C C . GLN A 1 351 ? -3.320 -6.416 18.764 1.00 95.69 351 GLN A C 1
ATOM 2791 O O . GLN A 1 351 ? -4.196 -6.845 18.013 1.00 95.69 351 GLN A O 1
ATOM 2796 N N . PHE A 1 352 ? -2.080 -6.151 18.349 1.00 93.81 352 PHE A N 1
ATOM 2797 C CA . PHE A 1 352 ? -1.609 -6.330 16.969 1.00 93.81 352 PHE A CA 1
ATOM 2798 C C . PHE A 1 352 ? -1.134 -7.756 16.662 1.00 93.81 352 PHE A C 1
ATOM 2800 O O . PHE A 1 352 ? -0.915 -8.072 15.498 1.00 93.81 352 PHE A O 1
ATOM 2807 N N . ASN A 1 353 ? -0.999 -8.615 17.687 1.00 90.50 353 ASN A N 1
ATOM 2808 C CA . ASN A 1 353 ? -0.592 -10.023 17.565 1.00 90.50 353 ASN A CA 1
ATOM 2809 C C . ASN A 1 353 ? 0.705 -10.225 16.755 1.00 90.50 353 ASN A C 1
ATOM 2811 O O . ASN A 1 353 ? 0.781 -11.082 15.875 1.00 90.50 353 ASN A O 1
ATOM 2815 N N . LEU A 1 354 ? 1.720 -9.419 17.058 1.00 93.25 354 LEU A N 1
ATOM 2816 C CA . LEU A 1 354 ? 3.033 -9.531 16.430 1.00 93.25 354 LEU A CA 1
ATOM 2817 C C . LEU A 1 354 ? 3.693 -10.869 16.765 1.00 93.25 354 LEU A C 1
ATOM 2819 O O . LEU A 1 354 ? 3.617 -11.332 17.911 1.00 93.25 354 LEU A O 1
ATOM 2823 N N . THR A 1 355 ? 4.417 -11.441 15.800 1.00 92.81 355 THR A N 1
ATOM 2824 C CA . THR A 1 355 ? 5.333 -12.556 16.074 1.00 92.81 355 THR A CA 1
ATOM 2825 C C . THR A 1 355 ? 6.420 -12.122 17.060 1.00 92.81 355 THR A C 1
ATOM 2827 O O . THR A 1 355 ? 6.549 -10.942 17.407 1.00 92.81 355 THR A O 1
ATOM 2830 N N . VAL A 1 356 ? 7.191 -13.078 17.580 1.00 94.69 356 VAL A N 1
ATOM 2831 C CA . VAL A 1 356 ? 8.299 -12.743 18.486 1.00 94.69 356 VAL A CA 1
ATOM 2832 C C . VAL A 1 356 ? 9.318 -11.879 17.742 1.00 94.69 356 VAL A C 1
ATOM 2834 O O . VAL A 1 356 ? 9.728 -10.842 18.254 1.00 94.69 356 VAL A O 1
ATOM 2837 N N . GLU A 1 357 ? 9.660 -12.242 16.508 1.00 94.25 357 GLU A N 1
ATOM 2838 C CA . GLU A 1 357 ? 10.629 -11.528 15.673 1.00 94.25 357 GLU A CA 1
ATOM 2839 C C . GLU A 1 357 ? 10.165 -10.104 15.349 1.00 94.25 357 GLU A C 1
ATOM 2841 O O . GLU A 1 357 ? 10.949 -9.159 15.450 1.00 94.25 357 GLU A O 1
ATOM 2846 N N . ASP A 1 358 ? 8.888 -9.929 15.007 1.00 95.12 358 ASP A N 1
ATOM 2847 C CA . ASP A 1 358 ? 8.336 -8.613 14.689 1.00 95.12 358 ASP A CA 1
ATOM 2848 C C . ASP A 1 358 ? 8.232 -7.719 15.931 1.00 95.12 358 ASP A C 1
ATOM 2850 O O . ASP A 1 358 ? 8.555 -6.531 15.861 1.00 95.12 358 ASP A O 1
ATOM 2854 N N . ALA A 1 359 ? 7.883 -8.275 17.096 1.00 96.81 359 ALA A N 1
ATOM 2855 C CA . ALA A 1 359 ? 7.940 -7.532 18.354 1.00 96.81 359 ALA A CA 1
ATOM 2856 C C . ALA A 1 359 ? 9.377 -7.078 18.671 1.00 96.81 359 ALA A C 1
ATOM 2858 O O . ALA A 1 359 ? 9.594 -5.924 19.035 1.00 96.81 359 ALA A O 1
ATOM 2859 N N . GLN A 1 360 ? 10.371 -7.948 18.469 1.00 96.94 360 GLN A N 1
ATOM 2860 C CA . GLN A 1 360 ? 11.795 -7.636 18.650 1.00 96.94 360 GLN A CA 1
ATOM 2861 C C . GLN A 1 360 ? 12.289 -6.539 17.692 1.00 96.94 360 GLN A C 1
ATOM 2863 O O . GLN A 1 360 ? 13.070 -5.663 18.083 1.00 96.94 360 GLN A O 1
ATOM 2868 N N . ALA A 1 361 ? 11.796 -6.534 16.454 1.00 96.94 361 ALA A N 1
ATOM 2869 C CA . ALA A 1 361 ? 12.067 -5.474 15.492 1.00 96.94 361 ALA A CA 1
ATOM 2870 C C . ALA A 1 361 ? 11.477 -4.129 15.944 1.00 96.94 361 ALA A C 1
ATOM 2872 O O . ALA A 1 361 ? 12.196 -3.131 16.014 1.00 96.94 361 ALA A O 1
ATOM 2873 N N . VAL A 1 362 ? 10.203 -4.101 16.350 1.00 97.31 362 VAL A N 1
ATOM 2874 C CA . VAL A 1 362 ? 9.558 -2.876 16.855 1.00 97.31 362 VAL A CA 1
ATOM 2875 C C . VAL A 1 362 ? 10.247 -2.358 18.122 1.00 97.31 362 VAL A C 1
ATOM 2877 O O . VAL A 1 362 ? 10.462 -1.154 18.235 1.00 97.31 362 VAL A O 1
ATOM 2880 N N . ILE A 1 363 ? 10.677 -3.232 19.042 1.00 97.38 363 ILE A N 1
ATOM 2881 C CA . ILE A 1 363 ? 11.490 -2.837 20.209 1.00 97.38 363 ILE A CA 1
ATOM 2882 C C . ILE A 1 363 ? 12.765 -2.127 19.761 1.00 97.38 363 ILE A C 1
ATOM 2884 O O . ILE A 1 363 ? 13.085 -1.059 20.277 1.00 97.38 363 ILE A O 1
ATOM 2888 N N . THR A 1 364 ? 13.475 -2.693 18.786 1.00 96.75 364 THR A N 1
ATOM 2889 C CA . THR A 1 364 ? 14.722 -2.116 18.263 1.00 96.75 364 THR A CA 1
ATOM 2890 C C . THR A 1 364 ? 14.491 -0.706 17.717 1.00 96.75 364 THR A C 1
ATOM 2892 O O . THR A 1 364 ? 15.260 0.202 18.034 1.00 96.75 364 THR A O 1
ATOM 2895 N N . ALA A 1 365 ? 13.402 -0.499 16.972 1.00 95.50 365 ALA A N 1
ATOM 2896 C CA . ALA A 1 365 ? 13.021 0.819 16.472 1.00 95.50 365 ALA A CA 1
ATOM 2897 C C . ALA A 1 365 ? 12.610 1.785 17.595 1.00 95.50 365 ALA A C 1
ATOM 2899 O O . ALA A 1 365 ? 13.081 2.915 17.626 1.00 95.50 365 ALA A O 1
ATOM 2900 N N . LEU A 1 366 ? 11.804 1.357 18.570 1.00 95.75 366 LEU A N 1
ATOM 2901 C CA . LEU A 1 366 ? 11.403 2.219 19.691 1.00 95.75 366 LEU A CA 1
ATOM 2902 C C . LEU A 1 366 ? 12.590 2.623 20.576 1.00 95.75 366 LEU A C 1
ATOM 2904 O O . LEU A 1 366 ? 12.663 3.765 21.026 1.00 95.75 366 LEU A O 1
ATOM 2908 N N . LEU A 1 367 ? 13.554 1.724 20.788 1.00 94.94 367 LEU A N 1
ATOM 2909 C CA . LEU A 1 367 ? 14.799 2.032 21.498 1.00 94.94 367 LEU A CA 1
ATOM 2910 C C . LEU A 1 367 ? 15.710 2.993 20.719 1.00 94.94 367 LEU A C 1
ATOM 2912 O O . LEU A 1 367 ? 16.579 3.624 21.326 1.00 94.94 367 LEU A O 1
ATOM 2916 N N . SER A 1 368 ? 15.516 3.121 19.403 1.00 92.56 368 SER A N 1
ATOM 2917 C CA . SER A 1 368 ? 16.245 4.073 18.560 1.00 92.56 368 SER A CA 1
ATOM 2918 C C . SER A 1 368 ? 15.707 5.507 18.689 1.00 92.56 368 SER A C 1
ATOM 2920 O O . SER A 1 368 ? 16.436 6.470 18.440 1.00 92.56 368 SER A O 1
ATOM 2922 N N . LEU A 1 369 ? 14.468 5.673 19.168 1.00 92.88 369 LEU A N 1
ATOM 2923 C CA . LEU A 1 369 ? 13.822 6.966 19.405 1.00 92.88 369 LEU A CA 1
ATOM 2924 C C . LEU A 1 369 ? 14.361 7.632 20.679 1.00 92.88 369 LEU A C 1
ATOM 2926 O O . LEU A 1 369 ? 13.658 7.746 21.676 1.00 92.88 369 LEU A O 1
ATOM 2930 N N . LYS A 1 370 ? 15.631 8.037 20.680 1.00 89.38 370 LYS A N 1
ATOM 2931 C CA . LYS A 1 370 ? 16.287 8.691 21.823 1.00 89.38 370 LYS A CA 1
ATOM 2932 C C . LYS A 1 370 ? 16.175 10.217 21.765 1.00 89.38 370 LYS A C 1
ATOM 2934 O O . LYS A 1 370 ? 15.980 10.796 20.693 1.00 89.38 370 LYS A O 1
ATOM 2939 N N . LYS A 1 371 ? 16.322 10.835 22.942 1.00 84.50 371 LYS A N 1
ATOM 2940 C CA . LYS A 1 371 ? 16.460 12.283 23.162 1.00 84.50 371 LYS A CA 1
ATOM 2941 C C . LYS A 1 371 ? 17.854 12.795 22.791 1.00 84.50 371 LYS A C 1
ATOM 2943 O O . LYS A 1 371 ? 17.985 13.872 22.230 1.00 84.50 371 LYS A O 1
ATOM 2948 N N . SER A 1 372 ? 18.893 12.037 23.142 1.00 71.88 372 SER A N 1
ATOM 2949 C CA . SER A 1 372 ? 20.287 12.372 22.845 1.00 71.88 372 SER A CA 1
ATOM 2950 C C . SER A 1 372 ? 20.705 11.744 21.523 1.00 71.88 372 SER A C 1
ATOM 2952 O O . SER A 1 372 ? 20.686 10.518 21.420 1.00 71.88 372 SER A O 1
ATOM 2954 N N . HIS A 1 373 ? 21.135 12.557 20.567 1.00 69.00 373 HIS A N 1
ATOM 2955 C CA . HIS A 1 373 ? 21.709 12.094 19.306 1.00 69.00 373 HIS A CA 1
ATOM 2956 C C . HIS A 1 373 ? 23.230 11.996 19.410 1.00 69.00 373 HIS A C 1
ATOM 2958 O O . HIS A 1 373 ? 23.835 12.536 20.340 1.00 69.00 373 HIS A O 1
ATOM 2964 N N . ALA A 1 374 ? 23.863 11.321 18.448 1.00 70.62 374 ALA A N 1
ATOM 2965 C CA . ALA A 1 374 ? 25.312 11.403 18.318 1.00 70.62 374 ALA A CA 1
ATOM 2966 C C . ALA A 1 374 ? 25.727 12.882 18.183 1.00 70.62 374 ALA A C 1
ATOM 2968 O O . ALA A 1 374 ? 24.968 13.683 17.631 1.00 70.62 374 ALA A O 1
ATOM 2969 N N . GLY A 1 375 ? 26.897 13.265 18.709 1.00 69.94 375 GLY A N 1
ATOM 2970 C CA . GLY A 1 375 ? 27.402 14.635 18.547 1.00 69.94 375 GLY A CA 1
ATOM 2971 C C . GLY A 1 375 ? 27.449 15.029 17.065 1.00 69.94 375 GLY A C 1
ATOM 2972 O O . GLY A 1 375 ? 27.565 14.152 16.214 1.00 69.94 375 GLY A O 1
ATOM 2973 N N . ILE A 1 376 ? 27.368 16.326 16.748 1.00 66.00 376 ILE A N 1
ATOM 2974 C CA . ILE A 1 376 ? 27.224 16.831 15.363 1.00 66.00 376 ILE A CA 1
ATOM 2975 C C . ILE A 1 376 ? 28.262 16.215 14.402 1.00 66.00 376 ILE A C 1
ATOM 2977 O O . ILE A 1 376 ? 27.920 15.860 13.281 1.00 66.00 376 ILE A O 1
ATOM 2981 N N . GLY A 1 377 ? 29.504 16.001 14.856 1.00 69.56 377 GLY A N 1
ATOM 2982 C CA . GLY A 1 377 ? 30.567 15.379 14.051 1.00 69.56 377 GLY A CA 1
ATOM 2983 C C . GLY A 1 377 ? 30.436 13.865 13.807 1.00 69.56 377 GLY A C 1
ATOM 2984 O O . GLY A 1 377 ? 31.155 13.328 12.975 1.00 69.56 377 GLY A O 1
ATOM 2985 N N . ALA A 1 378 ? 29.544 13.172 14.518 1.00 74.44 378 ALA A N 1
ATOM 2986 C CA . ALA A 1 378 ? 29.284 11.736 14.384 1.00 74.44 378 ALA A CA 1
ATOM 2987 C C . ALA A 1 378 ? 27.939 11.431 13.696 1.00 74.44 378 ALA A C 1
ATOM 2989 O O . ALA A 1 378 ? 27.606 10.262 13.488 1.00 74.44 378 ALA A O 1
ATOM 2990 N N . GLN A 1 379 ? 27.154 12.458 13.358 1.00 78.81 379 GLN A N 1
ATOM 2991 C CA . GLN A 1 379 ? 25.937 12.304 12.568 1.00 78.81 379 GLN A CA 1
ATOM 2992 C C . GLN A 1 379 ? 26.282 12.265 11.081 1.00 78.81 379 GLN A C 1
ATOM 2994 O O . GLN A 1 379 ? 27.055 13.078 10.577 1.00 78.81 379 GLN A O 1
ATOM 2999 N N . LYS A 1 380 ? 25.669 11.329 10.361 1.00 79.88 380 LYS A N 1
ATOM 3000 C CA . LYS A 1 380 ? 25.633 11.351 8.908 1.00 79.88 380 LYS A CA 1
ATOM 3001 C C . LYS A 1 380 ? 24.656 12.445 8.485 1.00 79.88 380 LYS A C 1
ATOM 3003 O O . LYS A 1 380 ? 23.448 12.226 8.456 1.00 79.88 380 LYS A O 1
ATOM 3008 N N . ASN A 1 381 ? 25.193 13.607 8.138 1.00 80.94 381 ASN A N 1
ATOM 3009 C CA . ASN A 1 381 ? 24.441 14.607 7.395 1.00 80.94 381 ASN A CA 1
ATOM 3010 C C . ASN A 1 381 ? 24.325 14.126 5.952 1.00 80.94 381 ASN A C 1
ATOM 3012 O O . ASN A 1 381 ? 25.343 13.952 5.284 1.00 80.94 381 ASN A O 1
ATOM 3016 N N . LEU A 1 382 ? 23.096 13.878 5.498 1.00 85.94 382 LEU A N 1
ATOM 3017 C CA . LEU A 1 382 ? 22.859 13.537 4.102 1.00 85.94 382 LEU A CA 1
ATOM 3018 C C . LEU A 1 382 ? 23.287 14.718 3.233 1.00 85.94 382 LEU A C 1
ATOM 3020 O O . LEU A 1 382 ? 22.885 15.859 3.476 1.00 85.94 382 LEU A O 1
ATOM 3024 N N . THR A 1 383 ? 24.091 14.440 2.213 1.00 90.50 383 THR A N 1
ATOM 3025 C CA . THR A 1 383 ? 24.290 15.403 1.125 1.00 90.50 383 THR A CA 1
ATOM 3026 C C . THR A 1 383 ? 22.949 15.674 0.423 1.00 90.50 383 THR A C 1
ATOM 3028 O O . THR A 1 383 ? 22.027 14.859 0.536 1.00 90.50 383 THR A O 1
ATOM 3031 N N . PRO A 1 384 ? 22.803 16.782 -0.327 1.00 90.12 384 PRO A N 1
ATOM 3032 C CA . PRO A 1 384 ? 21.592 17.022 -1.112 1.00 90.12 384 PRO A CA 1
ATOM 3033 C C . PRO A 1 384 ? 21.216 15.834 -2.013 1.00 90.12 384 PRO A C 1
ATOM 3035 O O . PRO A 1 384 ? 20.057 15.432 -2.035 1.00 90.12 384 PRO A O 1
ATOM 3038 N N . GLU A 1 385 ? 22.207 15.216 -2.664 1.00 91.06 385 GLU A N 1
ATOM 3039 C CA . GLU A 1 385 ? 22.031 14.023 -3.501 1.00 91.06 385 GLU A CA 1
ATOM 3040 C C . GLU A 1 385 ? 21.534 12.812 -2.700 1.00 91.06 385 GLU A C 1
ATOM 3042 O O . GLU A 1 385 ? 20.581 12.147 -3.101 1.00 91.06 385 GLU A O 1
ATOM 3047 N N . GLU A 1 386 ? 22.124 12.533 -1.536 1.00 91.44 386 GLU A N 1
ATOM 3048 C CA . GLU A 1 386 ? 21.639 11.450 -0.676 1.00 91.44 386 GLU A CA 1
ATOM 3049 C C . GLU A 1 386 ? 20.209 11.717 -0.189 1.00 91.44 386 GLU A C 1
ATOM 3051 O O . GLU A 1 386 ? 19.398 10.798 -0.143 1.00 91.44 386 GLU A O 1
ATOM 3056 N N . GLY A 1 387 ? 19.869 12.969 0.125 1.00 91.75 387 GLY A N 1
ATOM 3057 C CA . GLY A 1 387 ? 18.507 13.353 0.490 1.00 91.75 387 GLY A CA 1
ATOM 3058 C C . GLY A 1 387 ? 17.495 13.114 -0.636 1.00 91.75 387 GLY A C 1
ATOM 3059 O O . GLY A 1 387 ? 16.386 12.654 -0.371 1.00 91.75 387 GLY A O 1
ATOM 3060 N N . GLU A 1 388 ? 17.867 13.387 -1.888 1.00 93.38 388 GLU A N 1
ATOM 3061 C CA . GLU A 1 388 ? 17.056 13.063 -3.071 1.00 93.38 388 GLU A CA 1
ATOM 3062 C C . GLU A 1 388 ? 16.873 11.549 -3.232 1.00 93.38 388 GLU A C 1
ATOM 3064 O O . GLU A 1 388 ? 15.763 11.089 -3.512 1.00 93.38 388 GLU A O 1
ATOM 3069 N N . ILE A 1 389 ? 17.925 10.764 -2.975 1.00 94.25 389 ILE A N 1
ATOM 3070 C CA . ILE A 1 389 ? 17.839 9.303 -3.007 1.00 94.25 389 ILE A CA 1
ATOM 3071 C C . ILE A 1 389 ? 16.846 8.794 -1.953 1.00 94.25 389 ILE A C 1
ATOM 3073 O O . ILE A 1 389 ? 15.974 7.984 -2.267 1.00 94.25 389 ILE A O 1
ATOM 3077 N N . GLU A 1 390 ? 16.925 9.286 -0.714 1.00 92.31 390 GLU A N 1
ATOM 3078 C CA . GLU A 1 390 ? 16.020 8.851 0.359 1.00 92.31 390 GLU A CA 1
ATOM 3079 C C . GLU A 1 390 ? 14.551 9.216 0.089 1.00 92.31 390 GLU A C 1
ATOM 3081 O O . GLU A 1 390 ? 13.653 8.440 0.425 1.00 92.31 390 GLU A O 1
ATOM 3086 N N . LYS A 1 391 ? 14.278 10.351 -0.572 1.00 92.31 391 LYS A N 1
ATOM 3087 C CA . LYS A 1 391 ? 12.914 10.698 -1.017 1.00 92.31 391 LYS A CA 1
ATOM 3088 C C . LYS A 1 391 ? 12.364 9.673 -2.008 1.00 92.31 391 LYS A C 1
ATOM 3090 O O . LYS A 1 391 ? 11.235 9.212 -1.847 1.00 92.31 391 LYS A O 1
ATOM 3095 N N . GLY A 1 392 ? 13.156 9.273 -3.004 1.00 95.31 392 GLY A N 1
ATOM 3096 C CA . GLY A 1 392 ? 12.725 8.257 -3.964 1.00 95.31 392 GLY A CA 1
ATOM 3097 C C . GLY A 1 392 ? 12.583 6.868 -3.351 1.00 95.31 392 GLY A C 1
ATOM 3098 O O . GLY A 1 392 ? 11.585 6.203 -3.623 1.00 95.31 392 GLY A O 1
ATOM 3099 N N . ARG A 1 393 ? 13.490 6.458 -2.451 1.00 94.06 393 ARG A N 1
ATOM 3100 C CA . ARG A 1 393 ? 13.348 5.204 -1.680 1.00 94.06 393 ARG A CA 1
ATOM 3101 C C . ARG A 1 393 ? 12.039 5.169 -0.902 1.00 94.06 393 ARG A C 1
ATOM 3103 O O . ARG A 1 393 ? 11.349 4.151 -0.891 1.00 94.06 393 ARG A O 1
ATOM 3110 N N . TRP A 1 394 ? 11.653 6.294 -0.297 1.00 91.00 394 TRP A N 1
ATOM 3111 C CA . TRP A 1 394 ? 10.365 6.402 0.379 1.00 91.00 394 TRP A CA 1
ATOM 3112 C C . TRP A 1 394 ? 9.188 6.177 -0.577 1.00 91.00 394 TRP A C 1
ATOM 3114 O O . TRP A 1 394 ? 8.272 5.433 -0.233 1.00 91.00 394 TRP A O 1
ATOM 3124 N N . LEU A 1 395 ? 9.210 6.762 -1.776 1.00 94.00 395 LEU A N 1
ATOM 3125 C CA . LEU A 1 395 ? 8.149 6.576 -2.773 1.00 94.00 395 LEU A CA 1
ATOM 3126 C C . LEU A 1 395 ? 8.106 5.145 -3.326 1.00 94.00 395 LEU A C 1
ATOM 3128 O O . LEU A 1 395 ? 7.022 4.574 -3.444 1.00 94.00 395 LEU A O 1
ATOM 3132 N N . VAL A 1 396 ? 9.267 4.542 -3.603 1.00 95.00 396 VAL A N 1
ATOM 3133 C CA . VAL A 1 396 ? 9.409 3.127 -3.994 1.00 95.00 396 VAL A CA 1
ATOM 3134 C C . VAL A 1 396 ? 8.736 2.218 -2.968 1.00 95.00 396 VAL A C 1
ATOM 3136 O O . VAL A 1 396 ? 7.939 1.348 -3.329 1.00 95.00 396 VAL A O 1
ATOM 3139 N N . TYR A 1 397 ? 8.992 2.477 -1.688 1.00 90.00 397 TYR A N 1
ATOM 3140 C CA . TYR A 1 397 ? 8.377 1.774 -0.575 1.00 90.00 397 TYR A CA 1
ATOM 3141 C C . TYR A 1 397 ? 6.862 2.054 -0.459 1.00 90.00 397 TYR A C 1
ATOM 3143 O O . TYR A 1 397 ? 6.046 1.131 -0.389 1.00 90.00 397 TYR A O 1
ATOM 3151 N N . ASP A 1 398 ? 6.452 3.325 -0.472 1.00 89.62 398 ASP A N 1
ATOM 3152 C CA . ASP A 1 398 ? 5.065 3.755 -0.248 1.00 89.62 398 ASP A CA 1
ATOM 3153 C C . ASP A 1 398 ? 4.115 3.358 -1.391 1.00 89.62 398 ASP A C 1
ATOM 3155 O O . ASP A 1 398 ? 2.901 3.256 -1.186 1.00 89.62 398 ASP A O 1
ATOM 3159 N N . ARG A 1 399 ? 4.652 3.102 -2.589 1.00 93.19 399 ARG A N 1
ATOM 3160 C CA . ARG A 1 399 ? 3.922 2.603 -3.767 1.00 93.19 399 ARG A CA 1
ATOM 3161 C C . ARG A 1 399 ? 4.147 1.105 -4.026 1.00 93.19 399 ARG A C 1
ATOM 3163 O O . ARG A 1 399 ? 3.544 0.560 -4.946 1.00 93.19 399 ARG A O 1
ATOM 3170 N N . ASN A 1 400 ? 4.940 0.425 -3.190 1.00 94.31 400 ASN A N 1
ATOM 3171 C CA . ASN A 1 400 ? 5.277 -1.000 -3.308 1.00 94.31 400 ASN A CA 1
ATOM 3172 C C . ASN A 1 400 ? 5.904 -1.374 -4.664 1.00 94.31 400 ASN A C 1
ATOM 3174 O O . ASN A 1 400 ? 5.616 -2.442 -5.209 1.00 94.31 400 ASN A O 1
ATOM 3178 N N . CYS A 1 401 ? 6.759 -0.512 -5.224 1.00 95.75 401 CYS A N 1
ATOM 3179 C CA . CYS A 1 401 ? 7.401 -0.760 -6.520 1.00 95.75 401 CYS A CA 1
ATOM 3180 C C . CYS A 1 401 ? 8.222 -2.063 -6.506 1.00 95.75 401 CYS A C 1
ATOM 3182 O O . CYS A 1 401 ? 8.230 -2.803 -7.490 1.00 95.75 401 CYS A O 1
ATOM 3184 N N . GLU A 1 402 ? 8.831 -2.394 -5.363 1.00 95.12 402 GLU A N 1
ATOM 3185 C CA . GLU A 1 402 ? 9.578 -3.638 -5.123 1.00 95.12 402 GLU A CA 1
ATOM 3186 C C . GLU A 1 402 ? 8.701 -4.899 -5.099 1.00 95.12 402 GLU A C 1
ATOM 3188 O O . GLU A 1 402 ? 9.200 -6.016 -5.249 1.00 95.12 402 GLU A O 1
ATOM 3193 N N . GLY A 1 403 ? 7.379 -4.755 -4.954 1.00 94.19 403 GLY A N 1
ATOM 3194 C CA . GLY A 1 403 ? 6.448 -5.871 -5.120 1.00 94.19 403 GLY A CA 1
ATOM 3195 C C . GLY A 1 403 ? 6.580 -6.506 -6.506 1.00 94.19 403 GLY A C 1
ATOM 3196 O O . GLY A 1 403 ? 6.510 -7.733 -6.632 1.00 94.19 403 GLY A O 1
ATOM 3197 N N . CYS A 1 404 ? 6.866 -5.677 -7.517 1.00 95.00 404 CYS A N 1
ATOM 3198 C CA . CYS A 1 404 ? 7.013 -6.080 -8.912 1.00 95.00 404 CYS A CA 1
ATOM 3199 C C . CYS A 1 404 ? 8.460 -6.037 -9.416 1.00 95.00 404 CYS A C 1
ATOM 3201 O O . CYS A 1 404 ? 8.907 -6.980 -10.069 1.00 95.00 404 CYS A O 1
ATOM 3203 N N . HIS A 1 405 ? 9.182 -4.956 -9.132 1.00 95.81 405 HIS A N 1
ATOM 3204 C CA . HIS A 1 405 ? 10.515 -4.696 -9.668 1.00 95.81 405 HIS A CA 1
ATOM 3205 C C . HIS A 1 405 ? 11.617 -5.134 -8.713 1.00 95.81 405 HIS A C 1
ATOM 3207 O O . HIS A 1 405 ? 11.428 -5.141 -7.499 1.00 95.81 405 HIS A O 1
ATOM 3213 N N . ILE A 1 406 ? 12.780 -5.462 -9.275 1.00 94.38 406 ILE A N 1
ATOM 3214 C CA . ILE A 1 406 ? 14.018 -5.560 -8.502 1.00 94.38 406 ILE A CA 1
ATOM 3215 C C . ILE A 1 406 ? 14.708 -4.197 -8.572 1.00 94.38 406 ILE A C 1
ATOM 3217 O O . ILE A 1 406 ? 15.040 -3.746 -9.671 1.00 94.38 406 ILE A O 1
ATOM 3221 N N . ILE A 1 407 ? 14.883 -3.552 -7.421 1.00 94.94 407 ILE A N 1
ATOM 3222 C CA . ILE A 1 407 ? 15.458 -2.212 -7.254 1.00 94.94 407 ILE A CA 1
ATOM 3223 C C . ILE A 1 407 ? 16.530 -2.297 -6.166 1.00 94.94 407 ILE A C 1
ATOM 3225 O O . ILE A 1 407 ? 16.314 -2.919 -5.131 1.00 94.94 407 ILE A O 1
ATOM 3229 N N . GLU A 1 408 ? 17.713 -1.744 -6.432 1.00 92.88 408 GLU A N 1
ATOM 3230 C CA . GLU A 1 408 ? 18.887 -1.816 -5.547 1.00 92.88 408 GLU A CA 1
ATOM 3231 C C . GLU A 1 408 ? 19.234 -3.255 -5.097 1.00 92.88 408 GLU A C 1
ATOM 3233 O O . GLU A 1 408 ? 19.830 -3.471 -4.048 1.00 92.88 408 GLU A O 1
ATOM 3238 N N . GLY A 1 409 ? 18.873 -4.258 -5.912 1.00 90.38 409 GLY A N 1
ATOM 3239 C CA . GLY A 1 409 ? 19.081 -5.683 -5.614 1.00 90.38 409 GLY A CA 1
ATOM 3240 C C . GLY A 1 409 ? 17.995 -6.349 -4.753 1.00 90.38 409 GLY A C 1
ATOM 3241 O O . GLY A 1 409 ? 18.132 -7.524 -4.418 1.00 90.38 409 GLY A O 1
ATOM 3242 N N . HIS A 1 410 ? 16.908 -5.645 -4.433 1.00 90.31 410 HIS A N 1
ATOM 3243 C CA . HIS A 1 410 ? 15.815 -6.121 -3.583 1.00 90.31 410 HIS A CA 1
ATOM 3244 C C . HIS A 1 410 ? 14.467 -6.112 -4.321 1.00 90.31 410 HIS A C 1
ATOM 3246 O O . HIS A 1 410 ? 14.295 -5.395 -5.301 1.00 90.31 410 HIS A O 1
ATOM 3252 N N . GLY A 1 411 ? 13.500 -6.912 -3.861 1.00 92.12 411 GLY A N 1
ATOM 3253 C CA . GLY A 1 411 ? 12.140 -6.944 -4.417 1.00 92.12 411 GLY A CA 1
ATOM 3254 C C . GLY A 1 411 ? 11.890 -8.066 -5.428 1.00 92.12 411 GLY A C 1
ATOM 3255 O O . GLY A 1 411 ? 12.409 -9.173 -5.298 1.00 92.12 411 GLY A O 1
ATOM 3256 N N . GLY A 1 412 ? 11.035 -7.806 -6.418 1.00 92.81 412 GLY A N 1
ATOM 3257 C CA . GLY A 1 412 ? 10.649 -8.769 -7.450 1.00 92.81 412 GLY A CA 1
ATOM 3258 C C . GLY A 1 412 ? 9.710 -9.874 -6.962 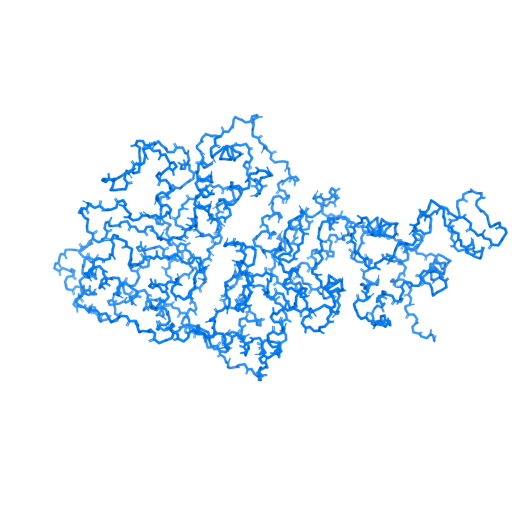1.00 92.81 412 GLY A C 1
ATOM 3259 O O . GLY A 1 412 ? 9.673 -10.951 -7.555 1.00 92.81 412 GLY A O 1
ATOM 3260 N N . SER A 1 413 ? 8.946 -9.641 -5.892 1.00 91.31 413 SER A N 1
ATOM 3261 C CA . SER A 1 413 ? 8.159 -10.697 -5.235 1.00 91.31 413 SER A CA 1
ATOM 3262 C C . SER A 1 413 ? 7.051 -11.315 -6.105 1.00 91.31 413 SER A C 1
ATOM 3264 O O . SER A 1 413 ? 6.643 -12.447 -5.862 1.00 91.31 413 SER A O 1
ATOM 3266 N N . ILE A 1 414 ? 6.591 -10.614 -7.147 1.00 92.69 414 ILE A N 1
ATOM 3267 C CA . ILE A 1 414 ? 5.625 -11.137 -8.125 1.00 92.69 414 ILE A CA 1
ATOM 3268 C C . ILE A 1 414 ? 6.229 -12.166 -9.094 1.00 92.69 414 ILE A C 1
ATOM 3270 O O . ILE A 1 414 ? 5.490 -12.906 -9.735 1.00 92.69 414 ILE A O 1
ATOM 3274 N N . ARG A 1 415 ? 7.558 -12.213 -9.248 1.00 92.31 415 ARG A N 1
ATOM 3275 C CA . ARG A 1 415 ? 8.208 -12.988 -10.318 1.00 92.31 415 ARG A CA 1
ATOM 3276 C C . ARG A 1 415 ? 7.902 -14.481 -10.206 1.00 92.31 415 ARG A C 1
ATOM 3278 O O . ARG A 1 415 ? 7.497 -15.080 -11.191 1.00 92.31 415 ARG A O 1
ATOM 3285 N N . GLU A 1 416 ? 8.036 -15.054 -9.011 1.00 91.06 416 GLU A N 1
ATOM 3286 C CA . GLU A 1 416 ? 7.748 -16.471 -8.747 1.00 91.06 416 GLU A CA 1
ATOM 3287 C C . GLU A 1 416 ? 6.281 -16.852 -9.037 1.00 91.06 416 GLU A C 1
ATOM 3289 O O . GLU A 1 416 ? 6.066 -17.739 -9.866 1.00 91.06 416 GLU A O 1
ATOM 3294 N N . PRO A 1 417 ? 5.255 -16.190 -8.455 1.00 91.50 417 PRO A N 1
ATOM 3295 C CA . PRO A 1 417 ? 3.866 -16.542 -8.749 1.00 91.50 417 PRO A CA 1
ATOM 3296 C C . PRO A 1 417 ? 3.477 -16.293 -10.211 1.00 91.50 417 PRO A C 1
ATOM 3298 O O . PRO A 1 417 ? 2.614 -16.999 -10.728 1.00 91.50 417 PRO A O 1
ATOM 3301 N N . LEU A 1 418 ? 4.101 -15.323 -10.884 1.00 91.62 418 LEU A N 1
ATOM 3302 C CA . LEU A 1 418 ? 3.862 -15.055 -12.300 1.00 91.62 418 LEU A CA 1
ATOM 3303 C C . LEU A 1 418 ? 4.468 -16.143 -13.197 1.00 91.62 418 LEU A C 1
ATOM 3305 O O . LEU A 1 418 ? 3.800 -16.620 -14.109 1.00 91.62 418 LEU A O 1
ATOM 3309 N N . ILE A 1 419 ? 5.698 -16.581 -12.910 1.00 92.12 419 ILE A N 1
ATOM 3310 C CA . ILE A 1 419 ? 6.335 -17.709 -13.605 1.00 92.12 419 ILE A CA 1
ATOM 3311 C C . ILE A 1 419 ? 5.486 -18.974 -13.450 1.00 92.12 419 ILE A C 1
ATOM 3313 O O . ILE A 1 419 ? 5.237 -19.664 -14.434 1.00 92.12 419 ILE A O 1
ATOM 3317 N N . ALA A 1 420 ? 4.985 -19.245 -12.242 1.00 91.81 420 ALA A N 1
ATOM 3318 C CA . ALA A 1 420 ? 4.086 -20.370 -12.000 1.00 91.81 420 ALA A CA 1
ATOM 3319 C C . ALA A 1 420 ? 2.769 -20.249 -12.787 1.00 91.81 420 ALA A C 1
ATOM 3321 O O . ALA A 1 420 ? 2.287 -21.243 -13.322 1.00 91.81 420 ALA A O 1
ATOM 3322 N N . ALA A 1 421 ? 2.205 -19.039 -12.900 1.00 92.25 421 ALA A N 1
ATOM 3323 C CA . ALA A 1 4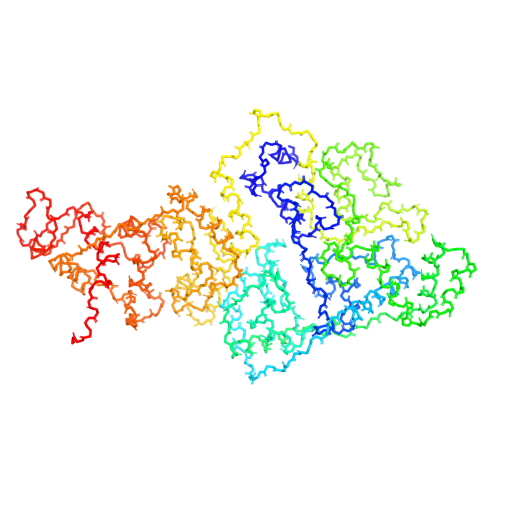21 ? 0.989 -18.807 -13.676 1.00 92.25 421 ALA A CA 1
ATOM 3324 C C . ALA A 1 421 ? 1.180 -19.144 -15.163 1.00 92.25 421 ALA A C 1
ATOM 3326 O O . ALA A 1 421 ? 0.348 -19.848 -15.716 1.00 92.25 421 ALA A O 1
ATOM 3327 N N . TYR A 1 422 ? 2.287 -18.718 -15.780 1.00 91.00 422 TYR A N 1
ATOM 3328 C CA . TYR A 1 422 ? 2.611 -19.096 -17.163 1.00 91.00 422 TYR A CA 1
ATOM 3329 C C . TYR A 1 422 ? 2.973 -20.582 -17.311 1.00 91.00 422 TYR A C 1
ATOM 3331 O O . TYR A 1 422 ? 2.673 -21.194 -18.333 1.00 91.00 422 TYR A O 1
ATOM 3339 N N . GLY A 1 423 ? 3.564 -21.188 -16.277 1.00 91.00 423 GLY A N 1
ATOM 3340 C CA . GLY A 1 423 ? 3.802 -22.631 -16.222 1.00 91.00 423 GLY A CA 1
ATOM 3341 C C . GLY A 1 423 ? 2.517 -23.454 -16.330 1.00 91.00 423 GLY A C 1
ATOM 3342 O O . GLY A 1 423 ? 2.505 -24.483 -17.003 1.00 91.00 423 GLY A O 1
ATOM 3343 N N . ASN A 1 424 ? 1.417 -22.970 -15.746 1.00 89.62 424 ASN A N 1
ATOM 3344 C CA . ASN A 1 424 ? 0.104 -23.612 -15.866 1.00 89.62 424 ASN A CA 1
ATOM 3345 C C . ASN A 1 424 ? -0.464 -23.560 -17.295 1.00 89.62 424 ASN A C 1
ATOM 3347 O O . ASN A 1 424 ? -1.292 -24.399 -17.638 1.00 89.62 424 ASN A O 1
ATOM 3351 N N . ASP A 1 425 ? 0.009 -22.634 -18.134 1.00 89.25 425 ASP A N 1
ATOM 3352 C CA . ASP A 1 425 ? -0.335 -22.570 -19.562 1.00 89.25 425 ASP A CA 1
ATOM 3353 C C . ASP A 1 425 ? 0.614 -23.405 -20.440 1.00 89.25 425 ASP A C 1
ATOM 3355 O O . ASP A 1 425 ? 0.545 -23.349 -21.667 1.00 89.25 425 ASP A O 1
ATOM 3359 N N . GLY A 1 426 ? 1.533 -24.159 -19.829 1.00 90.88 426 GLY A N 1
ATOM 3360 C CA . GLY A 1 426 ? 2.514 -24.982 -20.533 1.00 90.88 426 GLY A CA 1
ATOM 3361 C C . GLY A 1 426 ? 3.785 -24.244 -20.965 1.00 90.88 426 GLY A C 1
ATOM 3362 O O . GLY A 1 426 ? 4.583 -24.822 -21.701 1.00 90.88 426 GLY A O 1
ATOM 3363 N N . ILE A 1 427 ? 4.013 -23.004 -20.512 1.00 87.75 427 ILE A N 1
ATOM 3364 C CA . ILE A 1 427 ? 5.249 -22.263 -20.812 1.00 87.75 427 ILE A CA 1
ATOM 3365 C C . ILE A 1 427 ? 6.366 -22.715 -19.855 1.00 87.75 427 ILE A C 1
ATOM 3367 O O . ILE A 1 427 ? 6.204 -22.605 -18.636 1.00 87.75 427 ILE A O 1
ATOM 3371 N N . PRO A 1 428 ? 7.528 -23.183 -20.354 1.00 89.50 428 PRO A N 1
ATOM 3372 C CA . PRO A 1 428 ? 8.652 -23.554 -19.500 1.00 89.50 428 PRO A CA 1
ATOM 3373 C C . PRO A 1 428 ? 9.100 -22.400 -18.600 1.00 89.50 428 PRO A C 1
ATOM 3375 O O . PRO A 1 428 ? 9.138 -21.243 -19.018 1.00 89.50 428 PRO A O 1
ATOM 3378 N N . ALA A 1 429 ? 9.518 -22.708 -17.370 1.00 87.50 429 ALA A N 1
ATOM 3379 C CA . ALA A 1 429 ? 9.931 -21.684 -16.408 1.00 87.50 429 ALA A CA 1
ATOM 3380 C C . ALA A 1 429 ? 11.069 -20.787 -16.935 1.00 87.50 429 ALA A C 1
ATOM 3382 O O . ALA A 1 429 ? 11.084 -19.593 -16.644 1.00 87.50 429 ALA A O 1
ATOM 3383 N N . SER A 1 430 ? 11.987 -21.338 -17.738 1.00 84.56 430 SER A N 1
ATOM 3384 C CA . SER A 1 430 ? 13.064 -20.591 -18.403 1.00 84.56 430 SER A CA 1
ATOM 3385 C C . SER A 1 430 ? 12.542 -19.507 -19.349 1.00 84.56 430 SER A C 1
ATOM 3387 O O . SER A 1 430 ? 13.098 -18.412 -19.384 1.00 84.56 430 SER A O 1
ATOM 3389 N N . ASP A 1 431 ? 11.451 -19.778 -20.064 1.00 82.75 431 ASP A N 1
ATOM 3390 C CA . ASP A 1 431 ? 10.821 -18.827 -20.982 1.00 82.75 431 ASP A CA 1
ATOM 3391 C C . ASP A 1 431 ? 9.891 -17.862 -20.247 1.00 82.75 431 ASP A C 1
ATOM 3393 O O . ASP A 1 431 ? 9.861 -16.667 -20.551 1.00 82.75 431 ASP A O 1
ATOM 3397 N N . ALA A 1 432 ? 9.208 -18.352 -19.208 1.00 86.31 432 ALA A N 1
ATOM 3398 C CA . ALA A 1 432 ? 8.320 -17.575 -18.350 1.00 86.31 432 ALA A CA 1
ATOM 3399 C C . ALA A 1 432 ? 9.024 -16.354 -17.712 1.00 86.31 432 ALA A C 1
ATOM 3401 O O . ALA A 1 432 ? 8.401 -15.314 -17.481 1.00 86.31 432 ALA A O 1
ATOM 3402 N N . VAL A 1 433 ? 10.343 -16.434 -17.478 1.00 84.75 433 VAL A N 1
ATOM 3403 C CA . VAL A 1 433 ? 11.165 -15.309 -16.992 1.00 84.75 433 VAL A CA 1
ATOM 3404 C C . VAL A 1 433 ? 11.055 -14.085 -17.909 1.00 84.75 433 VAL A C 1
ATOM 3406 O O . VAL A 1 433 ? 11.013 -12.957 -17.406 1.00 84.75 433 VAL A O 1
ATOM 3409 N N . GLY A 1 434 ? 10.941 -14.280 -19.227 1.00 80.69 434 GLY A N 1
ATOM 3410 C CA . GLY A 1 434 ? 10.783 -13.200 -20.208 1.00 80.69 434 GLY A CA 1
ATOM 3411 C C . GLY A 1 434 ? 9.517 -12.364 -19.999 1.00 80.69 434 GLY A C 1
ATOM 3412 O O . GLY A 1 434 ? 9.490 -11.178 -20.348 1.00 80.69 434 GLY A O 1
ATOM 3413 N N . PHE A 1 435 ? 8.509 -12.941 -19.338 1.00 84.81 435 PHE A N 1
ATOM 3414 C CA . PHE A 1 435 ? 7.226 -12.298 -19.077 1.00 84.81 435 PHE A CA 1
ATOM 3415 C C . PHE A 1 435 ? 7.158 -11.530 -17.752 1.00 84.81 435 PHE A C 1
ATOM 3417 O O . PHE A 1 435 ? 6.135 -10.934 -17.415 1.00 84.81 435 PHE A O 1
ATOM 3424 N N . THR A 1 436 ? 8.253 -11.505 -16.992 1.00 88.25 436 THR A N 1
ATOM 3425 C CA . THR A 1 436 ? 8.302 -10.837 -15.688 1.00 88.25 436 THR A CA 1
ATOM 3426 C C . THR A 1 436 ? 8.558 -9.323 -15.792 1.00 88.25 436 THR A C 1
ATOM 3428 O O . THR A 1 436 ? 9.126 -8.836 -16.787 1.00 88.25 436 THR A O 1
ATOM 3431 N N . PRO A 1 437 ? 8.171 -8.533 -14.765 1.00 91.44 437 PRO A N 1
ATOM 3432 C CA . PRO A 1 437 ? 8.558 -7.129 -14.682 1.00 91.44 437 PRO A CA 1
ATOM 3433 C C . PRO A 1 437 ? 10.083 -6.952 -14.742 1.00 91.44 437 PRO A C 1
ATOM 3435 O O . PRO A 1 437 ? 10.823 -7.805 -14.239 1.00 91.44 437 PRO A O 1
ATOM 3438 N N . PRO A 1 438 ? 10.567 -5.857 -15.355 1.00 88.88 438 PRO A N 1
ATOM 3439 C CA . PRO A 1 438 ? 11.992 -5.630 -15.534 1.00 88.88 438 PRO A CA 1
ATOM 3440 C C . PRO A 1 438 ? 12.696 -5.353 -14.202 1.00 88.88 438 PRO A C 1
ATOM 3442 O O . PRO A 1 438 ? 12.107 -4.808 -13.262 1.00 88.88 438 PRO A O 1
ATOM 3445 N N . ILE A 1 439 ? 13.983 -5.689 -14.169 1.00 91.69 439 ILE A N 1
ATOM 3446 C CA . ILE A 1 439 ? 14.931 -5.225 -13.155 1.00 91.69 439 ILE A CA 1
ATOM 3447 C C . ILE A 1 439 ? 15.226 -3.750 -13.448 1.00 91.69 439 ILE A C 1
ATOM 3449 O O . ILE A 1 439 ? 15.494 -3.408 -14.598 1.00 91.69 439 ILE A O 1
ATOM 3453 N N . LEU A 1 440 ? 15.155 -2.891 -12.429 1.00 94.44 440 LEU A N 1
ATOM 3454 C CA . LEU A 1 440 ? 15.338 -1.438 -12.560 1.00 94.44 440 LEU A CA 1
ATOM 3455 C C . LEU A 1 440 ? 16.670 -0.949 -11.963 1.00 94.44 440 LEU A C 1
ATOM 3457 O O . LEU A 1 440 ? 16.877 0.245 -11.758 1.00 94.44 440 LEU A O 1
ATOM 3461 N N . ASN A 1 441 ? 17.600 -1.864 -11.694 1.00 92.19 441 ASN A N 1
ATOM 3462 C CA . ASN A 1 441 ? 18.984 -1.506 -11.395 1.00 92.19 441 ASN A CA 1
ATOM 3463 C C . ASN A 1 441 ? 19.616 -0.899 -12.655 1.00 92.19 441 ASN A C 1
ATOM 3465 O O . ASN A 1 441 ? 19.589 -1.533 -13.710 1.00 92.19 441 ASN A O 1
ATOM 3469 N N . GLY A 1 442 ? 20.189 0.301 -12.566 1.00 92.94 442 GLY A N 1
ATOM 3470 C CA . GLY A 1 442 ? 20.741 0.974 -13.744 1.00 92.94 442 GLY A CA 1
ATOM 3471 C C . GLY A 1 442 ? 19.718 1.770 -14.564 1.00 92.94 442 GLY A C 1
ATOM 3472 O O . GLY A 1 442 ? 20.060 2.252 -15.646 1.00 92.94 442 GLY A O 1
ATOM 3473 N N . GLU A 1 443 ? 18.464 1.897 -14.110 1.00 95.19 443 GLU A N 1
ATOM 3474 C CA . GLU A 1 443 ? 17.412 2.552 -14.900 1.00 95.19 443 GLU A CA 1
ATOM 3475 C C . GLU A 1 443 ? 17.742 4.030 -15.179 1.00 95.19 443 GLU A C 1
ATOM 3477 O O . GLU A 1 443 ? 17.491 4.510 -16.284 1.00 95.19 443 GLU A O 1
ATOM 3482 N N . GLY A 1 444 ? 18.412 4.733 -14.256 1.00 94.44 444 GLY A N 1
ATOM 3483 C CA . GLY A 1 444 ? 18.822 6.124 -14.463 1.00 94.44 444 GLY A CA 1
ATOM 3484 C C . GLY A 1 444 ? 19.848 6.286 -15.587 1.00 94.44 444 GLY A C 1
ATOM 3485 O O . GLY A 1 444 ? 19.817 7.283 -16.315 1.00 94.44 444 GLY A O 1
ATOM 3486 N N . LYS A 1 445 ? 20.741 5.303 -15.775 1.00 93.44 445 LYS A N 1
ATOM 3487 C CA . LYS A 1 445 ? 21.661 5.234 -16.933 1.00 93.44 445 LYS A CA 1
ATOM 3488 C C . LYS A 1 445 ? 20.950 4.905 -18.235 1.00 93.44 445 LYS A C 1
ATOM 3490 O O . LYS A 1 445 ? 21.438 5.285 -19.291 1.00 93.44 445 LYS A O 1
ATOM 3495 N N . LYS A 1 446 ? 19.845 4.170 -18.165 1.00 94.12 446 LYS A N 1
ATOM 3496 C CA . LYS A 1 446 ? 19.178 3.592 -19.328 1.00 94.12 446 LYS A CA 1
ATOM 3497 C C . LYS A 1 446 ? 18.249 4.560 -20.027 1.00 94.12 446 LYS A C 1
ATOM 3499 O O . LYS A 1 446 ? 18.320 4.689 -21.249 1.00 94.12 446 LYS A O 1
ATOM 3504 N N . VAL A 1 447 ? 17.359 5.192 -19.267 1.00 94.00 447 VAL A N 1
ATOM 3505 C CA . VAL A 1 447 ? 16.255 5.957 -19.846 1.00 94.00 447 VAL A CA 1
ATOM 3506 C C . VAL A 1 447 ? 16.457 7.459 -19.743 1.00 94.00 447 VAL A C 1
ATOM 3508 O O . VAL A 1 447 ? 17.145 7.958 -18.853 1.00 94.00 447 VAL A O 1
ATOM 3511 N N . GLN A 1 448 ? 15.853 8.192 -20.673 1.00 92.75 448 GLN A N 1
ATOM 3512 C CA . GLN A 1 448 ? 15.832 9.647 -20.640 1.00 92.75 448 GLN A CA 1
ATOM 3513 C C . GLN A 1 448 ? 14.894 10.149 -19.529 1.00 92.75 448 GLN A C 1
ATOM 3515 O O . GLN A 1 448 ? 13.799 9.595 -19.374 1.00 92.75 448 GLN A O 1
ATOM 3520 N N . PRO A 1 449 ? 15.283 11.193 -18.767 1.00 92.69 449 PRO A N 1
ATOM 3521 C CA . PRO A 1 449 ? 14.485 11.698 -17.648 1.00 92.69 449 PRO A CA 1
ATOM 3522 C C . PRO A 1 449 ? 13.062 12.117 -18.036 1.00 92.69 449 PRO A C 1
ATOM 3524 O O . PRO A 1 449 ? 12.112 11.720 -17.363 1.00 92.69 449 PRO A O 1
ATOM 3527 N N . ASP A 1 450 ? 12.902 12.838 -19.149 1.00 91.81 450 ASP A N 1
ATOM 3528 C CA . ASP A 1 450 ? 11.598 13.336 -19.608 1.00 91.81 450 ASP A CA 1
ATOM 3529 C C . ASP A 1 450 ? 10.657 12.194 -19.997 1.00 91.81 450 ASP A C 1
ATOM 3531 O O . ASP A 1 450 ? 9.474 12.195 -19.649 1.00 91.81 450 ASP A O 1
ATOM 3535 N N . TRP A 1 451 ? 11.179 11.173 -20.683 1.00 93.31 451 TRP A N 1
ATOM 3536 C CA . TRP A 1 451 ? 10.400 9.974 -20.975 1.00 93.31 451 TRP A CA 1
ATOM 3537 C C . TRP A 1 451 ? 10.000 9.257 -19.693 1.00 93.31 451 TRP A C 1
ATOM 3539 O O . TRP A 1 451 ? 8.849 8.847 -19.563 1.00 93.31 451 TRP A O 1
ATOM 3549 N N . PHE A 1 452 ? 10.917 9.129 -18.731 1.00 94.88 452 PHE A N 1
ATOM 3550 C CA . PHE A 1 452 ? 10.638 8.393 -17.506 1.00 94.88 452 PHE A CA 1
ATOM 3551 C C . PHE A 1 452 ? 9.600 9.104 -16.634 1.00 94.88 452 PHE A C 1
ATOM 3553 O O . PHE A 1 452 ? 8.674 8.459 -16.144 1.00 94.88 452 PHE A O 1
ATOM 3560 N N . PHE A 1 453 ? 9.687 10.432 -16.523 1.00 95.56 453 PHE A N 1
ATOM 3561 C CA . PHE A 1 453 ? 8.675 11.264 -15.876 1.00 95.56 453 PHE A CA 1
ATOM 3562 C C . PHE A 1 453 ? 7.290 11.028 -16.495 1.00 95.56 453 PHE A C 1
ATOM 3564 O O . PHE A 1 453 ? 6.340 10.668 -15.795 1.00 95.56 453 PHE A O 1
ATOM 3571 N N . ASN A 1 454 ? 7.185 11.151 -17.822 1.00 95.06 454 ASN A N 1
ATOM 3572 C CA . ASN A 1 454 ? 5.923 10.966 -18.536 1.00 95.06 454 ASN A CA 1
ATOM 3573 C C . ASN A 1 454 ? 5.399 9.525 -18.420 1.00 95.06 454 ASN A C 1
ATOM 3575 O O . ASN A 1 454 ? 4.202 9.314 -18.227 1.00 95.06 454 ASN A O 1
ATOM 3579 N N . PHE A 1 455 ? 6.290 8.532 -18.463 1.00 95.81 455 PHE A N 1
ATOM 3580 C CA . PHE A 1 455 ? 5.938 7.125 -18.303 1.00 95.81 455 PHE A CA 1
ATOM 3581 C C . PHE A 1 455 ? 5.395 6.818 -16.903 1.00 95.81 455 PHE A C 1
ATOM 3583 O O . PHE A 1 455 ? 4.401 6.108 -16.785 1.00 95.81 455 PHE A O 1
ATOM 3590 N N . LEU A 1 456 ? 5.994 7.360 -15.837 1.00 96.06 456 LEU A N 1
ATOM 3591 C CA . LEU A 1 456 ? 5.505 7.174 -14.464 1.00 96.06 456 LEU A CA 1
ATOM 3592 C C . LEU A 1 456 ? 4.120 7.807 -14.251 1.00 96.06 456 LEU A C 1
ATOM 3594 O O . LEU A 1 456 ? 3.298 7.266 -13.507 1.00 96.06 456 LEU A O 1
ATOM 3598 N N . LYS A 1 457 ? 3.846 8.931 -14.922 1.00 95.38 457 LYS A N 1
ATOM 3599 C CA . LYS A 1 457 ? 2.549 9.622 -14.893 1.00 95.38 457 LYS A CA 1
ATOM 3600 C C . LYS A 1 457 ? 1.474 8.872 -15.683 1.00 95.38 457 LYS A C 1
ATOM 3602 O O . LYS A 1 457 ? 0.344 8.746 -15.209 1.00 95.38 457 LYS A O 1
ATOM 3607 N N . ALA A 1 458 ? 1.821 8.361 -16.863 1.00 94.75 458 ALA A N 1
ATOM 3608 C CA . ALA A 1 458 ? 0.906 7.677 -17.771 1.00 94.75 458 ALA A CA 1
ATOM 3609 C C . ALA A 1 458 ? 1.582 6.461 -18.439 1.00 94.75 458 ALA A C 1
ATOM 3611 O O . ALA A 1 458 ? 2.009 6.542 -19.594 1.00 94.75 458 ALA A O 1
ATOM 3612 N N . PRO A 1 459 ? 1.672 5.309 -17.743 1.00 94.25 459 PRO A N 1
ATOM 3613 C CA . PRO A 1 459 ? 2.358 4.142 -18.286 1.00 94.25 459 PRO A CA 1
ATOM 3614 C C . PRO A 1 459 ? 1.658 3.586 -19.531 1.00 94.25 459 PRO A C 1
ATOM 3616 O O . PRO A 1 459 ? 0.488 3.197 -19.478 1.00 94.25 459 PRO A O 1
ATOM 3619 N N . ALA A 1 460 ? 2.405 3.473 -20.629 1.00 89.12 460 ALA A N 1
ATOM 3620 C CA . ALA A 1 460 ? 1.978 2.811 -21.862 1.00 89.12 460 ALA A CA 1
ATOM 3621 C C . ALA A 1 460 ? 2.637 1.422 -22.007 1.00 89.12 460 ALA A C 1
ATOM 3623 O O . ALA A 1 460 ? 3.716 1.191 -21.454 1.00 89.12 460 ALA A O 1
ATOM 3624 N N . PRO A 1 461 ? 2.031 0.463 -22.729 1.00 87.12 461 PRO A N 1
ATOM 3625 C CA . PRO A 1 461 ? 2.669 -0.828 -22.983 1.00 87.12 461 PRO A CA 1
ATOM 3626 C C . PRO A 1 461 ? 3.983 -0.672 -23.767 1.00 87.12 461 PRO A C 1
ATOM 3628 O O . PRO A 1 461 ? 3.979 -0.229 -24.907 1.00 87.12 461 PRO A O 1
ATOM 3631 N N . ILE A 1 462 ? 5.109 -1.067 -23.161 1.00 87.25 462 ILE A N 1
ATOM 3632 C CA . ILE A 1 462 ? 6.421 -1.156 -23.842 1.00 87.25 462 ILE A CA 1
ATOM 3633 C C . ILE A 1 462 ? 6.604 -2.537 -24.492 1.00 87.25 462 ILE A C 1
ATOM 3635 O O . ILE A 1 462 ? 7.295 -2.680 -25.495 1.00 87.25 462 ILE A O 1
ATOM 3639 N N . ARG A 1 463 ? 6.003 -3.567 -23.887 1.00 85.12 463 ARG A N 1
ATOM 3640 C CA . ARG A 1 463 ? 6.023 -4.961 -24.344 1.00 85.12 463 ARG A CA 1
ATOM 3641 C C . ARG A 1 463 ? 4.571 -5.435 -24.477 1.00 85.12 463 ARG A C 1
ATOM 3643 O O . ARG A 1 463 ? 4.023 -5.917 -23.487 1.00 85.12 463 ARG A O 1
ATOM 3650 N N . PRO A 1 464 ? 3.916 -5.238 -25.638 1.00 79.88 464 PRO A N 1
ATOM 3651 C CA . PRO A 1 464 ? 2.485 -5.515 -25.805 1.00 79.88 464 PRO A CA 1
ATOM 3652 C C . PRO A 1 464 ? 2.067 -6.975 -25.580 1.00 79.88 464 PRO A C 1
ATOM 3654 O O . PRO A 1 464 ? 0.892 -7.238 -25.366 1.00 79.88 464 PRO A O 1
ATOM 3657 N N . TRP A 1 465 ? 3.014 -7.913 -25.625 1.00 80.00 465 TRP A N 1
ATOM 3658 C CA . TRP A 1 465 ? 2.799 -9.338 -25.349 1.00 80.00 465 TRP A CA 1
ATOM 3659 C C . TRP A 1 465 ? 2.840 -9.698 -23.855 1.00 80.00 465 TRP A C 1
ATOM 3661 O O . TRP A 1 465 ? 2.708 -10.868 -23.513 1.00 80.00 465 TRP A O 1
ATOM 3671 N N . LEU A 1 466 ? 3.064 -8.730 -22.957 1.00 85.19 466 LEU A N 1
ATOM 3672 C CA . LEU A 1 466 ? 2.985 -8.974 -21.520 1.00 85.19 466 LEU A CA 1
ATOM 3673 C C . LEU A 1 466 ? 1.581 -8.763 -20.981 1.00 85.19 466 LEU A C 1
ATOM 3675 O O . LEU A 1 466 ? 1.027 -7.669 -21.088 1.00 85.19 466 LEU A O 1
ATOM 3679 N N . ASP A 1 467 ? 1.090 -9.764 -20.257 1.00 90.81 467 ASP A N 1
ATOM 3680 C CA . ASP A 1 467 ? -0.151 -9.638 -19.498 1.00 90.81 467 ASP A CA 1
ATOM 3681 C C . ASP A 1 467 ? 0.009 -8.694 -18.293 1.00 90.81 467 ASP A C 1
ATOM 3683 O O . ASP A 1 467 ? -0.910 -7.951 -17.943 1.00 90.81 467 ASP A O 1
ATOM 3687 N N . THR A 1 468 ? 1.186 -8.687 -17.651 1.00 92.69 468 THR A N 1
ATOM 3688 C CA . THR A 1 468 ? 1.458 -7.847 -16.475 1.00 92.69 468 THR A CA 1
ATOM 3689 C C . THR A 1 468 ? 1.563 -6.372 -16.844 1.00 92.69 468 THR A C 1
ATOM 3691 O O . THR A 1 468 ? 2.349 -5.984 -17.711 1.00 92.69 468 THR A O 1
ATOM 3694 N N . ARG A 1 469 ? 0.833 -5.519 -16.118 1.00 92.81 469 ARG A N 1
ATOM 3695 C CA . ARG A 1 469 ? 0.753 -4.080 -16.401 1.00 92.81 469 ARG A CA 1
ATOM 3696 C C . ARG A 1 469 ? 1.515 -3.256 -15.373 1.00 92.81 469 ARG A C 1
ATOM 3698 O O . ARG A 1 469 ? 1.344 -3.443 -14.172 1.00 92.81 469 ARG A O 1
ATOM 3705 N N . MET A 1 470 ? 2.294 -2.279 -15.850 1.00 94.06 470 MET A N 1
ATOM 3706 C CA . MET A 1 470 ? 2.814 -1.219 -14.982 1.00 94.06 470 MET A CA 1
ATOM 3707 C C . MET A 1 470 ? 1.634 -0.370 -14.476 1.00 94.06 470 MET A C 1
ATOM 3709 O O . MET A 1 470 ? 0.931 0.216 -15.312 1.00 94.06 470 MET A O 1
ATOM 3713 N N . PRO A 1 471 ? 1.370 -0.297 -13.161 1.00 93.25 471 PRO A N 1
ATOM 3714 C CA . PRO A 1 471 ? 0.161 0.350 -12.658 1.00 93.25 471 PRO A CA 1
ATOM 3715 C C . PRO A 1 471 ? 0.179 1.880 -12.782 1.00 93.25 471 PRO A C 1
ATOM 3717 O O . PRO A 1 471 ? 1.235 2.499 -12.699 1.00 93.25 471 PRO A O 1
ATOM 3720 N N . THR A 1 472 ? -0.995 2.504 -12.932 1.00 94.88 472 THR A N 1
ATOM 3721 C CA . THR A 1 472 ? -1.146 3.964 -12.807 1.00 94.88 472 THR A CA 1
ATOM 3722 C C . THR A 1 472 ? -1.401 4.320 -11.344 1.00 94.88 472 THR A C 1
ATOM 3724 O O . THR A 1 472 ? -2.462 4.003 -10.805 1.00 94.88 472 THR A O 1
ATOM 3727 N N . PHE A 1 473 ? -0.444 4.999 -10.712 1.00 92.62 473 PHE A N 1
ATOM 3728 C CA . PHE A 1 473 ? -0.540 5.427 -9.310 1.00 92.62 473 PHE A CA 1
ATOM 3729 C C . PHE A 1 473 ? -1.147 6.823 -9.116 1.00 92.62 473 PHE A C 1
ATOM 3731 O O . PHE A 1 473 ? -1.443 7.186 -7.985 1.00 92.62 473 PHE A O 1
ATOM 3738 N N . GLY A 1 474 ? -1.321 7.607 -10.188 1.00 91.00 474 GLY A N 1
ATOM 3739 C CA . GLY A 1 474 ? -1.820 8.984 -10.080 1.00 91.00 474 GLY A CA 1
ATOM 3740 C C . GLY A 1 474 ? -0.827 9.938 -9.409 1.00 91.00 474 GLY A C 1
ATOM 3741 O O . GLY A 1 474 ? -1.247 10.843 -8.697 1.00 91.00 474 GLY A O 1
ATOM 3742 N N . LEU A 1 475 ? 0.477 9.719 -9.619 1.00 93.44 475 LEU A N 1
ATOM 3743 C CA . LEU A 1 475 ? 1.540 10.509 -8.993 1.00 93.44 475 LEU A CA 1
ATOM 3744 C C . LEU A 1 475 ? 1.386 12.002 -9.303 1.00 93.44 475 LEU A C 1
ATOM 3746 O O . LEU A 1 475 ? 1.161 12.388 -10.459 1.00 93.44 475 LEU A O 1
ATOM 3750 N N . VAL A 1 476 ? 1.564 12.850 -8.291 1.00 94.44 476 VAL A N 1
ATOM 3751 C CA . VAL A 1 476 ? 1.731 14.291 -8.527 1.00 94.44 476 VAL A CA 1
ATOM 3752 C C . VAL A 1 476 ? 3.101 14.555 -9.151 1.00 94.44 476 VAL A C 1
ATOM 3754 O O . VAL A 1 476 ? 4.006 13.725 -9.065 1.00 94.44 476 VAL A O 1
ATOM 3757 N N . ASP A 1 477 ? 3.272 15.709 -9.794 1.00 96.25 477 ASP A N 1
ATOM 3758 C CA . ASP A 1 477 ? 4.491 15.997 -10.564 1.00 96.25 477 ASP A CA 1
ATOM 3759 C C . ASP A 1 477 ? 5.749 15.911 -9.698 1.00 96.25 477 ASP A C 1
ATOM 3761 O O . ASP A 1 477 ? 6.745 15.330 -10.120 1.00 96.25 477 ASP A O 1
ATOM 3765 N N . GLN A 1 478 ? 5.676 16.378 -8.449 1.00 95.94 478 GLN A N 1
ATOM 3766 C CA . GLN A 1 478 ? 6.800 16.273 -7.522 1.00 95.94 478 GLN A CA 1
ATOM 3767 C C . GLN A 1 478 ? 7.181 14.819 -7.213 1.00 95.94 478 GLN A C 1
ATOM 3769 O O . GLN A 1 478 ? 8.364 14.512 -7.154 1.00 95.94 478 GLN A O 1
ATOM 3774 N N . GLU A 1 479 ? 6.217 13.906 -7.065 1.00 95.88 479 GLU A N 1
ATOM 3775 C CA . GLU A 1 479 ? 6.517 12.490 -6.806 1.00 95.88 479 GLU A CA 1
ATOM 3776 C C . GLU A 1 479 ? 7.177 11.826 -8.021 1.00 95.88 479 GLU A C 1
ATOM 3778 O O . GLU A 1 479 ? 8.108 11.035 -7.874 1.00 95.88 479 GLU A O 1
ATOM 3783 N N . ALA A 1 480 ? 6.716 12.154 -9.232 1.00 96.69 480 ALA A N 1
ATOM 3784 C CA . ALA A 1 480 ? 7.343 11.668 -10.457 1.00 96.69 480 ALA A CA 1
ATOM 3785 C C . ALA A 1 480 ? 8.766 12.235 -10.617 1.00 96.69 480 ALA A C 1
ATOM 3787 O O . ALA A 1 480 ? 9.683 11.480 -10.934 1.00 96.69 480 ALA A O 1
ATOM 3788 N N . ILE A 1 481 ? 8.979 13.525 -10.325 1.00 96.06 481 ILE A N 1
ATOM 3789 C CA . ILE A 1 481 ? 10.312 14.151 -10.304 1.00 96.06 481 ILE A CA 1
ATOM 3790 C C . ILE A 1 481 ? 11.216 13.467 -9.278 1.00 96.06 481 ILE A C 1
ATOM 3792 O O . ILE A 1 481 ? 12.347 13.118 -9.613 1.00 96.06 481 ILE A O 1
ATOM 3796 N N . ASP A 1 482 ? 10.736 13.235 -8.056 1.00 96.44 482 ASP A N 1
ATOM 3797 C CA . ASP A 1 482 ? 11.516 12.609 -6.986 1.00 96.44 482 ASP A CA 1
ATOM 3798 C C . ASP A 1 482 ? 11.949 11.182 -7.369 1.00 96.44 482 ASP A C 1
ATOM 3800 O O . ASP A 1 482 ? 13.098 10.808 -7.137 1.00 96.44 482 ASP A O 1
ATOM 3804 N N . LEU A 1 483 ? 11.080 10.400 -8.026 1.00 97.44 483 LEU A N 1
ATOM 3805 C CA . LEU A 1 483 ? 11.427 9.068 -8.538 1.00 97.44 483 LEU A CA 1
ATOM 3806 C C . LEU A 1 483 ? 12.470 9.123 -9.662 1.00 97.44 483 LEU A C 1
ATOM 3808 O O . LEU A 1 483 ? 13.448 8.376 -9.619 1.00 97.44 483 LEU A O 1
ATOM 3812 N N . VAL A 1 484 ? 12.300 10.001 -10.656 1.00 96.69 484 VAL A N 1
ATOM 3813 C CA . VAL A 1 484 ? 13.274 10.145 -11.754 1.00 96.69 484 VAL A CA 1
ATOM 3814 C C . VAL A 1 484 ? 14.629 10.608 -11.214 1.00 96.69 484 VAL A C 1
ATOM 3816 O O . VAL A 1 484 ? 15.663 10.049 -11.585 1.00 96.69 484 VAL A O 1
ATOM 3819 N N . THR A 1 485 ? 14.619 11.573 -10.291 1.00 96.50 485 THR A N 1
ATOM 3820 C CA . THR A 1 485 ? 15.818 12.067 -9.603 1.00 96.50 485 THR A CA 1
ATOM 3821 C C . THR A 1 485 ? 16.513 10.924 -8.879 1.00 96.50 485 THR A C 1
ATOM 3823 O O . THR A 1 485 ? 17.708 10.720 -9.060 1.00 96.50 485 THR A O 1
ATOM 3826 N N . TYR A 1 486 ? 15.768 10.131 -8.111 1.00 96.94 486 TYR A N 1
ATOM 3827 C CA . TYR A 1 486 ? 16.302 8.993 -7.373 1.00 96.94 486 TYR A CA 1
ATOM 3828 C C . TYR A 1 486 ? 17.044 7.996 -8.263 1.00 96.94 486 TYR A C 1
ATOM 3830 O O . TYR A 1 486 ? 18.208 7.701 -7.992 1.00 96.94 486 TYR A O 1
ATOM 3838 N N . PHE A 1 487 ? 16.432 7.536 -9.358 1.00 97.06 487 PHE A N 1
ATOM 3839 C CA . PHE A 1 487 ? 17.109 6.619 -10.279 1.00 97.06 487 PHE A CA 1
ATOM 3840 C C . PHE A 1 487 ? 18.328 7.272 -10.945 1.00 97.06 487 PHE A C 1
ATOM 3842 O O . PHE A 1 487 ? 19.368 6.630 -11.079 1.00 97.06 487 PHE A O 1
ATOM 3849 N N . ALA A 1 488 ? 18.247 8.556 -11.312 1.00 95.38 488 ALA A N 1
ATOM 3850 C CA . ALA A 1 488 ? 19.386 9.284 -11.866 1.00 95.38 488 ALA A CA 1
ATOM 3851 C C . ALA A 1 488 ? 20.557 9.375 -10.870 1.00 95.38 488 ALA A C 1
ATOM 3853 O O . ALA A 1 488 ? 21.697 9.104 -11.250 1.00 95.38 488 ALA A O 1
ATOM 3854 N N . ARG A 1 489 ? 20.290 9.701 -9.598 1.00 95.12 489 ARG A N 1
ATOM 3855 C CA . ARG A 1 489 ? 21.310 9.803 -8.541 1.00 95.12 489 ARG A CA 1
ATOM 3856 C C . ARG A 1 489 ? 21.929 8.459 -8.183 1.00 95.12 489 ARG A C 1
ATOM 3858 O O . ARG A 1 489 ? 23.152 8.373 -8.102 1.00 95.12 489 ARG A O 1
ATOM 3865 N N . LEU A 1 490 ? 21.130 7.392 -8.071 1.00 94.50 490 LEU A N 1
ATOM 3866 C CA . LEU A 1 490 ? 21.659 6.034 -7.872 1.00 94.50 490 LEU A CA 1
ATOM 3867 C C . LEU A 1 490 ? 22.709 5.663 -8.926 1.00 94.50 490 LEU A C 1
ATOM 3869 O O . LEU A 1 490 ? 23.708 5.007 -8.631 1.00 94.50 490 LEU A O 1
ATOM 3873 N N . ASP A 1 491 ? 22.501 6.135 -10.151 1.00 94.00 491 ASP A N 1
ATOM 3874 C CA . ASP A 1 491 ? 23.359 5.866 -11.293 1.00 94.00 491 ASP A CA 1
ATOM 3875 C C . ASP A 1 491 ? 24.367 6.975 -11.623 1.00 94.00 491 ASP A C 1
ATOM 3877 O O . ASP A 1 491 ? 25.031 6.908 -12.667 1.00 94.00 491 ASP A O 1
ATOM 3881 N N . LYS A 1 492 ? 24.519 7.971 -10.740 1.00 93.12 492 LYS A N 1
ATOM 3882 C CA . LYS A 1 492 ? 25.443 9.109 -10.894 1.00 93.12 492 LYS A CA 1
ATOM 3883 C C . LYS A 1 492 ? 25.251 9.861 -12.215 1.00 93.12 492 LYS A C 1
ATOM 3885 O O . LYS A 1 492 ? 26.209 10.256 -12.876 1.00 93.12 492 LYS A O 1
ATOM 3890 N N . GLN A 1 493 ? 24.000 10.006 -12.632 1.00 91.00 493 GLN A N 1
ATOM 3891 C CA . GLN A 1 493 ? 23.612 10.709 -13.847 1.00 91.00 493 GLN A CA 1
ATOM 3892 C C . GLN A 1 493 ? 23.309 12.179 -13.547 1.00 91.00 493 GLN A C 1
ATOM 3894 O O . GLN A 1 493 ? 22.836 12.526 -12.465 1.00 91.00 493 GLN A O 1
ATOM 3899 N N . GLN A 1 494 ? 23.551 13.054 -14.525 1.00 81.12 494 GLN A N 1
ATOM 3900 C CA . GLN A 1 494 ? 23.147 14.461 -14.434 1.00 81.12 494 GLN A CA 1
ATOM 3901 C C . GLN A 1 494 ? 21.610 14.593 -14.502 1.00 81.12 494 GLN A C 1
ATOM 3903 O O . GLN A 1 494 ? 20.976 13.895 -15.291 1.00 81.12 494 GLN A O 1
ATOM 3908 N N . PHE A 1 495 ? 21.018 15.475 -13.693 1.00 76.88 495 PHE A N 1
ATOM 3909 C CA . PHE A 1 495 ? 19.571 15.746 -13.582 1.00 76.88 495 PHE A CA 1
ATOM 3910 C C . PHE A 1 495 ? 19.381 17.182 -13.028 1.00 76.88 495 PHE A C 1
ATOM 3912 O O . PHE A 1 495 ? 20.250 17.596 -12.248 1.00 76.88 495 PHE A O 1
ATOM 3919 N N . PRO A 1 496 ? 18.324 17.968 -13.367 1.00 57.78 496 PRO A N 1
ATOM 3920 C CA . PRO A 1 496 ? 17.077 17.612 -14.075 1.00 57.78 496 PRO A CA 1
ATOM 3921 C C . PRO A 1 496 ? 17.118 17.533 -15.600 1.00 57.78 496 PRO A C 1
ATOM 3923 O O . PRO A 1 496 ? 16.390 16.726 -16.168 1.00 57.78 496 PRO A O 1
ATOM 3926 N N . TYR A 1 497 ? 17.970 18.302 -16.275 1.00 61.88 497 TYR A N 1
ATOM 3927 C CA . TYR A 1 497 ? 17.912 18.412 -17.735 1.00 61.88 497 TYR A CA 1
ATOM 3928 C C . TYR A 1 497 ? 19.066 17.660 -18.397 1.00 61.88 497 TYR A C 1
ATOM 3930 O O . TYR A 1 497 ? 20.231 18.011 -18.216 1.00 61.88 497 TYR A O 1
ATOM 3938 N N . GLN A 1 498 ? 18.732 16.636 -19.183 1.00 67.19 498 GLN A N 1
ATOM 3939 C CA . GLN A 1 498 ? 19.621 16.072 -20.196 1.00 67.19 498 GLN A CA 1
ATOM 3940 C C . GLN A 1 498 ? 18.934 16.225 -21.548 1.00 67.19 498 GLN A C 1
ATOM 3942 O O . GLN A 1 498 ? 18.093 15.406 -21.911 1.00 67.19 498 GLN A O 1
ATOM 3947 N N . THR A 1 499 ? 19.274 17.275 -22.291 1.00 65.44 499 THR A N 1
ATOM 3948 C CA . THR A 1 499 ? 18.832 17.381 -23.681 1.00 65.44 499 THR A CA 1
ATOM 3949 C C . THR A 1 499 ? 19.667 16.416 -24.504 1.00 65.44 499 THR A C 1
ATOM 3951 O O . THR A 1 499 ? 20.892 16.540 -24.561 1.00 65.44 499 THR A O 1
ATOM 3954 N N . LEU A 1 500 ? 19.014 15.442 -25.135 1.00 75.44 500 LEU A N 1
ATOM 3955 C CA . LEU A 1 500 ? 19.670 14.615 -26.134 1.00 75.44 500 LEU A CA 1
ATOM 3956 C C . LEU A 1 500 ? 20.168 15.533 -27.259 1.00 75.44 500 LEU A C 1
ATOM 3958 O O . LEU A 1 500 ? 19.375 16.270 -27.844 1.00 75.44 500 LEU A O 1
ATOM 3962 N N . ALA A 1 501 ? 21.470 15.510 -27.545 1.00 75.31 501 ALA A N 1
ATOM 3963 C CA . ALA A 1 501 ? 22.029 16.312 -28.625 1.00 75.31 501 ALA A CA 1
ATOM 3964 C C . ALA A 1 501 ? 21.346 15.944 -29.949 1.00 75.31 501 ALA A C 1
ATOM 3966 O O . ALA A 1 501 ? 21.231 14.765 -30.291 1.00 75.31 501 ALA A O 1
ATOM 3967 N N . GLU A 1 502 ? 20.879 16.940 -30.702 1.00 78.38 502 GLU A N 1
ATOM 3968 C CA . GLU A 1 502 ? 20.340 16.675 -32.030 1.00 78.38 502 GLU A CA 1
ATOM 3969 C C . GLU A 1 502 ? 21.469 16.243 -32.967 1.00 78.38 502 GLU A C 1
ATOM 3971 O O . GLU A 1 502 ? 22.469 16.940 -33.138 1.00 78.38 502 GLU A O 1
ATOM 3976 N N . LYS A 1 503 ? 21.297 15.072 -33.580 1.00 84.81 503 LYS A N 1
ATOM 3977 C CA . LYS A 1 503 ? 22.181 14.535 -34.609 1.00 84.81 503 LYS A CA 1
ATOM 3978 C C . LYS A 1 503 ? 21.341 14.171 -35.827 1.00 84.81 503 LYS A C 1
ATOM 3980 O O . LYS A 1 503 ? 20.330 13.474 -35.704 1.00 84.81 503 LYS A O 1
ATOM 3985 N N . THR A 1 504 ? 21.758 14.651 -36.992 1.00 85.62 504 THR A N 1
ATOM 3986 C CA . THR A 1 504 ? 21.155 14.315 -38.287 1.00 85.62 504 THR A CA 1
ATOM 3987 C C . THR A 1 504 ? 22.120 13.417 -39.030 1.00 85.62 504 THR A C 1
ATOM 3989 O O . THR A 1 504 ? 23.289 13.773 -39.182 1.00 85.62 504 THR A O 1
ATOM 3992 N N . LEU A 1 505 ? 21.643 12.256 -39.471 1.00 87.69 505 LEU A N 1
ATOM 3993 C CA . LEU A 1 505 ? 22.468 11.325 -40.231 1.00 87.69 505 LEU A CA 1
ATOM 3994 C C . LEU A 1 505 ? 22.434 11.699 -41.711 1.00 87.69 505 LEU A C 1
ATOM 3996 O O . LEU A 1 505 ? 21.381 12.007 -42.269 1.00 87.69 505 LEU A O 1
ATOM 4000 N N . SER A 1 506 ? 23.595 11.672 -42.360 1.00 89.81 506 SER A N 1
ATOM 4001 C CA . SER A 1 506 ? 23.670 11.801 -43.814 1.00 89.81 506 SER A CA 1
ATOM 4002 C C . SER A 1 506 ? 23.020 10.597 -44.502 1.00 89.81 506 SER A C 1
ATOM 4004 O O . SER A 1 506 ? 22.951 9.505 -43.940 1.00 89.81 506 SER A O 1
ATOM 4006 N N . SER A 1 507 ? 22.612 10.745 -45.765 1.00 87.81 507 SER A N 1
ATOM 4007 C CA . SER A 1 507 ? 22.061 9.628 -46.551 1.00 87.81 507 SER A CA 1
ATOM 4008 C C . SER A 1 507 ? 23.012 8.425 -46.631 1.00 87.81 507 SER A C 1
ATOM 4010 O O . SER A 1 507 ? 22.563 7.285 -46.688 1.00 87.81 507 SER A O 1
ATOM 4012 N N . LYS A 1 508 ? 24.329 8.676 -46.599 1.00 89.00 508 LYS A N 1
ATOM 4013 C CA . LYS A 1 508 ? 25.374 7.646 -46.561 1.00 89.00 508 LYS A CA 1
ATOM 4014 C C . LYS A 1 508 ? 25.375 6.886 -45.229 1.00 89.00 508 LYS A C 1
ATOM 4016 O O . LYS A 1 508 ? 25.373 5.660 -45.245 1.00 89.00 508 LYS A O 1
ATOM 4021 N N . GLU A 1 509 ? 25.336 7.599 -44.102 1.00 89.12 509 GLU A N 1
ATOM 4022 C CA . GLU A 1 509 ? 25.271 6.994 -42.761 1.00 89.12 509 GLU A CA 1
ATOM 4023 C C . GLU A 1 509 ? 23.961 6.220 -42.559 1.00 89.12 509 GLU A C 1
ATOM 4025 O O . GLU A 1 509 ? 23.987 5.097 -42.062 1.00 89.12 509 GLU A O 1
ATOM 4030 N N . MET A 1 510 ? 22.831 6.777 -43.016 1.00 88.62 510 MET A N 1
ATOM 4031 C CA . MET A 1 510 ? 21.529 6.101 -43.006 1.00 88.62 510 MET A CA 1
ATOM 4032 C C . MET A 1 510 ? 21.580 4.782 -43.777 1.00 88.62 510 MET A C 1
ATOM 4034 O O . MET A 1 510 ? 21.185 3.747 -43.245 1.00 88.62 510 MET A O 1
ATOM 4038 N N . ARG A 1 511 ? 22.120 4.798 -45.004 1.00 89.00 511 ARG A N 1
ATOM 4039 C CA . ARG A 1 511 ? 22.212 3.592 -45.832 1.00 89.00 511 ARG A CA 1
ATOM 4040 C C . ARG A 1 511 ? 23.138 2.537 -45.229 1.00 89.00 511 ARG A C 1
ATOM 4042 O O . ARG A 1 511 ? 22.798 1.360 -45.245 1.00 89.00 511 ARG A O 1
ATOM 4049 N N . GLY A 1 512 ? 24.289 2.950 -44.696 1.00 89.19 512 GLY A N 1
ATOM 4050 C CA . GLY A 1 512 ? 25.208 2.042 -44.007 1.00 89.19 512 GLY A CA 1
ATOM 4051 C C . GLY A 1 512 ? 24.553 1.359 -42.821 1.00 89.19 512 GLY A C 1
ATOM 4052 O O . GLY A 1 512 ? 24.645 0.144 -42.677 1.00 89.19 512 GLY A O 1
ATOM 4053 N N . ALA A 1 513 ? 23.842 2.130 -42.003 1.00 87.62 513 ALA A N 1
ATOM 4054 C CA . ALA A 1 513 ? 23.114 1.567 -40.889 1.00 87.62 513 ALA A CA 1
ATOM 4055 C C . ALA A 1 513 ? 22.017 0.601 -41.352 1.00 87.62 513 ALA A C 1
ATOM 4057 O O . ALA A 1 513 ? 21.993 -0.521 -40.875 1.00 87.62 513 ALA A O 1
ATOM 4058 N N . GLU A 1 514 ? 21.173 0.953 -42.326 1.00 87.12 514 GLU A N 1
ATOM 4059 C CA . GLU A 1 514 ? 20.150 0.034 -42.862 1.00 87.12 514 GLU A CA 1
ATOM 4060 C C . GLU A 1 514 ? 20.722 -1.334 -43.271 1.00 87.12 514 GLU A C 1
ATOM 4062 O O . GLU A 1 514 ? 20.101 -2.361 -42.995 1.00 87.12 514 GLU A O 1
ATOM 4067 N N . ILE A 1 515 ? 21.918 -1.360 -43.870 1.00 89.19 515 ILE A N 1
ATOM 4068 C CA . ILE A 1 515 ? 22.613 -2.607 -44.222 1.00 89.19 515 ILE A CA 1
ATOM 4069 C C . ILE A 1 515 ? 23.012 -3.385 -42.962 1.00 89.19 515 ILE A C 1
ATOM 4071 O O . ILE A 1 515 ? 22.742 -4.581 -42.886 1.00 89.19 515 ILE A O 1
ATOM 4075 N N . LEU A 1 516 ? 23.575 -2.730 -41.941 1.00 89.19 516 LEU A N 1
ATOM 4076 C CA . LEU A 1 516 ? 23.910 -3.392 -40.672 1.00 89.19 516 LEU A CA 1
ATOM 4077 C C . LEU A 1 516 ? 22.677 -4.021 -39.988 1.00 89.19 516 LEU A C 1
ATOM 4079 O O . LEU A 1 516 ? 22.790 -5.071 -39.363 1.00 89.19 516 LEU A O 1
ATOM 4083 N N . TYR A 1 517 ? 21.495 -3.410 -40.113 1.00 85.12 517 TYR A N 1
ATOM 4084 C CA . TYR A 1 517 ? 20.243 -3.939 -39.540 1.00 85.12 517 TYR A CA 1
ATOM 4085 C C . TYR A 1 517 ? 19.604 -5.051 -40.372 1.00 85.12 517 TYR A C 1
ATOM 4087 O O . TYR A 1 517 ? 18.704 -5.735 -39.873 1.00 85.12 517 TYR A O 1
ATOM 4095 N N . SER A 1 518 ? 20.027 -5.201 -41.626 1.00 82.62 518 SER A N 1
ATOM 4096 C CA . SER A 1 518 ? 19.431 -6.139 -42.570 1.00 82.62 518 SER A CA 1
ATOM 4097 C C . SER A 1 518 ? 19.594 -7.594 -42.127 1.00 82.62 518 SER A C 1
ATOM 4099 O O . SER A 1 518 ? 20.412 -7.924 -41.262 1.00 82.62 518 SER A O 1
ATOM 4101 N N . GLU A 1 519 ? 18.813 -8.475 -42.755 1.00 80.44 519 GLU A N 1
ATOM 4102 C CA . GLU A 1 519 ? 18.881 -9.923 -42.538 1.00 80.44 519 GLU A CA 1
ATOM 4103 C C . GLU A 1 519 ? 20.279 -10.505 -42.817 1.00 80.44 519 GLU A C 1
ATOM 4105 O O . GLU A 1 519 ? 20.615 -11.555 -42.277 1.00 80.44 519 GLU A O 1
ATOM 4110 N N . GLU A 1 520 ? 21.098 -9.813 -43.614 1.00 80.25 520 GLU A N 1
ATOM 4111 C CA . GLU A 1 520 ? 22.426 -10.261 -44.045 1.00 80.25 520 GLU A CA 1
ATOM 4112 C C . GLU A 1 520 ? 23.526 -10.012 -43.001 1.00 80.25 520 GLU A C 1
ATOM 4114 O O . GLU A 1 520 ? 24.568 -10.663 -43.062 1.00 80.25 520 GLU A O 1
ATOM 4119 N N . VAL A 1 521 ? 23.314 -9.091 -42.048 1.00 85.00 521 VAL A N 1
ATOM 4120 C CA . VAL A 1 521 ? 24.349 -8.687 -41.077 1.00 85.00 521 VAL A CA 1
ATOM 4121 C C . VAL A 1 521 ? 23.944 -9.028 -39.641 1.00 85.00 521 VAL A C 1
ATOM 4123 O O . VAL A 1 521 ? 24.389 -10.046 -39.115 1.00 85.00 521 VAL A O 1
ATOM 4126 N N . TYR A 1 522 ? 23.107 -8.210 -38.989 1.00 87.69 522 TYR A N 1
ATOM 4127 C CA . TYR A 1 522 ? 22.705 -8.440 -37.589 1.00 87.69 522 TYR A CA 1
ATOM 4128 C C . TYR A 1 522 ? 21.231 -8.816 -37.405 1.00 87.69 522 TYR A C 1
ATOM 4130 O O . TYR A 1 522 ? 20.853 -9.282 -36.330 1.00 87.69 522 TYR A O 1
ATOM 4138 N N . ASN A 1 523 ? 20.398 -8.648 -38.436 1.00 88.12 523 ASN A N 1
ATOM 4139 C CA . ASN A 1 523 ? 19.005 -9.096 -38.467 1.00 88.12 523 ASN A CA 1
ATOM 4140 C C . ASN A 1 523 ? 18.156 -8.660 -37.247 1.00 88.12 523 ASN A C 1
ATOM 4142 O O . ASN A 1 523 ? 17.389 -9.432 -36.661 1.00 88.12 523 ASN A O 1
ATOM 4146 N N . CYS A 1 524 ? 18.285 -7.395 -36.842 1.00 88.00 524 CYS A N 1
ATOM 4147 C CA . CYS A 1 524 ? 17.706 -6.880 -35.596 1.00 88.00 524 CYS A CA 1
ATOM 4148 C C . CYS A 1 524 ? 16.168 -6.991 -35.545 1.00 88.00 524 CYS A C 1
ATOM 4150 O O . CYS A 1 524 ? 15.589 -7.251 -34.485 1.00 88.00 524 CYS A O 1
ATOM 4152 N N . PHE A 1 525 ? 15.493 -6.808 -36.686 1.00 87.31 525 PHE A N 1
ATOM 4153 C CA . PHE A 1 525 ? 14.026 -6.798 -36.784 1.00 87.31 525 PHE A CA 1
ATOM 4154 C C . PHE A 1 525 ? 13.387 -8.195 -36.792 1.00 87.31 525 PHE A C 1
ATOM 4156 O O . PHE A 1 525 ? 12.164 -8.309 -36.720 1.00 87.31 525 PHE A O 1
ATOM 4163 N N . THR A 1 526 ? 14.190 -9.267 -36.784 1.00 87.88 526 THR A N 1
ATOM 4164 C CA . THR A 1 526 ? 13.671 -10.614 -36.486 1.00 87.88 526 THR A CA 1
ATOM 4165 C C . THR A 1 526 ? 13.141 -10.708 -35.055 1.00 87.88 526 THR A C 1
ATOM 4167 O O . THR A 1 526 ? 12.193 -11.450 -34.807 1.00 87.88 526 THR A O 1
ATOM 4170 N N . CYS A 1 527 ? 13.697 -9.922 -34.125 1.00 88.50 527 CYS A N 1
ATOM 4171 C CA . CYS A 1 527 ? 13.247 -9.882 -32.733 1.00 88.50 527 CYS A CA 1
ATOM 4172 C C . CYS A 1 527 ? 12.587 -8.550 -32.362 1.00 88.50 527 CYS A C 1
ATOM 4174 O O . CYS A 1 527 ? 11.641 -8.545 -31.580 1.00 88.50 527 CYS A O 1
ATOM 4176 N N . HIS A 1 528 ? 13.073 -7.418 -32.871 1.00 91.00 528 HIS A N 1
ATOM 4177 C CA . HIS A 1 528 ? 12.580 -6.097 -32.478 1.00 91.00 528 HIS A CA 1
ATOM 4178 C C . HIS A 1 528 ? 11.383 -5.630 -33.307 1.00 91.00 528 HIS A C 1
ATOM 4180 O O . HIS A 1 528 ? 11.406 -5.680 -34.533 1.00 91.00 528 HIS A O 1
ATOM 4186 N N . GLN A 1 529 ? 10.356 -5.115 -32.627 1.00 88.38 529 GLN A N 1
ATOM 4187 C CA . GLN A 1 529 ? 9.214 -4.461 -33.272 1.00 88.38 529 GLN A CA 1
ATOM 4188 C C . GLN A 1 529 ? 9.643 -3.159 -33.983 1.00 88.38 529 GLN A C 1
ATOM 4190 O O . GLN A 1 529 ? 10.582 -2.482 -33.552 1.00 88.38 529 GLN A O 1
ATOM 4195 N N . GLN A 1 530 ? 8.934 -2.809 -35.058 1.00 87.25 530 GLN A N 1
ATOM 4196 C CA . GLN A 1 530 ? 9.149 -1.592 -35.843 1.00 87.25 530 GLN A CA 1
ATOM 4197 C C . GLN A 1 530 ? 7.815 -0.856 -36.033 1.00 87.25 530 GLN A C 1
ATOM 4199 O O . GLN A 1 530 ? 7.097 -1.071 -37.014 1.00 87.25 530 GLN A O 1
ATOM 4204 N N . GLY A 1 531 ? 7.448 -0.005 -35.072 1.00 84.06 531 GLY A N 1
ATOM 4205 C CA . GLY A 1 531 ? 6.132 0.636 -35.056 1.00 84.06 531 GLY A CA 1
ATOM 4206 C C . GLY A 1 531 ? 5.014 -0.410 -35.018 1.00 84.06 531 GLY A C 1
ATOM 4207 O O . GLY A 1 531 ? 4.979 -1.260 -34.135 1.00 84.06 531 GLY A O 1
ATOM 4208 N N . GLU A 1 532 ? 4.117 -0.401 -36.001 1.00 83.19 532 GLU A N 1
ATOM 4209 C CA . GLU A 1 532 ? 3.024 -1.385 -36.114 1.00 83.19 532 GLU A CA 1
ATOM 4210 C C . GLU A 1 532 ? 3.486 -2.770 -36.621 1.00 83.19 532 GLU A C 1
ATOM 4212 O O . GLU A 1 532 ? 2.731 -3.744 -36.563 1.00 83.19 532 GLU A O 1
ATOM 4217 N N . ILE A 1 533 ? 4.722 -2.889 -37.122 1.00 85.94 533 ILE A N 1
ATOM 4218 C CA . ILE A 1 533 ? 5.250 -4.136 -37.687 1.00 85.94 533 ILE A CA 1
ATOM 4219 C C . ILE A 1 533 ? 5.819 -5.001 -36.562 1.00 85.94 533 ILE A C 1
ATOM 4221 O O . ILE A 1 533 ? 6.845 -4.679 -35.959 1.00 85.94 533 ILE A O 1
ATOM 4225 N N . LYS A 1 534 ? 5.144 -6.119 -36.288 1.00 85.81 534 LYS A N 1
ATOM 4226 C CA . LYS A 1 534 ? 5.556 -7.093 -35.271 1.00 85.81 534 LYS A CA 1
ATOM 4227 C C . LYS A 1 534 ? 6.601 -8.075 -35.820 1.00 85.81 534 LYS A C 1
ATOM 4229 O O . LYS A 1 534 ? 6.525 -8.425 -37.001 1.00 85.81 534 LYS A O 1
ATOM 4234 N N . PRO A 1 535 ? 7.515 -8.574 -34.970 1.00 87.06 535 PRO A N 1
ATOM 4235 C CA . PRO A 1 535 ? 8.451 -9.622 -35.359 1.00 87.06 535 PRO A CA 1
ATOM 4236 C C . PRO A 1 535 ? 7.727 -10.922 -35.736 1.00 87.06 535 PRO A C 1
ATOM 4238 O O . PRO A 1 535 ? 6.617 -11.198 -35.270 1.00 87.06 535 PRO A O 1
ATOM 4241 N N . LYS A 1 536 ? 8.362 -11.748 -36.572 1.00 82.44 536 LYS A N 1
ATOM 4242 C CA . LYS A 1 536 ? 7.862 -13.093 -36.900 1.00 82.44 536 LYS A CA 1
ATOM 4243 C C . LYS A 1 536 ? 8.270 -14.082 -35.797 1.00 82.44 536 LYS A C 1
ATOM 4245 O O . LYS A 1 536 ? 9.342 -13.956 -35.219 1.00 82.44 536 LYS A O 1
ATOM 4250 N N . GLY A 1 537 ? 7.445 -15.096 -35.535 1.00 78.69 537 GLY A N 1
ATOM 4251 C CA . GLY A 1 537 ? 7.743 -16.155 -34.558 1.00 78.69 537 GLY A CA 1
ATOM 4252 C C . GLY A 1 537 ? 7.103 -15.945 -33.182 1.00 78.69 537 GLY A C 1
ATOM 4253 O O . GLY A 1 537 ? 6.163 -15.164 -33.040 1.00 78.69 537 GLY A O 1
ATOM 4254 N N . ASP A 1 538 ? 7.589 -16.686 -32.185 1.00 79.50 538 ASP A N 1
ATOM 4255 C CA . ASP A 1 538 ? 7.029 -16.729 -30.827 1.00 79.50 538 ASP A CA 1
ATOM 4256 C C . ASP A 1 538 ? 7.152 -15.366 -30.105 1.00 79.50 538 ASP A C 1
ATOM 4258 O O . ASP A 1 538 ? 8.273 -14.859 -29.970 1.00 79.50 538 ASP A O 1
ATOM 4262 N N . PRO A 1 539 ? 6.045 -14.787 -29.587 1.00 78.62 539 PRO A N 1
ATOM 4263 C CA . PRO A 1 539 ? 6.066 -13.587 -28.749 1.00 78.62 539 PRO A CA 1
ATOM 4264 C C . PRO A 1 539 ? 7.026 -13.644 -27.557 1.00 78.62 539 PRO A C 1
ATOM 4266 O O . PRO A 1 539 ? 7.534 -12.608 -27.129 1.00 78.62 539 PRO A O 1
ATOM 4269 N N . ALA A 1 540 ? 7.329 -14.837 -27.037 1.00 75.00 540 ALA A N 1
ATOM 4270 C CA . ALA A 1 540 ? 8.320 -15.022 -25.980 1.00 75.00 540 ALA A CA 1
ATOM 4271 C C . ALA A 1 540 ? 9.733 -14.573 -26.394 1.00 75.00 540 ALA A C 1
ATOM 4273 O O . ALA A 1 540 ? 10.574 -14.333 -25.523 1.00 75.00 540 ALA A O 1
ATOM 4274 N N . SER A 1 541 ? 10.015 -14.489 -27.695 1.00 78.06 541 SER A N 1
ATOM 4275 C CA . SER A 1 541 ? 11.303 -14.077 -28.268 1.00 78.06 541 SER A CA 1
ATOM 4276 C C . SER A 1 541 ? 11.284 -12.652 -28.830 1.00 78.06 541 SER A C 1
ATOM 4278 O O . SER A 1 541 ? 12.310 -12.174 -29.310 1.00 78.06 541 SER A O 1
ATOM 4280 N N . TRP A 1 542 ? 10.148 -11.953 -28.754 1.00 85.44 542 TRP A N 1
ATOM 4281 C CA . TRP A 1 542 ? 10.041 -10.571 -29.215 1.00 85.44 542 TRP A CA 1
ATOM 4282 C C . TRP A 1 542 ? 10.773 -9.598 -28.285 1.00 85.44 542 TRP A C 1
ATOM 4284 O O . TRP A 1 542 ? 10.904 -9.806 -27.073 1.00 85.44 542 TRP A O 1
ATOM 4294 N N . ALA A 1 543 ? 11.222 -8.492 -28.867 1.00 87.69 543 ALA A N 1
ATOM 4295 C CA . ALA A 1 543 ? 11.963 -7.426 -28.220 1.00 87.69 543 ALA A CA 1
ATOM 4296 C C . ALA A 1 543 ? 11.304 -6.053 -28.474 1.00 87.69 543 ALA A C 1
ATOM 4298 O O . ALA A 1 543 ? 10.558 -5.890 -29.445 1.00 87.69 543 ALA A O 1
ATOM 4299 N N . PRO A 1 544 ? 11.511 -5.064 -27.577 1.00 89.38 544 PRO A N 1
ATOM 4300 C CA . PRO A 1 544 ? 10.797 -3.788 -27.629 1.00 89.38 544 PRO A CA 1
ATOM 4301 C C . PRO A 1 544 ? 10.971 -3.031 -28.948 1.00 89.38 544 PRO A C 1
ATOM 4303 O O . PRO A 1 544 ? 12.007 -3.152 -29.602 1.00 89.38 544 PRO A O 1
ATOM 4306 N N . ASP A 1 545 ? 9.986 -2.193 -29.270 1.00 90.19 545 ASP A N 1
ATOM 4307 C CA . ASP A 1 545 ? 9.995 -1.342 -30.459 1.00 90.19 545 ASP A CA 1
ATOM 4308 C C . ASP A 1 545 ? 11.185 -0.370 -30.457 1.00 90.19 545 ASP A C 1
ATOM 4310 O O . ASP A 1 545 ? 11.306 0.493 -29.577 1.00 90.19 545 ASP A O 1
ATOM 4314 N N . LEU A 1 546 ? 12.077 -0.520 -31.442 1.00 90.81 546 LEU A N 1
ATOM 4315 C CA . LEU A 1 546 ? 13.264 0.329 -31.570 1.00 90.81 546 LEU A CA 1
ATOM 4316 C C . LEU A 1 546 ? 12.916 1.747 -32.023 1.00 90.81 546 LEU A C 1
ATOM 4318 O O . LEU A 1 546 ? 13.671 2.671 -31.729 1.00 90.81 546 LEU A O 1
ATOM 4322 N N . THR A 1 547 ? 11.747 1.959 -32.633 1.00 87.88 547 THR A N 1
ATOM 4323 C CA . THR A 1 547 ? 11.252 3.306 -32.955 1.00 87.88 547 THR A CA 1
ATOM 4324 C C . THR A 1 547 ? 10.872 4.099 -31.706 1.00 87.88 547 THR A C 1
ATOM 4326 O O . THR A 1 547 ? 10.532 5.264 -31.803 1.00 87.88 547 THR A O 1
ATOM 4329 N N . LEU A 1 548 ? 10.937 3.525 -30.503 1.00 89.50 548 LEU A N 1
ATOM 4330 C CA . LEU A 1 548 ? 10.787 4.281 -29.256 1.00 89.50 548 LEU A CA 1
ATOM 4331 C C . LEU A 1 548 ? 12.135 4.693 -28.655 1.00 89.50 548 LEU A C 1
ATOM 4333 O O . LEU A 1 548 ? 12.173 5.410 -27.655 1.00 89.50 548 LEU A O 1
ATOM 4337 N N . ALA A 1 549 ? 13.255 4.238 -29.220 1.00 91.44 549 ALA A N 1
ATOM 4338 C CA . ALA A 1 549 ? 14.560 4.394 -28.599 1.00 91.44 549 ALA A CA 1
ATOM 4339 C C . ALA A 1 549 ? 15.002 5.856 -28.486 1.00 91.44 549 ALA A C 1
ATOM 4341 O O . ALA A 1 549 ? 15.561 6.216 -27.453 1.00 91.44 549 ALA A O 1
ATOM 4342 N N . ARG A 1 550 ? 14.697 6.715 -29.472 1.00 90.50 550 ARG A N 1
ATOM 4343 C CA . ARG A 1 550 ? 15.064 8.142 -29.421 1.00 90.50 550 ARG A CA 1
ATOM 4344 C C . ARG A 1 550 ? 14.479 8.870 -28.230 1.00 90.50 550 ARG A C 1
ATOM 4346 O O . ARG A 1 550 ? 15.153 9.715 -27.664 1.00 90.50 550 ARG A O 1
ATOM 4353 N N . SER A 1 551 ? 13.211 8.625 -27.913 1.00 89.81 551 SER A N 1
ATOM 4354 C CA . SER A 1 551 ? 12.553 9.302 -26.796 1.00 89.81 551 SER A CA 1
ATOM 4355 C C . SER A 1 551 ? 12.898 8.627 -25.476 1.00 89.81 551 SER A C 1
ATOM 4357 O O . SER A 1 551 ? 13.003 9.291 -24.453 1.00 89.81 551 SER A O 1
ATOM 4359 N N . ARG A 1 552 ? 13.097 7.306 -25.492 1.00 92.00 552 ARG A N 1
ATOM 4360 C CA . ARG A 1 552 ? 13.217 6.501 -24.281 1.00 92.00 552 ARG A CA 1
ATOM 4361 C C . ARG A 1 552 ? 14.641 6.294 -23.793 1.00 92.00 552 ARG A C 1
ATOM 4363 O O . ARG A 1 552 ? 14.852 6.364 -22.590 1.00 92.00 552 ARG A O 1
ATOM 4370 N N . LEU A 1 553 ? 15.582 5.944 -24.662 1.00 93.69 553 LEU A N 1
ATOM 4371 C CA . LEU A 1 553 ? 16.889 5.400 -24.283 1.00 93.69 553 LEU A CA 1
ATOM 4372 C C . LEU A 1 553 ? 17.996 6.447 -24.411 1.00 93.69 553 LEU A C 1
ATOM 4374 O O . LEU A 1 553 ? 17.958 7.314 -25.282 1.00 93.69 553 LEU A O 1
ATOM 4378 N N . LYS A 1 554 ? 19.007 6.355 -23.545 1.00 92.50 554 LYS A N 1
ATOM 4379 C CA . LYS A 1 554 ? 20.232 7.157 -23.653 1.00 92.50 554 LYS A CA 1
ATOM 4380 C C . LYS A 1 554 ? 21.220 6.493 -24.627 1.00 92.50 554 LYS A C 1
ATOM 4382 O O . LYS A 1 554 ? 21.431 5.286 -24.504 1.00 92.50 554 LYS A O 1
ATOM 4387 N N . PRO A 1 555 ? 21.882 7.244 -25.533 1.00 92.44 555 PRO A N 1
ATOM 4388 C CA . PRO A 1 555 ? 22.843 6.685 -26.492 1.00 92.44 555 PRO A CA 1
ATOM 4389 C C . PRO A 1 555 ? 23.941 5.851 -25.838 1.00 92.44 555 PRO A C 1
ATOM 4391 O O . PRO A 1 555 ? 24.214 4.740 -26.272 1.00 92.44 555 PRO A O 1
ATOM 4394 N N . GLU A 1 556 ? 24.526 6.352 -24.750 1.00 92.06 556 GLU A N 1
ATOM 4395 C CA . GLU A 1 556 ? 25.614 5.661 -24.050 1.00 92.06 556 GLU A CA 1
ATOM 4396 C C . GLU A 1 556 ? 25.166 4.323 -23.449 1.00 92.06 556 GLU A C 1
ATOM 4398 O O . GLU A 1 556 ? 25.936 3.365 -23.410 1.00 92.06 556 GLU A O 1
ATOM 4403 N N . TRP A 1 557 ? 23.897 4.215 -23.043 1.00 94.00 557 TRP A N 1
ATOM 4404 C CA . TRP A 1 557 ? 23.343 2.932 -22.626 1.00 94.00 557 TRP A CA 1
ATOM 4405 C C . TRP A 1 557 ? 23.127 1.989 -23.808 1.00 94.00 557 TRP A C 1
ATOM 4407 O O . TRP A 1 557 ? 23.416 0.806 -23.676 1.00 94.00 557 TRP A O 1
ATOM 4417 N N . VAL A 1 558 ? 22.660 2.488 -24.960 1.00 94.56 558 VAL A N 1
ATOM 4418 C CA . VAL A 1 558 ? 22.498 1.669 -26.176 1.00 94.56 558 VAL A CA 1
ATOM 4419 C C . VAL A 1 558 ? 23.844 1.100 -26.625 1.00 94.56 558 VAL A C 1
ATOM 4421 O O . VAL A 1 558 ? 23.921 -0.097 -26.882 1.00 94.56 558 VAL A O 1
ATOM 4424 N N . LYS A 1 559 ? 24.914 1.908 -26.625 1.00 93.88 559 LYS A N 1
ATOM 4425 C CA . LYS A 1 559 ? 26.278 1.438 -26.922 1.00 93.88 559 LYS A CA 1
ATOM 4426 C C . LYS A 1 559 ? 26.697 0.308 -25.984 1.00 93.88 559 LYS A C 1
ATOM 4428 O O . LYS A 1 559 ? 27.086 -0.762 -26.439 1.00 93.88 559 LYS A O 1
ATOM 4433 N N . ALA A 1 560 ? 26.558 0.522 -24.673 1.00 93.00 560 ALA A N 1
ATOM 4434 C CA . ALA A 1 560 ? 26.913 -0.482 -23.673 1.00 93.00 560 ALA A CA 1
ATOM 4435 C C . ALA A 1 560 ? 26.057 -1.759 -23.786 1.00 93.00 560 ALA A C 1
ATOM 4437 O O . ALA A 1 560 ? 26.563 -2.859 -23.575 1.00 93.00 560 ALA A O 1
ATOM 4438 N N . TRP A 1 561 ? 24.772 -1.618 -24.132 1.00 93.50 561 TRP A N 1
ATOM 4439 C CA . TRP A 1 561 ? 23.845 -2.728 -24.360 1.00 93.50 561 TRP A CA 1
ATOM 4440 C C . TRP A 1 561 ? 24.187 -3.549 -25.596 1.00 93.50 561 TRP A C 1
ATOM 4442 O O . TRP A 1 561 ? 24.097 -4.770 -25.540 1.00 93.50 561 TRP A O 1
ATOM 4452 N N . LEU A 1 562 ? 24.584 -2.902 -26.692 1.00 93.12 562 LEU A N 1
ATOM 4453 C CA . LEU A 1 562 ? 25.052 -3.601 -27.885 1.00 93.12 562 LEU A CA 1
ATOM 4454 C C . LEU A 1 562 ? 26.366 -4.332 -27.609 1.00 93.12 562 LEU A C 1
ATOM 4456 O O . LEU A 1 562 ? 26.499 -5.473 -28.035 1.00 93.12 562 LEU A O 1
ATOM 4460 N N . TRP A 1 563 ? 27.284 -3.711 -26.858 1.00 92.69 563 TRP A N 1
ATOM 4461 C CA . TRP A 1 563 ? 28.582 -4.299 -26.527 1.00 92.69 563 TRP A CA 1
ATOM 4462 C C . TRP A 1 563 ? 28.455 -5.623 -25.763 1.00 92.69 563 TRP A C 1
ATOM 4464 O O . TRP A 1 563 ? 28.989 -6.638 -26.192 1.00 92.69 563 TRP A O 1
ATOM 4474 N N . ASP A 1 564 ? 27.750 -5.625 -24.627 1.00 90.88 564 ASP A N 1
ATOM 4475 C CA . ASP A 1 564 ? 27.554 -6.835 -23.821 1.00 90.88 564 ASP A CA 1
ATOM 4476 C C . ASP A 1 564 ? 26.210 -6.786 -23.070 1.00 90.88 564 ASP A C 1
ATOM 4478 O O . ASP A 1 564 ? 26.127 -6.328 -21.918 1.00 90.88 564 ASP A O 1
ATOM 4482 N N . PRO A 1 565 ? 25.124 -7.265 -23.703 1.00 90.38 565 PRO A N 1
ATOM 4483 C CA . PRO A 1 565 ? 23.800 -7.231 -23.097 1.00 90.38 565 PRO A CA 1
ATOM 4484 C C . PRO A 1 565 ? 23.690 -8.177 -21.892 1.00 90.38 565 PRO A C 1
ATOM 4486 O O . PRO A 1 565 ? 22.948 -7.880 -20.951 1.00 90.38 565 PRO A O 1
ATOM 4489 N N . GLN A 1 566 ? 24.445 -9.284 -21.870 1.00 87.50 566 GLN A N 1
ATOM 4490 C CA . GLN A 1 566 ? 24.422 -10.255 -20.770 1.00 87.50 566 GLN A CA 1
ATOM 4491 C C . GLN A 1 566 ? 25.038 -9.682 -19.492 1.00 87.50 566 GLN A C 1
ATOM 4493 O O . GLN A 1 566 ? 24.564 -9.979 -18.394 1.00 87.50 566 GLN A O 1
ATOM 4498 N N . LYS A 1 567 ? 26.041 -8.807 -19.612 1.00 87.19 567 LYS A N 1
ATOM 4499 C CA . LYS A 1 567 ? 26.620 -8.085 -18.471 1.00 87.19 567 LYS A CA 1
ATOM 4500 C C . LYS A 1 567 ? 25.660 -7.074 -17.848 1.00 87.19 567 LYS A C 1
ATOM 4502 O O . LYS A 1 567 ? 25.704 -6.871 -16.635 1.00 87.19 567 LYS A O 1
ATOM 4507 N N . ILE A 1 568 ? 24.798 -6.439 -18.645 1.00 85.62 568 ILE A N 1
ATOM 4508 C CA . ILE A 1 568 ? 23.809 -5.469 -18.143 1.00 85.62 568 ILE A CA 1
ATOM 4509 C C . ILE A 1 568 ? 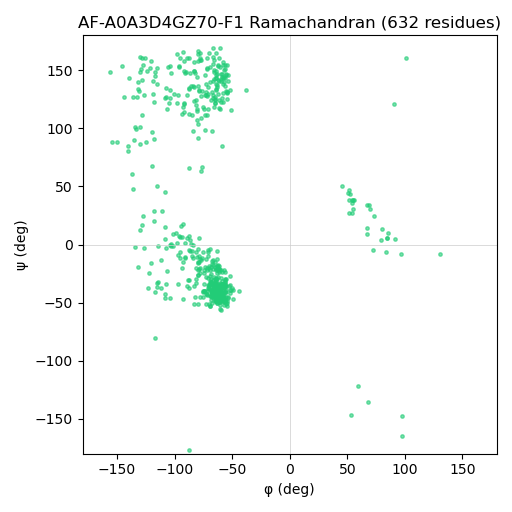22.572 -6.178 -17.591 1.00 85.62 568 ILE A C 1
ATOM 4511 O O . ILE A 1 568 ? 22.085 -5.824 -16.518 1.00 85.62 568 ILE A O 1
ATOM 4515 N N . GLN A 1 569 ? 22.057 -7.174 -18.310 1.00 81.81 569 GLN A N 1
ATOM 4516 C CA . GLN A 1 569 ? 20.896 -7.951 -17.893 1.00 81.81 569 GLN A CA 1
ATOM 4517 C C . GLN A 1 569 ? 21.156 -9.446 -18.120 1.00 81.81 569 GLN A C 1
ATOM 4519 O O . GLN A 1 569 ? 20.805 -9.977 -19.177 1.00 81.81 569 GLN A O 1
ATOM 4524 N N . PRO A 1 570 ? 21.711 -10.145 -17.116 1.00 80.38 570 PRO A N 1
ATOM 4525 C CA . PRO A 1 570 ? 21.946 -11.581 -17.201 1.00 80.38 570 PRO A CA 1
ATOM 4526 C C . PRO A 1 570 ? 20.669 -12.353 -17.548 1.00 80.38 570 PRO A C 1
ATOM 4528 O O . PRO A 1 570 ? 19.618 -12.140 -16.936 1.00 80.38 570 PRO A O 1
ATOM 4531 N N . GLY A 1 571 ? 20.759 -13.250 -18.533 1.00 76.81 571 GLY A N 1
ATOM 4532 C CA . GLY A 1 571 ? 19.620 -14.044 -19.004 1.00 76.81 571 GLY A CA 1
ATOM 4533 C C . GLY A 1 571 ? 18.689 -13.299 -19.964 1.00 76.81 571 GLY A C 1
ATOM 4534 O O . GLY A 1 571 ? 17.575 -13.756 -20.218 1.00 76.81 571 GLY A O 1
ATOM 4535 N N . THR A 1 572 ? 19.108 -12.145 -20.492 1.00 81.38 572 THR A N 1
ATOM 4536 C CA . THR A 1 572 ? 18.411 -11.493 -21.607 1.00 81.38 572 THR A CA 1
ATOM 4537 C C . THR A 1 572 ? 18.461 -12.355 -22.871 1.00 81.38 572 THR A C 1
ATOM 4539 O O . THR A 1 572 ? 19.430 -13.076 -23.100 1.00 81.38 572 THR A O 1
ATOM 4542 N N . LYS A 1 573 ? 17.428 -12.260 -23.717 1.00 82.06 573 LYS A N 1
ATOM 4543 C CA . LYS A 1 573 ? 17.389 -12.921 -25.035 1.00 82.06 573 LYS A CA 1
ATOM 4544 C C . LYS A 1 573 ? 18.149 -12.148 -26.121 1.00 82.06 573 LYS A C 1
ATOM 4546 O O . LYS A 1 573 ? 18.278 -12.647 -27.232 1.00 82.06 573 LYS A O 1
ATOM 4551 N N . MET A 1 574 ? 18.640 -10.943 -25.815 1.00 87.25 574 MET A N 1
ATOM 4552 C CA . MET A 1 574 ? 19.490 -10.180 -26.732 1.00 87.25 574 MET A CA 1
ATOM 4553 C C . MET A 1 574 ? 20.822 -10.926 -26.949 1.00 87.25 574 MET A C 1
ATOM 4555 O O . MET A 1 574 ? 21.519 -11.178 -25.958 1.00 87.25 574 MET A O 1
ATOM 4559 N N . PRO A 1 575 ? 21.183 -11.273 -28.199 1.00 86.44 575 PRO A N 1
ATOM 4560 C CA . PRO A 1 575 ? 22.456 -11.918 -28.500 1.00 86.44 575 PRO A CA 1
ATOM 4561 C C . PRO A 1 575 ? 23.647 -11.003 -28.210 1.00 86.44 575 PRO A C 1
ATOM 4563 O O . PRO A 1 575 ? 23.568 -9.787 -28.386 1.00 86.44 575 PRO A O 1
ATOM 4566 N N . THR A 1 576 ? 24.772 -11.599 -27.824 1.00 88.19 576 THR A N 1
ATOM 4567 C CA . THR A 1 576 ? 26.065 -10.909 -27.801 1.00 88.19 576 THR A CA 1
ATOM 4568 C C . THR A 1 576 ? 26.659 -10.971 -29.206 1.00 88.19 576 THR A C 1
ATOM 4570 O O . THR A 1 576 ? 27.214 -11.993 -29.599 1.00 88.19 576 THR A O 1
ATOM 4573 N N . PHE A 1 577 ? 26.486 -9.898 -29.983 1.00 82.94 577 PHE A N 1
ATOM 4574 C CA . PHE A 1 577 ? 26.994 -9.806 -31.360 1.00 82.94 577 PHE A CA 1
ATOM 4575 C C . PHE A 1 577 ? 28.495 -9.517 -31.430 1.00 82.94 577 PHE A C 1
ATOM 4577 O O . PHE A 1 577 ? 29.139 -9.842 -32.424 1.00 82.94 577 PHE A O 1
ATOM 4584 N N . PHE A 1 578 ? 29.041 -8.906 -30.380 1.00 85.56 578 PHE A N 1
ATOM 4585 C CA . PHE A 1 578 ? 30.415 -8.435 -30.335 1.00 85.56 578 PHE A CA 1
ATOM 4586 C C . PHE A 1 578 ? 31.172 -9.166 -29.226 1.00 85.56 578 PHE A C 1
ATOM 4588 O O . PHE A 1 578 ? 30.747 -9.160 -28.074 1.00 85.56 578 PHE A O 1
ATOM 4595 N N . GLY A 1 579 ? 32.270 -9.832 -29.587 1.00 71.75 579 GLY A N 1
ATOM 4596 C CA . GLY A 1 579 ? 33.139 -10.555 -28.649 1.00 71.75 579 GLY A CA 1
ATOM 4597 C C . GLY A 1 579 ? 34.583 -10.052 -28.621 1.00 71.75 579 GLY A C 1
ATOM 4598 O O . GLY A 1 579 ? 35.289 -10.328 -27.656 1.00 71.75 579 GLY A O 1
ATOM 4599 N N . ASP A 1 580 ? 34.984 -9.280 -29.636 1.00 78.69 580 ASP A N 1
ATOM 4600 C CA . ASP A 1 580 ? 36.357 -8.834 -29.869 1.00 78.69 580 ASP A CA 1
ATOM 4601 C C . ASP A 1 580 ? 36.421 -7.315 -30.098 1.00 78.69 580 ASP A C 1
ATOM 4603 O O . ASP A 1 580 ? 35.433 -6.664 -30.452 1.00 78.69 580 ASP A O 1
ATOM 4607 N N . GLU A 1 581 ? 37.616 -6.741 -29.936 1.00 88.31 581 GLU A N 1
ATOM 4608 C CA . GLU A 1 581 ? 37.873 -5.312 -30.178 1.00 88.31 581 GLU A CA 1
ATOM 4609 C C . GLU A 1 581 ? 37.734 -4.918 -31.658 1.00 88.31 581 GLU A C 1
ATOM 4611 O O . GLU A 1 581 ? 37.563 -3.736 -31.961 1.00 88.31 581 GLU A O 1
ATOM 4616 N N . MET A 1 582 ? 37.761 -5.896 -32.572 1.00 90.31 582 MET A N 1
ATOM 4617 C CA . MET A 1 582 ? 37.616 -5.697 -34.014 1.00 90.31 582 MET A CA 1
ATOM 4618 C C . MET A 1 582 ? 36.383 -6.427 -34.555 1.00 90.31 582 MET A C 1
ATOM 4620 O O . MET A 1 582 ? 36.097 -7.562 -34.183 1.00 90.31 582 MET A O 1
ATOM 4624 N N . THR A 1 583 ? 35.685 -5.784 -35.487 1.00 90.06 583 THR A N 1
ATOM 4625 C CA . THR A 1 583 ? 34.553 -6.340 -36.232 1.00 90.06 583 THR A CA 1
ATOM 4626 C C . THR A 1 583 ? 34.916 -6.450 -37.711 1.00 90.06 583 THR A C 1
ATOM 4628 O O . THR A 1 583 ? 35.507 -5.532 -38.287 1.00 90.06 583 THR A O 1
ATOM 4631 N N . TYR A 1 584 ? 34.533 -7.567 -38.328 1.00 90.25 584 TYR A N 1
ATOM 4632 C CA . TYR A 1 584 ? 34.773 -7.868 -39.738 1.00 90.25 584 TYR A CA 1
ATOM 4633 C C . TYR A 1 584 ? 33.474 -7.696 -40.526 1.00 90.25 584 TYR A C 1
ATOM 4635 O O . TYR A 1 584 ? 32.468 -8.332 -40.214 1.00 90.25 584 TYR A O 1
ATOM 4643 N N . LEU A 1 585 ? 33.492 -6.827 -41.532 1.00 89.69 585 LEU A N 1
ATOM 4644 C CA . LEU A 1 585 ? 32.351 -6.509 -42.388 1.00 89.69 585 LEU A CA 1
ATOM 4645 C C . LEU A 1 585 ? 32.717 -6.712 -43.868 1.00 89.69 585 LEU A C 1
ATOM 4647 O O . LEU A 1 585 ? 33.902 -6.687 -44.200 1.00 89.69 585 LEU A O 1
ATOM 4651 N N . PRO A 1 586 ? 31.733 -6.863 -44.772 1.00 89.50 586 PRO A N 1
ATOM 4652 C CA . PRO A 1 586 ? 31.984 -6.827 -46.214 1.00 89.50 586 PRO A CA 1
ATOM 4653 C C . PRO A 1 586 ? 32.685 -5.524 -46.641 1.00 89.50 586 PRO A C 1
ATOM 4655 O O . PRO A 1 586 ? 32.402 -4.458 -46.080 1.00 89.50 586 PRO A O 1
ATOM 4658 N N . GLU A 1 587 ? 33.601 -5.584 -47.617 1.00 90.62 587 GLU A N 1
ATOM 4659 C CA . GLU A 1 587 ? 34.393 -4.422 -48.059 1.00 90.62 587 GLU A CA 1
ATOM 4660 C C . GLU A 1 587 ? 33.543 -3.217 -48.490 1.00 90.62 587 GLU A C 1
ATOM 4662 O O . GLU A 1 587 ? 33.933 -2.063 -48.285 1.00 90.62 587 GLU A O 1
ATOM 4667 N N . GLU A 1 588 ? 32.339 -3.464 -49.008 1.00 89.19 588 GLU A N 1
ATOM 4668 C CA . GLU A 1 588 ? 31.405 -2.443 -49.472 1.00 89.19 588 GLU A CA 1
ATOM 4669 C C . GLU A 1 588 ? 30.952 -1.517 -48.340 1.00 89.19 588 GLU A C 1
ATOM 4671 O O . GLU A 1 588 ? 30.564 -0.375 -48.602 1.00 89.19 588 GLU A O 1
ATOM 4676 N N . MET A 1 589 ? 31.045 -1.955 -47.080 1.00 90.50 589 MET A N 1
ATOM 4677 C CA . MET A 1 589 ? 30.723 -1.134 -45.910 1.00 90.50 589 MET A CA 1
ATOM 4678 C C . MET A 1 589 ? 31.672 0.056 -45.738 1.00 90.50 589 MET A C 1
ATOM 4680 O O . MET A 1 589 ? 31.299 1.054 -45.110 1.00 90.50 589 MET A O 1
ATOM 4684 N N . ALA A 1 590 ? 32.857 0.018 -46.358 1.00 88.56 590 ALA A N 1
ATOM 4685 C CA . ALA A 1 590 ? 33.843 1.095 -46.280 1.00 88.56 590 ALA A CA 1
ATOM 4686 C C . ALA A 1 590 ? 33.313 2.400 -46.882 1.00 88.56 590 ALA A C 1
ATOM 4688 O O . ALA A 1 590 ? 33.671 3.500 -46.455 1.00 88.56 590 ALA A O 1
ATOM 4689 N N . GLN A 1 591 ? 32.396 2.291 -47.847 1.00 88.75 591 GLN A N 1
ATOM 4690 C CA . GLN A 1 591 ? 31.780 3.449 -48.475 1.00 88.75 591 GLN A CA 1
ATOM 4691 C C . GLN A 1 591 ? 30.681 4.083 -47.621 1.00 88.75 591 GLN A C 1
ATOM 4693 O O . GLN A 1 591 ? 30.233 5.166 -47.990 1.00 88.75 591 GLN A O 1
ATOM 4698 N N . TYR A 1 592 ? 30.242 3.459 -46.522 1.00 88.75 592 TYR A N 1
ATOM 4699 C CA . TYR A 1 592 ? 29.127 3.942 -45.701 1.00 88.75 592 TYR A CA 1
ATOM 4700 C C . TYR A 1 592 ? 29.531 4.344 -44.281 1.00 88.75 592 TYR A C 1
ATOM 4702 O O . TYR A 1 592 ? 28.963 5.293 -43.741 1.00 88.75 592 TYR A O 1
ATOM 4710 N N . LEU A 1 593 ? 30.525 3.674 -43.697 1.00 86.94 593 LEU A N 1
ATOM 4711 C CA . LEU A 1 593 ? 30.961 3.915 -42.321 1.00 86.94 593 LEU A CA 1
ATOM 4712 C C . LEU A 1 593 ? 32.027 5.017 -42.218 1.00 86.94 593 LEU A C 1
ATOM 4714 O O . LEU A 1 593 ? 32.699 5.371 -43.191 1.00 86.94 593 LEU A O 1
ATOM 4718 N N . LYS A 1 594 ? 32.174 5.575 -41.012 1.00 84.50 594 LYS A N 1
ATOM 4719 C CA . LYS A 1 594 ? 33.262 6.498 -40.666 1.00 84.50 594 LYS A CA 1
ATOM 4720 C C . LYS A 1 594 ? 34.524 5.692 -40.379 1.00 84.50 594 LYS A C 1
ATOM 4722 O O . LYS A 1 594 ? 34.636 5.072 -39.330 1.00 84.50 594 LYS A O 1
ATOM 4727 N N . LEU A 1 595 ? 35.454 5.690 -41.327 1.00 85.81 595 LEU A N 1
ATOM 4728 C CA . LEU A 1 595 ? 36.698 4.933 -41.220 1.00 85.81 595 LEU A CA 1
ATOM 4729 C C . LEU A 1 595 ? 37.715 5.667 -40.328 1.00 85.81 595 LEU A C 1
ATOM 4731 O O . LEU A 1 595 ? 37.934 6.864 -40.536 1.00 85.81 595 LEU A O 1
ATOM 4735 N N . PRO A 1 596 ? 38.361 4.975 -39.371 1.00 87.62 596 PRO A N 1
ATOM 4736 C CA . PRO A 1 596 ? 39.563 5.473 -38.713 1.00 87.62 596 PRO A CA 1
ATOM 4737 C C . PRO A 1 596 ? 40.678 5.763 -39.721 1.00 87.62 596 PRO A C 1
ATOM 4739 O O . PRO A 1 596 ? 40.717 5.196 -40.816 1.00 87.62 596 PRO A O 1
ATOM 4742 N N . GLU A 1 597 ? 41.615 6.628 -39.343 1.00 85.31 597 GLU A N 1
ATOM 4743 C CA . GLU A 1 597 ? 42.747 6.971 -40.202 1.00 85.31 597 GLU A CA 1
ATOM 4744 C C . GLU A 1 597 ? 43.567 5.719 -40.562 1.00 85.31 597 GLU A C 1
ATOM 4746 O O . GLU A 1 597 ? 43.968 4.947 -39.692 1.00 85.31 597 GLU A O 1
ATOM 4751 N N . GLY A 1 598 ? 43.779 5.497 -41.863 1.00 81.50 598 GLY A N 1
ATOM 4752 C CA . GLY A 1 598 ? 44.505 4.336 -42.389 1.00 81.50 598 GLY A CA 1
ATOM 4753 C C . GLY A 1 598 ? 43.681 3.052 -42.561 1.00 81.50 598 GLY A C 1
ATOM 4754 O O . GLY A 1 598 ? 44.191 2.107 -43.161 1.00 81.50 598 GLY A O 1
ATOM 4755 N N . ALA A 1 599 ? 42.421 3.007 -42.111 1.00 85.19 599 ALA A N 1
ATOM 4756 C CA . ALA A 1 599 ? 41.560 1.841 -42.305 1.00 85.19 599 ALA A CA 1
ATOM 4757 C C . ALA A 1 599 ? 41.118 1.709 -43.773 1.00 85.19 599 ALA A C 1
ATOM 4759 O O . ALA A 1 599 ? 40.575 2.644 -44.366 1.00 85.19 599 ALA A O 1
ATOM 4760 N N . LYS A 1 600 ? 41.331 0.527 -44.354 1.00 86.94 600 LYS A N 1
ATOM 4761 C CA . LYS A 1 600 ? 40.932 0.159 -45.718 1.00 86.94 600 LYS A CA 1
ATOM 4762 C C . LYS A 1 600 ? 40.552 -1.327 -45.760 1.00 86.94 600 LYS A C 1
ATOM 4764 O O . LYS A 1 600 ? 41.064 -2.080 -44.933 1.00 86.94 600 LYS A O 1
ATOM 4769 N N . PRO A 1 601 ? 39.682 -1.755 -46.688 1.00 88.94 601 PRO A N 1
ATOM 4770 C CA . PRO A 1 601 ? 39.439 -3.174 -46.903 1.00 88.94 601 PRO A CA 1
ATOM 4771 C C . PRO A 1 601 ? 40.704 -3.905 -47.358 1.00 88.94 601 PRO A C 1
ATOM 4773 O O . PRO A 1 601 ? 41.475 -3.374 -48.163 1.00 88.94 601 PRO A O 1
ATOM 4776 N N . GLU A 1 602 ? 40.892 -5.124 -46.864 1.00 88.06 602 GLU A N 1
ATOM 4777 C CA . GLU A 1 602 ? 41.941 -6.053 -47.288 1.00 88.06 602 GLU A CA 1
ATOM 4778 C C . GLU A 1 602 ? 41.296 -7.422 -47.536 1.00 88.06 602 GLU A C 1
ATOM 4780 O O . GLU A 1 602 ? 40.449 -7.864 -46.762 1.00 88.06 602 GLU A O 1
ATOM 4785 N N . ASP A 1 603 ? 41.636 -8.063 -48.658 1.00 88.00 603 ASP A N 1
ATOM 4786 C CA . ASP A 1 603 ? 41.109 -9.378 -49.061 1.00 88.00 603 ASP A CA 1
ATOM 4787 C C . ASP A 1 603 ? 39.567 -9.499 -49.037 1.00 88.00 603 ASP A C 1
ATOM 4789 O O . ASP A 1 603 ? 39.009 -10.535 -48.677 1.00 88.00 603 ASP A O 1
ATOM 4793 N N . GLY A 1 604 ? 38.860 -8.432 -49.433 1.00 88.44 604 GLY A N 1
ATOM 4794 C CA . GLY A 1 604 ? 37.391 -8.393 -49.475 1.00 88.44 604 GLY A CA 1
ATOM 4795 C C . GLY A 1 604 ? 36.717 -8.151 -48.120 1.00 88.44 604 GLY A C 1
ATOM 4796 O O . GLY A 1 604 ? 35.489 -8.163 -48.033 1.00 88.44 604 GLY A O 1
ATOM 4797 N N . ILE A 1 605 ? 37.498 -7.918 -47.061 1.00 89.50 605 ILE A N 1
ATOM 4798 C CA . ILE A 1 605 ? 37.005 -7.725 -45.698 1.00 89.50 605 ILE A CA 1
ATOM 4799 C C . ILE A 1 605 ? 37.402 -6.336 -45.203 1.00 89.50 605 ILE A C 1
ATOM 4801 O O . ILE A 1 605 ? 38.562 -5.929 -45.243 1.00 89.50 605 ILE A O 1
ATOM 4805 N N . LEU A 1 606 ? 36.426 -5.602 -44.679 1.00 91.25 606 LEU A N 1
ATOM 4806 C CA . LEU A 1 606 ? 36.654 -4.386 -43.920 1.00 91.25 606 LEU A CA 1
ATOM 4807 C C . LEU A 1 606 ? 36.763 -4.725 -42.432 1.00 91.25 606 LEU A C 1
ATOM 4809 O O . LEU A 1 606 ? 35.783 -5.109 -41.795 1.00 91.25 606 LEU A O 1
ATOM 4813 N N . MET A 1 607 ? 37.950 -4.524 -41.868 1.00 91.25 607 MET A N 1
ATOM 4814 C CA . MET A 1 607 ? 38.197 -4.680 -40.439 1.00 91.25 607 MET A CA 1
ATOM 4815 C C . MET A 1 607 ? 38.135 -3.311 -39.747 1.00 91.25 607 MET A C 1
ATOM 4817 O O . MET A 1 607 ? 38.885 -2.397 -40.095 1.00 91.25 607 MET A O 1
ATOM 4821 N N . LEU A 1 608 ? 37.244 -3.157 -38.765 1.00 91.12 608 LEU A N 1
ATOM 4822 C CA . LEU A 1 608 ? 37.060 -1.912 -38.009 1.00 91.12 608 LEU A CA 1
ATOM 4823 C C . LEU A 1 608 ? 37.096 -2.155 -36.503 1.00 91.12 608 LEU A C 1
ATOM 4825 O O . LEU A 1 608 ? 36.658 -3.217 -36.065 1.00 91.12 608 LEU A O 1
ATOM 4829 N N . PRO A 1 609 ? 37.533 -1.169 -35.697 1.00 92.56 609 PRO A N 1
ATOM 4830 C CA . PRO A 1 609 ? 37.277 -1.196 -34.266 1.00 92.56 609 PRO A CA 1
ATOM 4831 C C . PRO A 1 609 ? 35.776 -1.345 -34.014 1.00 92.56 609 PRO A C 1
ATOM 4833 O O . PRO A 1 609 ? 34.966 -0.618 -34.597 1.00 92.56 609 PRO A O 1
ATOM 4836 N N . THR A 1 610 ? 35.406 -2.273 -33.141 1.00 92.00 610 THR A N 1
ATOM 4837 C CA . THR A 1 610 ? 34.011 -2.610 -32.835 1.00 92.00 610 THR A CA 1
ATOM 4838 C C . THR A 1 610 ? 33.201 -1.389 -32.379 1.00 92.00 610 THR A C 1
ATOM 4840 O O . THR A 1 610 ? 32.034 -1.246 -32.749 1.00 92.00 610 THR A O 1
ATOM 4843 N N . ASP A 1 611 ? 33.836 -0.446 -31.677 1.00 91.38 611 ASP A N 1
ATOM 4844 C CA . ASP A 1 611 ? 33.218 0.819 -31.260 1.00 91.38 611 ASP A CA 1
ATOM 4845 C C . ASP A 1 611 ? 32.661 1.638 -32.433 1.00 91.38 611 ASP A C 1
ATOM 4847 O O . ASP A 1 611 ? 31.606 2.255 -32.300 1.00 91.38 611 ASP A O 1
ATOM 4851 N N . VAL A 1 612 ? 33.313 1.609 -33.601 1.00 91.06 612 VAL A N 1
ATOM 4852 C CA . VAL A 1 612 ? 32.851 2.327 -34.803 1.00 91.06 612 VAL A CA 1
ATOM 4853 C C . VAL A 1 612 ? 31.541 1.729 -35.317 1.00 91.06 612 VAL A C 1
ATOM 4855 O O . VAL A 1 612 ? 30.622 2.457 -35.702 1.00 91.06 612 VAL A O 1
ATOM 4858 N N . VAL A 1 613 ? 31.437 0.398 -35.311 1.00 92.06 613 VAL A N 1
ATOM 4859 C CA . VAL A 1 613 ? 30.233 -0.317 -35.758 1.00 92.06 613 VAL A CA 1
ATOM 4860 C C . VAL A 1 613 ? 29.090 -0.094 -34.768 1.00 92.06 613 VAL A C 1
ATOM 4862 O O . VAL A 1 613 ? 27.973 0.232 -35.173 1.00 92.06 613 VAL A O 1
ATOM 4865 N N . ILE A 1 614 ? 29.371 -0.189 -33.467 1.00 93.25 614 ILE A N 1
ATOM 4866 C CA . ILE A 1 614 ? 28.391 0.072 -32.406 1.00 93.25 614 ILE A CA 1
ATOM 4867 C C . ILE A 1 614 ? 27.927 1.529 -32.410 1.00 93.25 614 ILE A C 1
ATOM 4869 O O . ILE A 1 614 ? 26.741 1.785 -32.179 1.00 93.25 614 ILE A O 1
ATOM 4873 N N . GLU A 1 615 ? 28.809 2.490 -32.695 1.00 92.31 615 GLU A N 1
ATOM 4874 C CA . GLU A 1 615 ? 28.425 3.893 -32.835 1.00 92.31 615 GLU A CA 1
ATOM 4875 C C . GLU A 1 615 ? 27.454 4.079 -34.006 1.00 92.31 615 GLU A C 1
ATOM 4877 O O . GLU A 1 615 ? 26.392 4.668 -33.811 1.00 92.31 615 GLU A O 1
ATOM 4882 N N . ALA A 1 616 ? 27.744 3.500 -35.177 1.00 92.00 616 ALA A N 1
ATOM 4883 C CA . ALA A 1 616 ? 26.848 3.560 -36.333 1.00 92.00 616 ALA A CA 1
ATOM 4884 C C . ALA A 1 616 ? 25.475 2.916 -36.051 1.00 92.00 616 ALA A C 1
ATOM 4886 O O . ALA A 1 616 ? 24.433 3.487 -36.388 1.00 92.00 616 ALA A O 1
ATOM 4887 N N . LEU A 1 617 ? 25.454 1.758 -35.380 1.00 92.75 617 LEU A N 1
ATOM 4888 C CA . LEU A 1 617 ? 24.215 1.096 -34.958 1.00 92.75 617 LEU A CA 1
ATOM 4889 C C . LEU A 1 617 ? 23.418 1.950 -33.967 1.00 92.75 617 LEU A C 1
ATOM 4891 O O . LEU A 1 617 ? 22.203 2.100 -34.120 1.00 92.75 617 LEU A O 1
ATOM 4895 N N . THR A 1 618 ? 24.094 2.508 -32.963 1.00 93.38 618 THR A N 1
ATOM 4896 C CA . THR A 1 618 ? 23.482 3.356 -31.932 1.00 93.38 618 THR A CA 1
ATOM 4897 C C . THR A 1 618 ? 22.897 4.619 -32.541 1.00 93.38 618 THR A C 1
ATOM 4899 O O . THR A 1 618 ? 21.769 5.000 -32.223 1.00 93.38 618 THR A O 1
ATOM 4902 N N . ASP A 1 619 ? 23.650 5.260 -33.429 1.00 92.06 619 ASP A N 1
ATOM 4903 C CA . ASP A 1 619 ? 23.224 6.467 -34.113 1.00 92.06 619 ASP A CA 1
ATOM 4904 C C . ASP A 1 619 ? 21.937 6.237 -34.896 1.00 92.06 619 ASP A C 1
ATOM 4906 O O . ASP A 1 619 ? 21.018 7.054 -34.851 1.00 92.06 619 ASP A O 1
ATOM 4910 N N . TYR A 1 620 ? 21.834 5.098 -35.574 1.00 91.19 620 TYR A N 1
ATOM 4911 C CA . TYR A 1 620 ? 20.624 4.745 -36.294 1.00 91.19 620 TYR A CA 1
ATOM 4912 C C . TYR A 1 620 ? 19.442 4.474 -35.360 1.00 91.19 620 TYR A C 1
ATOM 4914 O O . TYR A 1 620 ? 18.368 5.027 -35.591 1.00 91.19 620 TYR A O 1
ATOM 4922 N N . ILE A 1 621 ? 19.638 3.720 -34.270 1.00 90.62 621 ILE A N 1
ATOM 4923 C CA . ILE A 1 621 ? 18.593 3.474 -33.256 1.00 90.62 621 ILE A CA 1
ATOM 4924 C C . ILE A 1 621 ? 18.040 4.783 -32.694 1.00 90.62 621 ILE A C 1
ATOM 4926 O O . ILE A 1 621 ? 16.828 4.957 -32.581 1.00 90.62 621 ILE A O 1
ATOM 4930 N N . VAL A 1 622 ? 18.927 5.697 -32.303 1.00 90.19 622 VAL A N 1
ATOM 4931 C CA . VAL A 1 622 ? 18.540 6.887 -31.541 1.00 90.19 622 VAL A CA 1
ATOM 4932 C C . VAL A 1 622 ? 18.169 8.058 -32.454 1.00 90.19 622 VAL A C 1
ATOM 4934 O O . VAL A 1 622 ? 17.272 8.837 -32.136 1.00 90.19 622 VAL A O 1
ATOM 4937 N N . TYR A 1 623 ? 18.834 8.217 -33.593 1.00 89.25 623 TYR A N 1
ATOM 4938 C CA . TYR A 1 623 ? 18.661 9.383 -34.461 1.00 89.25 623 TYR A CA 1
ATOM 4939 C C . TYR A 1 623 ? 18.064 9.024 -35.825 1.00 89.25 623 TYR A C 1
ATOM 4941 O O . TYR A 1 623 ? 17.228 9.776 -36.321 1.00 89.25 623 TYR A O 1
ATOM 4949 N N . GLY A 1 624 ? 18.424 7.875 -36.400 1.00 87.75 624 GLY A N 1
ATOM 4950 C CA . GLY A 1 624 ? 18.043 7.483 -37.762 1.00 87.75 624 GLY A CA 1
ATOM 4951 C C . GLY A 1 624 ? 16.611 6.966 -37.931 1.00 87.75 624 GLY A C 1
ATOM 4952 O O . GLY A 1 624 ? 15.910 7.413 -38.839 1.00 87.75 624 GLY A O 1
ATOM 4953 N N . LEU A 1 625 ? 16.134 6.080 -37.046 1.00 85.25 625 LEU A N 1
ATOM 4954 C CA . LEU A 1 625 ? 14.839 5.383 -37.193 1.00 85.25 625 LEU A CA 1
ATOM 4955 C C . LEU A 1 625 ? 13.620 6.313 -37.289 1.00 85.25 625 LEU A C 1
ATOM 4957 O O . LEU A 1 625 ? 12.594 5.931 -37.843 1.00 85.25 625 LEU A O 1
ATOM 4961 N N . HIS A 1 626 ? 13.733 7.538 -36.775 1.00 75.12 626 HIS A N 1
ATOM 4962 C CA . HIS A 1 626 ? 12.684 8.558 -36.857 1.00 75.12 626 HIS A CA 1
ATOM 4963 C C . HIS A 1 626 ? 12.823 9.504 -38.056 1.00 75.12 626 HIS A C 1
ATOM 4965 O O . HIS A 1 626 ? 11.861 10.180 -38.413 1.00 75.12 626 HIS A O 1
ATOM 4971 N N . GLN A 1 627 ? 14.024 9.603 -38.632 1.00 72.06 627 GLN A N 1
ATOM 4972 C CA . GLN A 1 627 ? 14.336 10.461 -39.782 1.00 72.06 627 GLN A CA 1
ATOM 4973 C C . GLN A 1 627 ? 14.054 9.741 -41.102 1.00 72.06 627 GLN A C 1
ATOM 4975 O O . GLN A 1 627 ? 13.689 10.369 -42.098 1.00 72.06 627 GLN A O 1
ATOM 4980 N N . GLY A 1 628 ? 14.202 8.416 -41.107 1.00 54.66 628 GLY A N 1
ATOM 4981 C CA . GLY A 1 628 ? 13.788 7.582 -42.218 1.00 54.66 628 GLY A CA 1
ATOM 4982 C C . GLY A 1 628 ? 12.271 7.612 -42.359 1.00 54.66 628 GLY A C 1
ATOM 4983 O O . GLY A 1 628 ? 11.538 7.327 -41.413 1.00 54.66 628 GLY A O 1
ATOM 4984 N N . ARG A 1 629 ? 11.778 7.890 -43.571 1.00 45.38 629 ARG A N 1
ATOM 4985 C CA . ARG A 1 629 ? 10.484 7.339 -43.974 1.00 45.38 629 ARG A CA 1
ATOM 4986 C C . ARG A 1 629 ? 10.587 5.845 -43.686 1.00 45.38 629 ARG A C 1
ATOM 4988 O O . ARG A 1 629 ? 11.392 5.177 -44.327 1.00 45.38 629 ARG A O 1
ATOM 4995 N N . LEU A 1 630 ? 9.782 5.323 -42.765 1.00 44.09 630 LEU A N 1
ATOM 4996 C CA . LEU A 1 630 ? 9.354 3.933 -42.853 1.00 44.09 630 LEU A CA 1
ATOM 4997 C C . LEU A 1 630 ? 8.637 3.839 -44.201 1.00 44.09 630 LEU A C 1
ATOM 4999 O O . LEU A 1 630 ? 7.442 4.122 -44.306 1.00 44.09 630 LEU A O 1
ATOM 5003 N N . SER A 1 631 ? 9.401 3.626 -45.274 1.00 34.47 631 SER A N 1
ATOM 5004 C CA . SER A 1 631 ? 8.860 3.496 -46.608 1.00 34.47 631 SER A CA 1
ATOM 5005 C C . SER A 1 631 ? 8.083 2.198 -46.605 1.00 34.47 631 SER A C 1
ATOM 5007 O O . SER A 1 631 ? 8.618 1.107 -46.770 1.00 34.47 631 SER A O 1
ATOM 5009 N N . SER A 1 632 ? 6.782 2.350 -46.409 1.00 34.97 632 SER A N 1
ATOM 5010 C CA . SER A 1 632 ? 5.820 1.588 -47.176 1.00 34.97 632 SER A CA 1
ATOM 5011 C C . SER A 1 632 ? 6.323 1.458 -48.625 1.00 34.97 632 SER A C 1
ATOM 5013 O O . SER A 1 632 ? 6.738 2.445 -49.239 1.00 34.97 632 SER A O 1
ATOM 5015 N N . SER A 1 633 ? 6.260 0.229 -49.147 1.00 27.81 633 SER A N 1
ATOM 5016 C CA . SER A 1 633 ? 6.731 -0.258 -50.460 1.00 27.81 633 SER A CA 1
ATOM 5017 C C . SER A 1 633 ? 8.185 -0.775 -50.453 1.00 27.81 633 SER A C 1
ATOM 5019 O O . SER A 1 633 ? 9.090 -0.026 -50.111 1.00 27.81 633 SER A O 1
ATOM 5021 N N . ARG A 1 634 ? 8.491 -2.031 -50.808 1.00 31.84 634 ARG A N 1
ATOM 5022 C CA . ARG A 1 634 ? 7.751 -3.112 -51.489 1.00 31.84 634 ARG A CA 1
ATOM 5023 C C . ARG A 1 634 ? 8.191 -4.473 -50.972 1.00 31.84 634 ARG A C 1
ATOM 5025 O O . ARG A 1 634 ? 9.379 -4.574 -50.606 1.00 31.84 634 ARG A O 1
#

Secondary structure (DSSP, 8-state):
-TTGGGGGGGT-TT-SS-TT-HHHHHHHHHHHHTTHHHHS---STTTSSPPPSSPP-TTGGGT--HHHHHHHHH-GGGT-TT-SSPB-SS-GGG-SHHHHHHHHHHHHHHHHHHHHHS-----PPPSSPPPHHHHHHHHHHSSGGGT---SSS----STTSGGGSSPP-TTGGGT--HHHHHHHHH-HHHH-TT-S--B----HHHHHHHHHHHHH---HHHHHPPPPPP-HHHHHHHHHHHHHTTS-HHHHHHHHHHS-HHHHHHHHHHHHHHHHTGGGTS--TT-TTPPP-SPP-TTGGG--GGGS--TT-TT---SSHHHHHHHHHH-TTGGGTT----TTTS----B----HHHHHHHHHHHHH--SSPPPGGGS-PPPHHHHHHHHHHHHHHHTTGGGTSEETTEE-TTHHHHHHHHHTTT--HHHHGGGSPPB-TTHHHHB-HHHHHHHHHS---SSTT-S----B----HHHHHHHHHHHHHHTT---S--PPPP----HHHHHHHHHHHSTTTT-GGGTB-BTTBPPSS-GGG-B--GGGHHHHB-HHHHHHHHH-HHHHSTT-SS-----SSEEEEEGGGGGTS-PPTT---BTTEEEEEHHHHHHHHHHIIIIITTTS------

Mean predicted aligned error: 6.82 Å

Radius of gyration: 30.55 Å; Cα contacts (8 Å, |Δi|>4): 985; chains: 1; bounding box: 80×43×92 Å

Foldseek 3Di:
DLLPLLQVCLFEALFQDDPPSVLQNLLLLLCLQLLVCLQAPAPGPSSPPHDFNDEALQAVQQWFDLFVQLLCQQPVCVQPVLDSDFHFACAPQQPDPLSNLLSLLQSLLLSLQSNVRHDHDHFDAQPDAAAQVLLVLLCLFAAVQLQEAEDPPGDCPDRSDRSVNDPHLAACLVGGDRRVQLVCQQPVCVRPVQDLDFHSNADSHNSNHNSVNSNVRRDVVSNPDGRDDHDVVSLLVLQLVVLVVPDPNVVSVVVSVPDDPSRSSNVSSVVSCLLLVVVSRYNGRPCPPPDRNDYHLLAQLADDLVPDQCAVVPVVQPSDPLSSQLCCQARVQCNCPPPDDDPSRGDGDGHSNDDSSSSSSSSSNSNSSHPNHDPPVSHPDQDPLSSLLSLLVSLCVSSSVLSAEQDPNGRNVSLVSQLVSVVVVVDDSLLSSLQGDYHCQCVLQWWDLVLQLVCQQPPDDQQVPHSYGDGHSNDDSVNSQSNSSNSNSSNVHDDDDDDDDADDDDPLLLVLLVVCCDPVHQVVQCAEAAVVRFHPDDSSRHDGHLLCCQNTTDLVVQLVCQCPVCVVPNSDSDDNPDDDQKDKDFQVSVRRFDADPPFHDDPRIGIGGVSRVSNSNSCCSRHNSVVDDPDDDD

Nearest PDB structures (foldseek):
  2c1d-assembly4_H  TM=8.181E-01  e=4.008E-02  Paracoccus pantotrophus
  1ytc-assembly1_A  TM=7.066E-01  e=1.385E-01  Saccharomyces cerevisiae